Protein AF-A0A816B4R9-F1 (afdb_monomer_lite)

Structure (mmCIF, N/CA/C/O backbone):
data_AF-A0A816B4R9-F1
#
_entry.id   AF-A0A816B4R9-F1
#
loop_
_atom_site.group_PDB
_atom_site.id
_atom_site.type_symbol
_atom_site.label_atom_id
_atom_site.label_alt_id
_atom_site.label_comp_id
_atom_site.label_asym_id
_atom_site.label_entity_id
_atom_site.label_seq_id
_atom_site.pdbx_PDB_ins_code
_atom_site.Cartn_x
_atom_site.Cartn_y
_atom_site.Cartn_z
_atom_site.occupancy
_atom_site.B_iso_or_equiv
_atom_site.auth_seq_id
_atom_site.auth_comp_id
_atom_site.auth_asym_id
_atom_site.auth_atom_id
_atom_site.pdbx_PDB_model_num
ATOM 1 N N . GLY A 1 1 ? 0.026 -7.033 10.409 1.00 81.50 1 GLY A N 1
ATOM 2 C CA . GLY A 1 1 ? 0.040 -5.572 10.627 1.00 81.50 1 GLY A CA 1
ATOM 3 C C . GLY A 1 1 ? -1.366 -5.023 10.472 1.00 81.50 1 GLY A C 1
ATOM 4 O O . GLY A 1 1 ? -2.286 -5.813 10.323 1.00 81.50 1 GLY A O 1
ATOM 5 N N . ALA A 1 2 ? -1.535 -3.699 10.502 1.00 86.38 2 ALA A N 1
ATOM 6 C 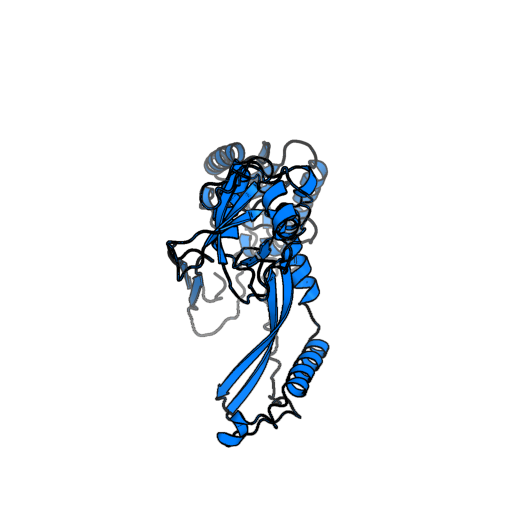CA . ALA A 1 2 ? -2.850 -3.045 10.394 1.00 86.38 2 ALA A CA 1
ATOM 7 C C . ALA A 1 2 ? -3.419 -2.995 8.956 1.00 86.38 2 ALA A C 1
ATOM 9 O O . ALA A 1 2 ? -4.541 -2.543 8.746 1.00 86.38 2 ALA A O 1
ATOM 10 N N . ILE A 1 3 ? -2.644 -3.460 7.971 1.00 91.06 3 ILE A N 1
ATOM 11 C CA . ILE A 1 3 ? -3.010 -3.507 6.553 1.00 91.06 3 ILE A CA 1
ATOM 12 C C . ILE A 1 3 ? -2.969 -4.945 6.023 1.00 91.06 3 ILE A C 1
ATOM 14 O O . ILE A 1 3 ? -2.155 -5.758 6.474 1.00 91.06 3 ILE A O 1
ATOM 18 N N . GLY A 1 4 ? -3.832 -5.252 5.057 1.00 90.19 4 GLY A N 1
ATOM 19 C CA . GLY A 1 4 ? -3.816 -6.470 4.245 1.00 90.19 4 GLY A CA 1
ATOM 20 C C . GLY A 1 4 ? -3.691 -6.156 2.762 1.00 90.19 4 GLY A C 1
ATOM 21 O O . GLY A 1 4 ? -4.056 -5.071 2.325 1.00 90.19 4 GLY A O 1
ATOM 22 N N . LEU A 1 5 ? -3.183 -7.109 1.985 1.00 91.31 5 LEU A N 1
ATOM 23 C CA . LEU A 1 5 ? -3.114 -7.000 0.531 1.00 91.31 5 LEU A CA 1
ATOM 24 C C . LEU A 1 5 ? -4.342 -7.683 -0.075 1.00 91.31 5 LEU A C 1
ATOM 26 O O . LEU A 1 5 ? -4.504 -8.892 0.089 1.00 91.31 5 LEU A O 1
ATOM 30 N N . ALA A 1 6 ? -5.178 -6.929 -0.781 1.00 90.56 6 ALA A N 1
ATOM 31 C CA . ALA A 1 6 ? -6.292 -7.478 -1.540 1.00 90.56 6 ALA A CA 1
ATOM 32 C C . ALA A 1 6 ? -5.913 -7.594 -3.019 1.00 90.56 6 ALA A C 1
ATOM 34 O O . ALA A 1 6 ? -5.219 -6.735 -3.570 1.00 90.56 6 ALA A O 1
ATOM 35 N N . SER A 1 7 ? -6.386 -8.657 -3.667 1.00 89.38 7 SER A N 1
ATOM 36 C CA . SER A 1 7 ? -6.303 -8.799 -5.117 1.00 89.38 7 SER A CA 1
ATOM 37 C C . SER A 1 7 ? -7.608 -8.368 -5.766 1.00 89.38 7 SER A C 1
ATOM 39 O O . SER A 1 7 ? -8.671 -8.852 -5.386 1.00 89.38 7 SER A O 1
ATOM 41 N N . GLY A 1 8 ? -7.504 -7.526 -6.782 1.00 90.38 8 GLY A N 1
ATOM 42 C CA . GLY A 1 8 ? -8.590 -7.178 -7.681 1.00 90.38 8 GLY A CA 1
ATOM 43 C C . GLY A 1 8 ? -8.160 -7.360 -9.130 1.00 90.38 8 GLY A C 1
ATOM 44 O O . GLY A 1 8 ? -7.203 -8.075 -9.444 1.00 90.38 8 GLY A O 1
ATOM 45 N N . PHE A 1 9 ? -8.867 -6.683 -10.022 1.00 91.50 9 PHE A N 1
ATOM 46 C CA . PHE A 1 9 ? -8.488 -6.580 -11.419 1.00 91.50 9 PHE A CA 1
ATOM 47 C C . PHE A 1 9 ? -8.757 -5.168 -11.923 1.00 91.50 9 PHE A C 1
ATOM 49 O O . PHE A 1 9 ? -9.607 -4.435 -11.417 1.00 91.50 9 PHE A O 1
ATOM 56 N N . TYR A 1 10 ? -7.973 -4.790 -12.913 1.00 92.12 10 TYR A N 1
ATOM 57 C CA . TYR A 1 10 ? -8.149 -3.618 -13.736 1.00 92.12 10 TYR A CA 1
ATOM 58 C C . TYR A 1 10 ? -8.872 -4.038 -15.013 1.00 92.12 10 TYR A C 1
ATOM 60 O O . TYR A 1 10 ? -8.559 -5.089 -15.573 1.00 92.12 10 TYR A O 1
ATOM 68 N N . GLN A 1 11 ? -9.812 -3.215 -15.469 1.00 92.94 11 GLN A N 1
ATOM 69 C CA . GLN A 1 11 ? -10.507 -3.401 -16.737 1.00 92.94 11 GLN A CA 1
ATOM 70 C C . GLN A 1 11 ? -10.568 -2.075 -17.494 1.00 92.94 11 GLN A C 1
ATOM 72 O O . GLN A 1 11 ? -10.871 -1.033 -16.909 1.00 92.94 11 GLN A O 1
ATOM 77 N N . ILE A 1 12 ? -10.297 -2.113 -18.796 1.00 94.44 12 ILE A N 1
ATOM 78 C CA . ILE A 1 12 ? -10.465 -0.970 -19.695 1.00 94.44 12 ILE A CA 1
ATOM 79 C C . ILE A 1 12 ? -10.794 -1.449 -21.106 1.00 94.44 12 ILE A C 1
ATOM 81 O O . ILE A 1 12 ? -10.275 -2.464 -21.565 1.00 94.44 12 ILE A O 1
ATOM 85 N N . ILE A 1 13 ? -11.634 -0.697 -21.811 1.00 92.25 13 ILE A N 1
ATOM 86 C CA . ILE A 1 13 ? -11.899 -0.919 -23.232 1.00 92.25 13 ILE A CA 1
ATOM 87 C C . ILE A 1 13 ? -10.963 -0.022 -24.042 1.00 92.25 13 ILE A C 1
ATOM 89 O O . ILE A 1 13 ? -10.924 1.191 -23.836 1.00 92.25 13 ILE A O 1
ATOM 93 N N . VAL A 1 14 ? -10.215 -0.617 -24.968 1.00 93.75 14 VAL A N 1
ATOM 94 C CA . VAL A 1 14 ? -9.258 0.080 -25.832 1.00 93.75 14 VAL A CA 1
ATOM 95 C C . VAL A 1 14 ? -9.583 -0.215 -27.288 1.00 93.75 14 VAL A C 1
ATOM 97 O O . VAL A 1 14 ? -9.694 -1.375 -27.691 1.00 93.75 14 VAL A O 1
ATOM 100 N N . LEU A 1 15 ? -9.699 0.836 -28.097 1.00 93.75 15 LEU A N 1
ATOM 101 C CA . LEU A 1 15 ? -9.749 0.706 -29.548 1.00 93.75 15 LEU A CA 1
ATOM 102 C C . LEU A 1 15 ? -8.324 0.527 -30.083 1.00 93.75 15 LEU A C 1
ATOM 104 O O . LEU A 1 15 ? -7.475 1.400 -29.912 1.00 93.75 15 LEU A O 1
ATOM 108 N N . CYS A 1 16 ? -8.063 -0.600 -30.734 1.00 89.19 16 CYS A N 1
ATOM 109 C CA . CYS A 1 16 ? -6.784 -0.903 -31.366 1.00 89.19 16 CYS A CA 1
ATOM 110 C C . CYS A 1 16 ? -6.960 -1.125 -32.875 1.00 89.19 16 CYS A C 1
ATOM 112 O O . CYS A 1 16 ? -8.078 -1.192 -33.383 1.00 89.19 16 CYS A O 1
ATOM 114 N N . GLY A 1 17 ? -5.854 -1.307 -33.606 1.00 87.88 17 GLY A N 1
ATOM 115 C CA . GLY A 1 17 ? -5.888 -1.575 -35.052 1.00 87.88 17 GLY A CA 1
ATOM 116 C C . GLY A 1 17 ? -6.634 -2.857 -35.461 1.00 87.88 17 GLY A C 1
ATOM 117 O O . GLY A 1 17 ? -6.885 -3.053 -36.644 1.00 87.88 17 GLY A O 1
ATOM 118 N N . ARG A 1 18 ? -6.997 -3.724 -34.505 1.00 85.56 18 ARG A N 1
ATOM 119 C CA . ARG A 1 18 ? -7.823 -4.925 -34.716 1.00 85.56 18 ARG A CA 1
ATOM 120 C C . ARG A 1 18 ? -9.270 -4.777 -34.235 1.00 85.56 18 ARG A C 1
ATOM 122 O O . ARG A 1 18 ? -10.016 -5.747 -34.281 1.00 85.56 18 ARG A O 1
ATOM 129 N N . GLY A 1 19 ? -9.660 -3.586 -33.788 1.00 89.88 19 GLY A N 1
ATOM 130 C CA . GLY A 1 19 ? -10.989 -3.295 -33.257 1.00 89.88 19 GLY A CA 1
ATOM 131 C C . GLY A 1 19 ? -10.991 -3.007 -31.757 1.00 89.88 19 GLY A C 1
ATOM 132 O O . GLY A 1 19 ? -9.957 -2.712 -31.153 1.00 89.88 19 GLY A O 1
ATOM 133 N N . LEU A 1 20 ? -12.182 -3.045 -31.165 1.00 92.56 20 LEU A N 1
ATOM 134 C CA . LEU A 1 20 ? -12.386 -2.851 -29.731 1.00 92.56 20 LEU A CA 1
ATOM 135 C C . LEU A 1 20 ? -11.876 -4.067 -28.956 1.00 92.56 20 LEU A C 1
ATOM 137 O O . LEU A 1 20 ? -12.182 -5.205 -29.296 1.00 92.56 20 LEU A O 1
ATOM 141 N N . THR A 1 21 ? -11.104 -3.816 -27.906 1.00 93.81 21 THR A N 1
ATOM 142 C CA . THR A 1 21 ? -10.515 -4.851 -27.052 1.00 93.81 21 THR A CA 1
ATOM 143 C C . THR A 1 21 ? -10.798 -4.546 -25.594 1.00 93.81 21 THR A C 1
ATOM 145 O O . THR A 1 21 ? -10.718 -3.392 -25.175 1.00 93.81 21 THR A O 1
ATOM 148 N N . LEU A 1 22 ? -11.121 -5.578 -24.818 1.00 93.69 22 LEU A N 1
ATOM 149 C CA . LEU A 1 22 ? -11.227 -5.489 -23.368 1.00 93.69 22 LEU A CA 1
ATOM 150 C C . LEU A 1 22 ? -9.882 -5.909 -22.768 1.00 93.69 22 LEU A C 1
ATOM 152 O O . LEU A 1 22 ? -9.493 -7.071 -22.846 1.00 93.69 22 LEU A O 1
ATOM 156 N N . ASN A 1 23 ? -9.153 -4.954 -22.201 1.00 94.19 23 ASN A N 1
ATOM 157 C CA . ASN A 1 23 ? -7.899 -5.210 -21.509 1.00 94.19 23 ASN A CA 1
ATOM 158 C C . ASN A 1 23 ? -8.190 -5.454 -20.028 1.00 94.19 23 ASN A C 1
ATOM 160 O O . ASN A 1 23 ? -8.726 -4.580 -19.342 1.00 94.19 23 ASN A O 1
ATOM 164 N N . ILE A 1 24 ? -7.828 -6.647 -19.560 1.00 93.62 24 ILE A N 1
ATOM 165 C CA . ILE A 1 24 ? -7.976 -7.076 -18.175 1.00 93.62 24 ILE A CA 1
ATOM 166 C C . ILE A 1 24 ? -6.594 -7.396 -17.630 1.00 93.62 24 ILE A C 1
ATOM 168 O O . ILE A 1 24 ? -5.827 -8.140 -18.240 1.00 93.62 24 ILE A O 1
ATOM 172 N N . ASN A 1 25 ? -6.295 -6.874 -16.446 1.00 91.06 25 ASN A N 1
ATOM 173 C CA . ASN A 1 25 ? -5.082 -7.227 -15.726 1.00 91.06 25 ASN A CA 1
ATOM 174 C C . ASN A 1 25 ? -5.380 -7.432 -14.244 1.00 91.06 25 ASN A C 1
ATOM 176 O O . ASN A 1 25 ? -6.289 -6.817 -13.696 1.00 91.06 25 ASN A O 1
ATOM 180 N N . LYS A 1 26 ? -4.593 -8.262 -13.566 1.00 87.81 26 LYS A N 1
ATOM 181 C CA . LYS A 1 26 ? -4.681 -8.389 -12.115 1.00 87.81 26 LYS A CA 1
ATOM 182 C C . LYS A 1 26 ? -4.110 -7.138 -11.452 1.00 87.81 26 LYS A C 1
ATOM 184 O O . LYS A 1 26 ? -3.064 -6.633 -11.853 1.00 87.81 26 LYS A O 1
ATOM 189 N N . SER A 1 27 ? -4.781 -6.659 -10.415 1.00 88.69 27 SER A N 1
ATOM 190 C CA . SER A 1 27 ? -4.318 -5.540 -9.599 1.00 88.69 27 SER A CA 1
ATOM 191 C C . SER A 1 27 ? -4.234 -5.959 -8.137 1.00 88.69 27 SER A C 1
ATOM 193 O O . SER A 1 27 ? -4.904 -6.890 -7.689 1.00 88.69 27 SER A O 1
ATOM 195 N N . PHE A 1 28 ? -3.375 -5.281 -7.387 1.00 89.56 28 PHE A N 1
ATOM 196 C CA . PHE A 1 28 ? -3.242 -5.489 -5.954 1.00 89.56 28 PHE A CA 1
ATOM 197 C C . PHE A 1 28 ? -3.228 -4.137 -5.268 1.00 89.56 28 PHE A C 1
ATOM 199 O O . PHE A 1 28 ? -2.537 -3.220 -5.711 1.00 89.56 28 PHE A O 1
ATOM 206 N N . VAL A 1 29 ? -3.997 -4.021 -4.194 1.00 90.25 29 VAL A N 1
ATOM 207 C CA . VAL A 1 29 ? -4.105 -2.799 -3.401 1.00 90.25 29 VAL A CA 1
ATOM 208 C C . VAL A 1 29 ? -4.076 -3.197 -1.933 1.00 90.25 29 VAL A C 1
ATOM 210 O O . VAL A 1 29 ? -4.644 -4.217 -1.540 1.00 90.25 29 VAL A O 1
ATOM 213 N N . SER A 1 30 ? -3.377 -2.414 -1.120 1.00 91.56 30 SER A N 1
ATOM 214 C CA . SER A 1 30 ? -3.378 -2.604 0.327 1.00 91.56 30 SER A CA 1
ATOM 215 C C . SER A 1 30 ? -4.606 -1.932 0.930 1.00 91.56 30 SER A C 1
ATOM 217 O O . SER A 1 30 ? -4.880 -0.781 0.610 1.00 91.56 30 SER A O 1
ATOM 219 N N . PHE A 1 31 ? -5.310 -2.619 1.821 1.00 93.75 31 PHE A N 1
ATOM 220 C CA . PHE A 1 31 ? -6.476 -2.120 2.550 1.00 93.75 31 PHE A CA 1
ATOM 221 C C . PHE A 1 31 ? -6.223 -2.172 4.053 1.00 93.75 31 PHE A C 1
ATOM 223 O O . PHE A 1 31 ? -5.463 -3.021 4.528 1.00 93.75 31 PHE A O 1
ATOM 230 N N . TYR A 1 32 ? -6.853 -1.276 4.808 1.00 94.00 32 TYR A N 1
ATOM 231 C CA . TYR A 1 32 ? -6.874 -1.378 6.263 1.00 94.00 32 TYR A CA 1
ATOM 232 C C . TYR A 1 32 ? -7.713 -2.584 6.692 1.00 94.00 32 TYR A C 1
ATOM 234 O O . TYR A 1 32 ? -8.739 -2.892 6.091 1.00 94.00 32 TYR A O 1
ATOM 242 N N . GLN A 1 33 ? -7.240 -3.297 7.711 1.00 93.06 33 GLN A N 1
ATOM 243 C CA . GLN A 1 33 ? -7.971 -4.424 8.286 1.00 93.06 33 GLN A CA 1
ATOM 244 C C . GLN A 1 33 ? -9.153 -3.917 9.118 1.00 93.06 33 GLN A C 1
ATOM 246 O O . GLN A 1 33 ? -8.988 -2.963 9.883 1.00 93.06 33 GLN A O 1
ATOM 251 N N . ASN A 1 34 ? -10.302 -4.591 9.015 1.00 93.69 34 ASN A N 1
ATOM 252 C CA . ASN A 1 34 ? -11.459 -4.357 9.880 1.00 93.69 34 ASN A CA 1
ATOM 253 C C . ASN A 1 34 ? -11.161 -4.929 11.276 1.00 93.69 34 ASN A C 1
ATOM 255 O O . ASN A 1 34 ? -11.472 -6.072 11.603 1.00 93.69 34 ASN A O 1
ATOM 259 N N . TYR A 1 35 ? -10.432 -4.153 12.070 1.00 95.56 35 TYR A N 1
ATOM 260 C CA . TYR A 1 35 ? -10.110 -4.461 13.457 1.00 95.56 35 TYR A CA 1
ATOM 261 C C . TYR A 1 35 ? -10.768 -3.441 14.372 1.00 95.56 35 TYR A C 1
ATOM 263 O O . TYR A 1 35 ? -10.949 -2.276 13.997 1.00 95.56 35 TYR A O 1
ATOM 271 N N . ASN A 1 36 ? -11.042 -3.852 15.615 1.00 95.81 36 ASN A N 1
ATOM 272 C CA . ASN A 1 36 ? -11.386 -2.876 16.639 1.00 95.81 36 ASN A CA 1
ATOM 273 C C . ASN A 1 36 ? -10.228 -1.876 16.808 1.00 95.81 36 ASN A C 1
ATOM 275 O O . ASN A 1 36 ? -9.060 -2.192 16.550 1.00 95.81 36 ASN A O 1
ATOM 279 N N . LEU A 1 37 ? -10.536 -0.655 17.230 1.00 97.06 37 LEU A N 1
ATOM 280 C CA . LEU A 1 37 ? -9.574 0.442 17.228 1.00 97.06 37 LEU A CA 1
ATOM 281 C C . LEU A 1 37 ? -8.350 0.133 18.102 1.00 97.06 37 LEU A C 1
ATOM 283 O O . LEU A 1 37 ? -7.227 0.497 17.757 1.00 97.06 37 LEU A O 1
ATOM 287 N N . VAL A 1 38 ? -8.531 -0.611 19.195 1.00 96.75 38 VAL A N 1
ATOM 288 C CA . VAL A 1 38 ? -7.432 -1.027 20.077 1.00 96.75 38 VAL A CA 1
ATOM 289 C C . VAL A 1 38 ? -6.461 -1.979 19.362 1.00 96.75 38 VAL A C 1
ATOM 291 O O . VAL A 1 38 ? -5.249 -1.757 19.383 1.00 96.75 38 VAL A O 1
ATOM 294 N N . GLN A 1 39 ? -6.976 -3.014 18.694 1.00 96.00 39 GLN A N 1
ATOM 295 C CA . GLN A 1 39 ? -6.206 -3.985 17.910 1.00 96.00 39 GLN A CA 1
ATOM 296 C C . GLN A 1 39 ? -5.543 -3.326 16.702 1.00 96.00 39 GLN A C 1
ATOM 298 O O . GLN A 1 39 ? -4.367 -3.579 16.430 1.00 96.00 39 GLN A O 1
ATOM 303 N N . PHE A 1 40 ? -6.276 -2.454 16.007 1.00 96.12 40 PHE A N 1
ATOM 304 C CA . PHE A 1 40 ? -5.757 -1.674 14.893 1.00 96.12 40 PHE A CA 1
ATOM 305 C C . PHE A 1 40 ? -4.541 -0.853 15.328 1.00 96.12 40 PHE A C 1
ATOM 307 O O . PHE A 1 40 ? -3.475 -0.960 14.722 1.00 96.12 40 PHE A O 1
ATOM 314 N N . LEU A 1 41 ? -4.662 -0.100 16.427 1.00 95.62 41 LEU A N 1
ATOM 315 C CA . LEU A 1 41 ? -3.573 0.720 16.952 1.00 95.62 41 LEU A CA 1
ATOM 316 C C . LEU A 1 41 ? -2.407 -0.122 17.478 1.00 95.62 41 LEU A C 1
ATOM 318 O O . LEU A 1 41 ? -1.258 0.244 17.241 1.00 95.62 41 LEU A O 1
ATOM 322 N N . SER A 1 42 ? -2.669 -1.277 18.098 1.00 95.12 42 SER A N 1
ATOM 323 C CA . SER A 1 42 ? -1.606 -2.222 18.471 1.00 95.12 42 SER A CA 1
ATOM 324 C C . SER A 1 42 ? -0.802 -2.684 17.252 1.00 95.12 42 SER A C 1
ATOM 326 O O . SER A 1 42 ? 0.430 -2.670 17.254 1.00 95.12 42 SER A O 1
ATOM 328 N N . CYS A 1 43 ? -1.501 -3.044 16.173 1.00 92.62 43 CYS A N 1
ATOM 329 C CA . CYS A 1 43 ? -0.883 -3.480 14.926 1.00 92.62 43 CYS A CA 1
ATOM 330 C C . CYS A 1 43 ? -0.158 -2.348 14.187 1.00 92.62 43 CYS A C 1
ATOM 332 O O . CYS A 1 43 ? 0.856 -2.608 13.542 1.00 92.62 43 CYS A O 1
ATOM 334 N N . TYR A 1 44 ? -0.690 -1.126 14.236 1.00 91.12 44 TYR A N 1
ATOM 335 C CA . TYR A 1 44 ? -0.122 0.043 13.565 1.00 91.12 44 TYR A CA 1
ATOM 336 C C . TYR A 1 44 ? 1.132 0.555 14.283 1.00 91.12 44 TYR A C 1
ATOM 338 O O . TYR A 1 44 ? 2.131 0.857 13.640 1.00 91.12 44 TYR A O 1
ATOM 346 N N . MET A 1 45 ? 1.106 0.607 15.618 1.00 90.69 45 MET A N 1
ATOM 347 C CA . MET A 1 45 ? 2.238 1.066 16.432 1.00 90.69 45 MET A CA 1
ATOM 348 C C . MET A 1 45 ? 3.303 -0.017 16.660 1.00 90.69 45 MET A C 1
ATOM 350 O O . MET A 1 45 ? 4.365 0.290 17.196 1.00 90.69 45 MET A O 1
ATOM 354 N N . GLY A 1 46 ? 3.019 -1.280 16.318 1.00 90.50 46 GLY A N 1
ATOM 355 C CA . GLY A 1 46 ? 3.929 -2.406 16.548 1.00 90.50 46 GLY A CA 1
ATOM 356 C C . GLY A 1 46 ? 4.157 -2.731 18.030 1.00 90.50 46 GLY A C 1
ATOM 357 O O . GLY A 1 46 ? 5.155 -3.359 18.372 1.00 90.50 46 GLY A O 1
ATOM 358 N N . ARG A 1 47 ? 3.254 -2.297 18.920 1.00 93.38 47 ARG A N 1
ATOM 359 C CA . ARG A 1 47 ? 3.315 -2.535 20.370 1.00 93.38 47 ARG A CA 1
ATOM 360 C C . ARG A 1 47 ? 1.929 -2.824 20.925 1.00 93.38 47 ARG A C 1
ATOM 362 O O . ARG A 1 47 ? 0.946 -2.301 20.418 1.00 93.38 47 ARG A O 1
ATOM 369 N N . ASP A 1 48 ? 1.853 -3.607 21.994 1.00 92.75 48 ASP A N 1
ATOM 370 C CA . ASP A 1 48 ? 0.587 -3.929 22.658 1.00 92.75 48 ASP A CA 1
ATOM 371 C C . ASP A 1 48 ? 0.011 -2.678 23.356 1.00 92.75 48 ASP A C 1
ATOM 373 O O . ASP A 1 48 ? 0.492 -2.265 24.418 1.00 92.75 48 ASP A O 1
ATOM 377 N N . THR A 1 49 ? -0.991 -2.043 22.739 1.00 91.94 49 THR A N 1
ATOM 378 C CA . THR A 1 49 ? -1.681 -0.870 23.303 1.00 91.94 49 THR A CA 1
ATOM 379 C C . THR A 1 49 ? -2.666 -1.261 24.395 1.00 91.94 49 THR A C 1
ATOM 381 O O . THR A 1 49 ? -2.968 -0.422 25.239 1.00 91.94 49 THR A O 1
ATOM 384 N N . GLN A 1 50 ? -3.112 -2.521 24.441 1.00 92.31 50 GLN A N 1
ATOM 385 C CA . GLN A 1 50 ? -4.025 -3.016 25.471 1.00 92.31 50 GLN A CA 1
ATOM 386 C C . GLN A 1 50 ? -3.364 -2.945 26.846 1.00 92.31 50 GLN A C 1
ATOM 388 O O . GLN A 1 50 ? -3.982 -2.487 27.804 1.00 92.31 50 GLN A O 1
ATOM 393 N N . LYS A 1 51 ? -2.087 -3.336 26.939 1.00 90.19 51 LYS A N 1
ATOM 394 C CA . LYS A 1 51 ? -1.317 -3.294 28.195 1.00 90.19 51 LYS A CA 1
ATOM 395 C C . LYS A 1 51 ? -0.676 -1.939 28.467 1.00 90.19 51 LYS A C 1
ATOM 397 O O . LYS A 1 51 ? -0.729 -1.452 29.590 1.00 90.19 51 LYS A O 1
ATOM 402 N N . ASN A 1 52 ? -0.067 -1.333 27.449 1.00 89.62 52 ASN A N 1
ATOM 403 C CA . ASN A 1 52 ? 0.811 -0.173 27.643 1.00 89.62 52 ASN A CA 1
ATOM 404 C C . ASN A 1 52 ? 0.098 1.179 27.506 1.00 89.62 52 ASN A C 1
ATOM 406 O O . ASN A 1 52 ? 0.704 2.219 27.763 1.00 89.62 52 ASN A O 1
ATOM 410 N N . GLY A 1 53 ? -1.154 1.190 27.044 1.00 91.62 53 GLY A N 1
ATOM 411 C CA . GLY A 1 53 ? -1.872 2.417 26.727 1.00 91.62 53 GLY A CA 1
ATOM 412 C C . GLY A 1 53 ? -1.223 3.240 25.607 1.00 91.62 53 GLY A C 1
ATOM 413 O O . GLY A 1 53 ? -0.292 2.811 24.910 1.00 91.62 53 GLY A O 1
ATOM 414 N N . ILE A 1 54 ? -1.744 4.453 25.425 1.00 94.31 54 ILE A N 1
ATOM 415 C CA . ILE A 1 54 ? -1.337 5.387 24.371 1.00 94.31 54 ILE A CA 1
ATOM 416 C C . ILE A 1 54 ? -1.035 6.735 25.026 1.00 94.31 54 ILE A C 1
ATOM 418 O O . ILE A 1 54 ? -1.909 7.306 25.676 1.00 94.31 54 ILE A O 1
ATOM 422 N N . SER A 1 55 ? 0.192 7.238 24.867 1.00 93.69 55 SER A N 1
ATOM 423 C CA . SER A 1 55 ? 0.595 8.530 25.436 1.00 93.69 55 SER A CA 1
ATOM 424 C C . SER A 1 55 ? -0.142 9.688 24.754 1.00 93.69 55 SER A C 1
ATOM 426 O O . SER A 1 55 ? -0.488 9.586 23.579 1.00 93.69 55 SER A O 1
ATOM 428 N N . SER A 1 56 ? -0.337 10.818 25.439 1.00 92.06 56 SER A N 1
ATOM 429 C CA . SER A 1 56 ? -1.022 11.984 24.849 1.00 92.06 56 SER A CA 1
ATOM 430 C C . SER A 1 56 ? -0.325 12.510 23.586 1.00 92.06 56 SER A C 1
ATOM 432 O O . SER A 1 56 ? -0.985 12.966 22.654 1.00 92.06 56 SER A O 1
ATOM 434 N N . LYS A 1 57 ? 1.010 12.399 23.519 1.00 93.25 57 LYS A N 1
ATOM 435 C CA . LYS A 1 57 ? 1.794 12.748 22.325 1.00 93.25 57 LYS A CA 1
ATOM 436 C C . LYS A 1 57 ? 1.489 11.803 21.160 1.00 93.25 57 LYS A C 1
ATOM 438 O O . LYS A 1 57 ? 1.261 12.267 20.046 1.00 93.25 57 LYS A O 1
ATOM 443 N N . ASP A 1 58 ? 1.460 10.495 21.416 1.00 94.94 58 ASP A N 1
ATOM 444 C CA . ASP A 1 58 ? 1.141 9.498 20.389 1.00 94.94 58 ASP A CA 1
ATOM 445 C C . ASP A 1 58 ? -0.302 9.647 19.902 1.00 94.94 58 ASP A C 1
ATOM 447 O O . ASP A 1 58 ? -0.549 9.555 18.706 1.00 94.94 58 ASP A O 1
ATOM 451 N N . GLN A 1 59 ? -1.247 9.925 20.805 1.00 95.56 59 GLN A N 1
ATOM 452 C CA . GLN A 1 59 ? -2.652 10.165 20.466 1.00 95.56 59 GLN A CA 1
ATOM 453 C C . GLN A 1 59 ? -2.795 11.296 19.438 1.00 95.56 59 GLN A C 1
ATOM 455 O O . GLN A 1 59 ? -3.410 11.095 18.392 1.00 95.56 59 GLN A O 1
ATOM 460 N N . ALA A 1 60 ? -2.173 12.455 19.690 1.00 94.31 60 ALA A N 1
ATOM 461 C CA . ALA A 1 60 ? -2.195 13.584 18.758 1.00 94.31 60 ALA A CA 1
ATOM 462 C C . ALA A 1 60 ? -1.599 13.214 17.387 1.00 94.31 60 ALA A C 1
ATOM 464 O O . ALA A 1 60 ? -2.210 13.476 16.350 1.00 94.31 60 ALA A O 1
ATOM 465 N N . LEU A 1 61 ? -0.448 12.530 17.380 1.00 93.56 61 LEU A N 1
ATOM 466 C CA . LEU A 1 61 ? 0.212 12.086 16.149 1.00 93.56 61 LEU A CA 1
ATOM 467 C C . LEU A 1 61 ? -0.626 11.069 15.363 1.00 93.56 61 LEU A C 1
ATOM 469 O O . LEU A 1 61 ? -0.643 11.112 14.135 1.00 93.56 61 LEU A O 1
ATOM 473 N N . LEU A 1 62 ? -1.321 10.155 16.045 1.00 94.94 62 LEU A N 1
ATOM 474 C CA . LEU A 1 62 ? -2.197 9.168 15.414 1.00 94.94 62 LEU A CA 1
ATOM 475 C C . LEU A 1 62 ? -3.397 9.839 14.741 1.00 94.94 62 LEU A C 1
ATOM 477 O O . LEU A 1 62 ? -3.716 9.493 13.604 1.00 94.94 62 LEU A O 1
ATOM 481 N N . VAL A 1 63 ? -4.032 10.816 15.398 1.00 94.94 63 VAL A N 1
ATOM 482 C CA . VAL A 1 63 ? -5.123 11.588 14.780 1.00 94.94 63 VAL A CA 1
ATOM 483 C C . VAL A 1 63 ? -4.622 12.317 13.543 1.00 94.94 63 VAL A C 1
ATOM 485 O O . VAL A 1 63 ? -5.216 12.188 12.474 1.00 94.94 63 VAL A O 1
ATOM 488 N N . GLU A 1 64 ? -3.508 13.037 13.668 1.00 91.56 64 GLU A N 1
ATOM 489 C CA . GLU A 1 64 ? -2.982 13.863 12.588 1.00 91.56 64 GLU A CA 1
ATOM 490 C C . GLU A 1 64 ? -2.539 13.037 11.377 1.00 91.56 64 GLU A C 1
ATOM 492 O O . GLU A 1 64 ? -2.808 13.433 10.240 1.00 91.56 64 GLU A O 1
ATOM 497 N N . LYS A 1 65 ? -1.866 11.905 11.612 1.00 88.44 65 LYS A N 1
ATOM 498 C CA . LYS A 1 65 ? -1.273 11.099 10.543 1.00 88.44 65 LYS A CA 1
ATOM 499 C C . LYS A 1 65 ? -2.262 10.139 9.906 1.00 88.44 65 LYS A C 1
ATOM 501 O O . LYS A 1 65 ? -2.240 10.019 8.685 1.00 88.44 65 LYS A O 1
ATOM 506 N N . ILE A 1 66 ? -3.077 9.436 10.698 1.00 91.81 66 ILE A N 1
ATOM 507 C CA . ILE A 1 66 ? -3.875 8.305 10.202 1.00 91.81 66 ILE A CA 1
ATOM 508 C C . ILE A 1 66 ? -5.366 8.409 10.515 1.00 91.81 66 ILE A C 1
ATOM 510 O O . ILE A 1 66 ? -6.172 8.365 9.591 1.00 91.81 66 ILE A O 1
ATOM 514 N N . LEU A 1 67 ? -5.757 8.562 11.782 1.00 94.50 67 LEU A N 1
ATOM 515 C CA . LEU A 1 67 ? -7.146 8.312 12.189 1.00 94.50 67 LEU A CA 1
ATOM 516 C C . LEU A 1 67 ? -8.133 9.311 11.579 1.00 94.50 67 LEU A C 1
ATOM 518 O O . LEU A 1 67 ? -9.240 8.913 11.232 1.00 94.50 67 LEU A O 1
ATOM 522 N N . LYS A 1 68 ? -7.736 10.573 11.357 1.00 91.44 68 LYS A N 1
ATOM 523 C CA . LYS A 1 68 ? -8.614 11.567 10.711 1.00 91.44 68 LYS A CA 1
ATOM 524 C C . LYS A 1 68 ? -8.989 11.212 9.265 1.00 91.44 68 LYS A C 1
ATOM 526 O O . LYS A 1 68 ? -9.966 11.737 8.743 1.00 91.44 68 LYS A O 1
ATOM 531 N N . PHE A 1 69 ? -8.212 10.342 8.615 1.00 90.69 69 PHE A N 1
ATOM 532 C CA . PHE A 1 69 ? -8.434 9.913 7.234 1.00 90.69 69 PHE A CA 1
ATOM 533 C C . PHE A 1 69 ? -9.214 8.600 7.123 1.00 90.69 69 PHE A C 1
ATOM 535 O O . PHE A 1 69 ? -9.609 8.238 6.014 1.00 90.69 69 PHE A O 1
ATOM 542 N N . LEU A 1 70 ? -9.514 7.933 8.242 1.00 95.12 70 LEU A N 1
ATOM 543 C CA . LEU A 1 70 ? -10.271 6.679 8.278 1.00 95.12 70 LEU A CA 1
ATOM 544 C C . LEU A 1 70 ? -11.747 6.897 8.615 1.00 95.12 70 LEU A C 1
ATOM 546 O O . LEU A 1 70 ? -12.120 7.876 9.269 1.00 95.12 70 LEU A O 1
ATOM 550 N N . TRP A 1 71 ? -12.574 5.986 8.127 1.00 95.88 71 TRP A N 1
ATOM 551 C CA . TRP A 1 71 ? -13.953 5.771 8.531 1.00 95.88 71 TRP A CA 1
ATOM 552 C C . TRP A 1 71 ? -14.013 4.701 9.615 1.00 95.88 71 TRP A C 1
ATOM 554 O O . TRP A 1 71 ? -13.213 3.760 9.625 1.00 95.88 71 TRP A O 1
ATOM 564 N N . PHE A 1 72 ? -14.956 4.864 10.531 1.00 96.25 72 PHE A N 1
ATOM 565 C CA . PHE A 1 72 ? -15.153 3.980 11.667 1.00 96.25 72 PHE A CA 1
ATOM 566 C C . PHE A 1 72 ? -16.619 3.595 11.795 1.00 96.25 72 PHE A C 1
ATOM 568 O O . PHE A 1 72 ? -17.495 4.393 11.471 1.00 96.25 72 PHE A O 1
ATOM 575 N N . ILE A 1 73 ? -16.855 2.409 12.338 1.00 95.62 73 ILE A N 1
ATOM 576 C CA . ILE A 1 73 ? -18.178 1.888 12.685 1.00 95.62 73 ILE A CA 1
ATOM 577 C C . ILE A 1 73 ? -18.253 1.612 14.189 1.00 95.62 73 ILE A C 1
ATOM 579 O O . ILE A 1 73 ? -17.226 1.436 14.861 1.00 95.62 73 ILE A O 1
ATOM 583 N N . ILE A 1 74 ? -19.472 1.588 14.722 1.00 95.25 74 ILE A N 1
ATOM 584 C CA . ILE A 1 74 ? -19.748 1.320 16.135 1.00 95.25 74 ILE A CA 1
ATOM 585 C C . ILE A 1 74 ? -20.124 -0.155 16.287 1.00 95.25 74 ILE A C 1
ATOM 587 O O . ILE A 1 74 ? -21.050 -0.635 15.655 1.00 95.25 74 ILE A O 1
ATOM 591 N N . LEU A 1 75 ? -19.421 -0.886 17.152 1.00 93.69 75 LEU A N 1
ATOM 592 C CA . LEU A 1 75 ? -19.509 -2.352 17.194 1.00 93.69 75 LEU A CA 1
ATOM 593 C C . LEU A 1 75 ? -20.752 -2.916 17.896 1.00 93.69 75 LEU A C 1
ATOM 595 O O . LEU A 1 75 ? -21.045 -4.097 17.745 1.00 93.69 75 LEU A O 1
ATOM 599 N N . TYR A 1 76 ? -21.435 -2.118 18.717 1.00 90.81 76 TYR A N 1
ATOM 600 C CA . TYR A 1 76 ? -22.597 -2.570 19.497 1.00 90.81 76 TYR A CA 1
ATOM 601 C C . TYR A 1 76 ? -23.938 -2.091 18.928 1.00 90.81 76 TYR A C 1
ATOM 603 O O . TYR A 1 76 ? -24.985 -2.391 19.503 1.00 90.81 76 TYR A O 1
ATOM 611 N N . GLN A 1 77 ? -23.912 -1.312 17.845 1.00 86.19 77 GLN A N 1
ATOM 612 C CA . GLN A 1 77 ? -25.103 -0.859 17.136 1.00 86.19 77 GLN A CA 1
ATOM 613 C C . GLN A 1 77 ? -25.174 -1.588 15.797 1.00 86.19 77 GLN A C 1
ATOM 615 O O . GLN A 1 77 ? -24.160 -1.765 15.132 1.00 86.19 77 GLN A O 1
ATOM 620 N N . GLU A 1 78 ? -26.373 -2.018 15.415 1.00 76.94 78 GLU A N 1
ATOM 621 C CA . GLU A 1 78 ? -26.645 -2.535 14.073 1.00 76.94 78 GLU A CA 1
ATOM 622 C C . GLU A 1 78 ? -27.066 -1.364 13.178 1.00 76.94 78 GLU A C 1
ATOM 624 O O . GLU A 1 78 ? -28.223 -1.255 12.772 1.00 76.94 78 GLU A O 1
ATOM 629 N N . ASP A 1 79 ? -26.149 -0.423 12.950 1.00 79.38 79 ASP A N 1
ATOM 630 C CA . ASP A 1 79 ? -26.316 0.602 11.928 1.00 79.38 79 ASP A CA 1
ATOM 631 C C . ASP A 1 79 ? -25.141 0.602 10.945 1.00 79.38 79 ASP A C 1
ATOM 633 O O . ASP A 1 79 ? -23.983 0.424 11.312 1.00 79.38 79 ASP A O 1
ATOM 637 N N . ASP A 1 80 ? -25.442 0.815 9.664 1.00 80.31 80 ASP A N 1
ATOM 638 C CA . ASP A 1 80 ? -24.428 0.952 8.607 1.00 80.31 80 ASP A CA 1
ATOM 639 C C . ASP A 1 80 ? -23.841 2.380 8.585 1.00 80.31 80 ASP A C 1
ATOM 641 O O . ASP A 1 80 ? -23.418 2.905 7.550 1.00 80.31 80 ASP A O 1
ATOM 645 N N . CYS A 1 81 ? -23.870 3.065 9.732 1.00 90.19 81 CYS A N 1
ATOM 646 C CA . CYS A 1 81 ? -23.431 4.444 9.860 1.00 90.19 81 CYS A CA 1
ATOM 647 C C . CYS A 1 81 ? -21.903 4.510 9.950 1.00 90.19 81 CYS A C 1
ATOM 649 O O . CYS A 1 81 ? -21.276 3.935 10.840 1.00 90.19 81 CYS A O 1
ATOM 651 N N . GLN A 1 82 ? -21.297 5.299 9.063 1.00 93.75 82 GLN A N 1
ATOM 652 C CA . GLN A 1 82 ? -19.862 5.568 9.075 1.00 93.75 82 GLN A CA 1
ATOM 653 C C . GLN A 1 82 ? -19.556 6.889 9.785 1.00 93.75 82 GLN A C 1
ATOM 655 O O . GLN A 1 82 ? -20.147 7.936 9.508 1.00 93.75 82 GLN A O 1
ATOM 660 N N . TYR A 1 83 ? -18.556 6.865 10.657 1.00 95.19 83 TYR A N 1
ATOM 661 C CA . TYR A 1 83 ? -18.129 8.013 11.447 1.00 95.19 83 TYR A CA 1
ATOM 662 C C . TYR A 1 83 ? -16.674 8.384 11.174 1.00 95.19 83 TYR A C 1
ATOM 664 O O . TYR A 1 83 ? -15.857 7.565 10.751 1.00 95.19 83 TYR A O 1
ATOM 672 N N . ARG A 1 84 ? -16.325 9.637 11.467 1.00 95.69 84 ARG A N 1
ATOM 673 C CA . ARG A 1 84 ? -14.944 10.125 11.500 1.00 95.69 84 ARG A CA 1
ATOM 674 C C . ARG A 1 84 ? -14.485 10.304 12.938 1.00 95.69 84 ARG A C 1
ATOM 676 O O . ARG A 1 84 ? -15.260 10.730 13.790 1.00 95.69 84 ARG A O 1
ATOM 683 N N . LEU A 1 85 ? -13.211 10.017 13.197 1.00 96.00 85 LEU A N 1
ATOM 684 C CA . LEU A 1 85 ? -12.599 10.236 14.505 1.00 96.00 85 LEU A CA 1
ATOM 685 C C . LEU A 1 85 ? -12.058 11.663 14.605 1.00 96.00 85 LEU A C 1
ATOM 687 O O . LEU A 1 85 ? -11.264 12.100 13.772 1.00 96.00 85 LEU A O 1
ATOM 691 N N . LYS A 1 86 ? -12.488 12.379 15.643 1.00 94.00 86 LYS A N 1
ATOM 692 C CA . LYS A 1 86 ? -12.105 13.765 15.922 1.00 94.00 86 LYS A CA 1
ATOM 693 C C . LYS A 1 86 ? -10.952 13.859 16.911 1.00 94.00 86 LYS A C 1
ATOM 695 O O . LYS A 1 86 ? -9.975 14.550 16.642 1.00 94.00 86 LYS A O 1
ATOM 700 N N . SER A 1 87 ? -11.061 13.190 18.056 1.00 95.56 87 SER A N 1
ATOM 701 C CA . SER A 1 87 ? -10.074 13.309 19.132 1.00 95.56 87 SER A CA 1
ATOM 702 C C . SER A 1 87 ? -10.093 12.113 20.090 1.00 95.56 87 SER A C 1
ATOM 704 O O . SER A 1 87 ? -11.016 11.297 20.073 1.00 95.56 87 SER A O 1
ATOM 706 N N . PHE A 1 88 ? -9.058 12.017 20.925 1.00 97.31 88 PHE A N 1
ATOM 707 C CA . PHE A 1 88 ? -9.038 11.150 22.103 1.00 97.31 88 PHE A CA 1
ATOM 708 C C . PHE A 1 88 ? -9.486 11.944 23.337 1.00 97.31 88 PHE A C 1
ATOM 710 O O . PHE A 1 88 ? -9.168 13.125 23.469 1.00 97.31 88 PHE A O 1
ATOM 717 N N . GLY A 1 89 ? -10.196 11.283 24.249 1.00 95.50 89 GLY A N 1
ATOM 718 C CA . GLY A 1 89 ? -10.614 11.820 25.542 1.00 95.50 89 GLY A CA 1
ATOM 719 C C . GLY A 1 89 ? -9.851 11.206 26.719 1.00 95.50 89 GLY A C 1
ATOM 720 O O . GLY A 1 89 ? -8.811 10.567 26.562 1.00 95.50 89 GLY A O 1
ATOM 721 N N . CYS A 1 90 ? -10.385 11.391 27.927 1.00 95.56 90 CYS A N 1
ATOM 722 C CA . CYS A 1 90 ? -9.856 10.754 29.132 1.00 95.56 90 CYS A CA 1
ATOM 723 C C . CYS A 1 90 ? -10.105 9.227 29.136 1.00 95.56 90 CYS A C 1
ATOM 725 O O . CYS A 1 90 ? -10.925 8.729 28.358 1.00 95.56 90 CYS A O 1
ATOM 727 N N . PRO A 1 91 ? -9.405 8.461 29.994 1.00 96.81 91 PRO A N 1
ATOM 728 C CA . PRO A 1 91 ? -9.675 7.039 30.209 1.00 96.81 91 PRO A CA 1
ATOM 729 C C . PRO A 1 91 ? -11.161 6.724 30.433 1.00 96.81 91 PRO A C 1
ATOM 731 O O . PRO A 1 91 ? -11.868 7.488 31.090 1.00 96.81 91 PRO A O 1
ATOM 734 N N . ALA A 1 92 ? -11.644 5.587 29.930 1.00 96.31 92 ALA A N 1
ATOM 735 C CA . ALA A 1 92 ? -13.056 5.202 30.021 1.00 96.31 92 ALA A CA 1
ATOM 736 C C . ALA A 1 92 ? -13.566 5.067 31.473 1.00 96.31 92 ALA A C 1
ATOM 738 O O . ALA A 1 92 ? -14.720 5.378 31.760 1.00 96.31 92 ALA A O 1
ATOM 739 N N . ASN A 1 93 ? -12.710 4.680 32.421 1.00 96.38 93 ASN A N 1
ATOM 740 C CA . ASN A 1 93 ? -13.040 4.680 33.853 1.00 96.38 93 ASN A CA 1
ATOM 741 C C . ASN A 1 93 ? -13.160 6.081 34.479 1.00 96.38 93 ASN A C 1
ATOM 743 O O . ASN A 1 93 ? -13.701 6.207 35.575 1.00 96.38 93 ASN A O 1
ATOM 747 N N . GLN A 1 94 ? -12.670 7.123 33.808 1.00 96.44 94 GLN A N 1
ATOM 748 C CA . GLN A 1 94 ? -12.733 8.517 34.256 1.00 96.44 94 GLN A CA 1
ATOM 749 C C . GLN A 1 94 ? -13.750 9.342 33.465 1.00 96.44 94 GLN A C 1
ATOM 751 O O . GLN A 1 94 ? -14.266 10.332 33.985 1.00 96.44 94 GLN A O 1
ATOM 756 N N . HIS A 1 95 ? -14.041 8.958 32.221 1.00 96.06 95 HIS A N 1
ATOM 757 C CA . HIS A 1 95 ? -15.043 9.619 31.396 1.00 96.06 95 HIS A CA 1
ATOM 758 C C . HIS A 1 95 ? -16.437 9.421 31.989 1.00 96.06 95 HIS A C 1
ATOM 760 O O . HIS A 1 95 ? -16.798 8.297 32.330 1.00 96.06 95 HIS A O 1
ATOM 766 N N . LYS A 1 96 ? -17.217 10.501 32.101 1.00 94.44 96 LYS A N 1
ATOM 767 C CA . LYS A 1 96 ? -18.555 10.489 32.701 1.00 94.44 96 LYS A CA 1
ATOM 768 C C . LYS A 1 96 ? -19.603 10.979 31.705 1.00 94.44 96 LYS A C 1
ATOM 770 O O . LYS A 1 96 ? -19.461 12.072 31.163 1.00 94.44 96 LYS A O 1
ATOM 775 N N . TYR A 1 97 ? -20.671 10.206 31.529 1.00 92.00 97 TYR A N 1
ATOM 776 C CA . TYR A 1 97 ? -21.855 10.602 30.771 1.00 92.00 97 TYR A CA 1
ATOM 777 C C . TYR A 1 97 ? -22.886 11.236 31.703 1.00 92.00 97 TYR A C 1
ATOM 779 O O . TYR A 1 97 ? -23.210 10.683 32.754 1.00 92.00 97 TYR A O 1
ATOM 787 N N . ILE A 1 98 ? -23.425 12.386 31.298 1.00 87.62 98 ILE A N 1
ATOM 788 C CA . ILE A 1 98 ? -24.543 13.043 31.980 1.00 87.62 98 ILE A CA 1
ATOM 789 C C . ILE A 1 98 ? -25.807 12.720 31.187 1.00 87.62 98 ILE A C 1
ATOM 791 O O . ILE A 1 98 ? -25.939 13.125 30.034 1.00 87.62 98 ILE A O 1
ATOM 795 N N . ILE A 1 99 ? -26.729 11.977 31.794 1.00 81.94 99 ILE A N 1
ATOM 796 C CA . ILE A 1 99 ? -27.971 11.545 31.146 1.00 81.94 99 ILE A CA 1
ATOM 797 C C . ILE A 1 99 ? -29.126 12.252 31.842 1.00 81.94 99 ILE A C 1
ATOM 799 O O . ILE A 1 99 ? -29.428 11.934 32.986 1.00 81.94 99 ILE A O 1
ATOM 803 N N . ASN A 1 100 ? -29.765 13.202 31.156 1.00 75.19 100 ASN A N 1
ATOM 804 C CA . ASN A 1 100 ? -31.060 13.797 31.517 1.00 75.19 100 ASN A CA 1
ATOM 805 C C . ASN A 1 100 ? -31.270 14.100 33.021 1.00 75.19 100 ASN A C 1
ATOM 807 O O . ASN A 1 100 ? -32.328 13.802 33.564 1.00 75.19 100 ASN A O 1
ATOM 811 N N . GLY A 1 101 ? -30.276 14.692 33.694 1.00 70.06 101 GLY A N 1
ATOM 812 C CA . GLY A 1 101 ? -30.385 15.117 35.099 1.00 70.06 101 GLY A CA 1
ATOM 813 C C . GLY A 1 101 ? -30.053 14.054 36.154 1.00 70.06 101 GLY A C 1
ATOM 814 O O . GLY A 1 101 ? -30.112 14.363 37.341 1.00 70.06 101 GLY A O 1
ATOM 815 N N . ASN A 1 102 ? -29.669 12.841 35.750 1.00 76.12 102 ASN A N 1
ATOM 816 C CA . ASN A 1 102 ? -29.168 11.813 36.664 1.00 76.12 102 ASN A CA 1
ATOM 817 C C . ASN A 1 102 ? -27.709 12.066 37.069 1.00 76.12 102 ASN A C 1
ATOM 819 O O . ASN A 1 102 ? -26.981 12.821 36.413 1.00 76.12 102 ASN A O 1
ATOM 823 N N . GLU A 1 103 ? -27.269 11.390 38.136 1.00 83.12 103 GLU A N 1
ATOM 824 C CA . GLU A 1 103 ? -25.864 11.403 38.538 1.00 83.12 103 GLU A CA 1
ATOM 825 C C . GLU A 1 103 ? -24.952 10.930 37.389 1.00 83.12 103 GLU A C 1
ATOM 827 O O . GLU A 1 103 ? -25.302 9.991 36.666 1.00 83.12 103 GLU A O 1
ATOM 832 N N . PRO A 1 104 ? -23.780 11.563 37.194 1.00 88.69 104 PRO A N 1
ATOM 833 C CA . PRO A 1 104 ? -22.885 11.199 36.105 1.00 88.69 104 PRO A CA 1
ATOM 834 C C . PRO A 1 104 ? -22.371 9.759 36.248 1.00 88.69 104 PRO A C 1
ATOM 836 O O . PRO A 1 104 ? -21.690 9.433 37.224 1.00 88.69 104 PRO A O 1
ATOM 839 N N . LEU A 1 105 ? -22.620 8.921 35.241 1.00 92.00 105 LEU A N 1
ATOM 840 C CA . LEU A 1 105 ? -22.123 7.543 35.193 1.00 92.00 105 LEU A CA 1
ATOM 841 C C . LEU A 1 105 ? -20.795 7.485 34.444 1.00 92.00 105 LEU A C 1
ATOM 843 O O . LEU A 1 105 ? -20.654 8.097 33.386 1.00 92.00 105 LEU A O 1
ATOM 847 N N . THR A 1 106 ? -19.821 6.736 34.965 1.00 94.44 106 THR A N 1
ATOM 848 C CA . THR A 1 106 ? -18.578 6.469 34.223 1.00 94.44 106 THR A CA 1
ATOM 849 C C . THR A 1 106 ? -18.883 5.699 32.940 1.00 94.44 106 THR A C 1
ATOM 851 O O . THR A 1 106 ? -19.895 5.001 32.878 1.00 94.44 106 THR A O 1
ATOM 854 N N . ALA A 1 107 ? -18.019 5.764 31.923 1.00 95.56 107 ALA A N 1
ATOM 855 C CA . ALA A 1 107 ? -18.258 5.004 30.696 1.00 95.56 107 ALA A CA 1
ATOM 856 C C . ALA A 1 107 ? -18.357 3.497 30.970 1.00 95.56 107 ALA A C 1
ATOM 858 O O . ALA A 1 107 ? -19.215 2.830 30.404 1.00 95.56 107 ALA A O 1
ATOM 859 N N . VAL A 1 108 ? -17.551 2.983 31.904 1.00 95.75 108 VAL A N 1
ATOM 860 C CA . VAL A 1 108 ? -17.617 1.585 32.360 1.00 95.75 108 VAL A CA 1
ATOM 861 C C . VAL A 1 108 ? -19.019 1.223 32.850 1.00 95.75 108 VAL A C 1
ATOM 863 O O . VAL A 1 108 ? -19.606 0.266 32.352 1.00 95.75 108 VAL A O 1
ATOM 866 N N . ASN A 1 109 ? -19.573 2.006 33.780 1.00 95.25 109 ASN A N 1
ATOM 867 C CA . ASN A 1 109 ? -20.892 1.721 34.346 1.00 95.25 109 ASN A CA 1
ATOM 868 C C . ASN A 1 109 ? -21.992 1.958 33.311 1.00 95.25 109 ASN A C 1
ATOM 870 O O . ASN A 1 109 ? -22.880 1.135 33.157 1.00 95.25 109 ASN A O 1
ATOM 874 N N . TYR A 1 110 ? -21.895 3.037 32.535 1.00 95.38 110 TYR A N 1
ATOM 875 C CA . TYR A 1 110 ? -22.878 3.376 31.514 1.00 95.38 110 TYR A CA 1
ATOM 876 C C . TYR A 1 110 ? -23.065 2.259 30.478 1.00 95.38 110 TYR A C 1
ATOM 878 O O . TYR A 1 110 ? -24.201 1.877 30.192 1.00 95.38 110 TYR A O 1
ATOM 886 N N . PHE A 1 111 ? -21.971 1.716 29.930 1.00 95.62 111 PHE A N 1
ATOM 887 C CA . PHE A 1 111 ? -22.055 0.648 28.930 1.00 95.62 111 PHE A CA 1
ATOM 888 C C . PHE A 1 111 ? -22.466 -0.700 29.524 1.00 95.62 111 PHE A C 1
ATOM 890 O O . PHE A 1 111 ? -23.218 -1.444 28.887 1.00 95.62 111 PHE A O 1
ATOM 897 N N . ASN A 1 112 ? -22.043 -0.986 30.755 1.00 95.50 112 ASN A N 1
ATOM 898 C CA . ASN A 1 112 ? -22.469 -2.181 31.468 1.00 95.50 112 ASN A CA 1
ATOM 899 C C . ASN A 1 112 ? -23.969 -2.137 31.800 1.00 95.50 112 ASN A C 1
ATOM 901 O O . ASN A 1 112 ? -24.692 -3.080 31.505 1.00 95.50 112 ASN A O 1
ATOM 905 N N . ASP A 1 113 ? -24.468 -1.028 32.335 1.00 93.44 113 ASP A N 1
ATOM 906 C CA . ASP A 1 113 ? -25.859 -0.922 32.776 1.00 93.44 113 ASP A CA 1
ATOM 907 C C . ASP A 1 113 ? -26.825 -0.888 31.585 1.00 93.44 113 ASP A C 1
ATOM 909 O O . ASP A 1 113 ? -27.849 -1.574 31.584 1.00 93.44 113 ASP A O 1
ATOM 913 N N . ARG A 1 114 ? -26.494 -0.110 30.543 1.00 91.94 114 ARG A N 1
ATOM 914 C CA . ARG A 1 114 ? -27.401 0.140 29.414 1.00 91.94 114 ARG A CA 1
ATOM 915 C C . ARG A 1 114 ? -27.367 -0.941 28.335 1.00 91.94 114 ARG A C 1
ATOM 917 O O . ARG A 1 114 ? -28.411 -1.209 27.745 1.00 91.94 114 ARG A O 1
ATOM 924 N N . TRP A 1 115 ? -26.206 -1.541 28.069 1.00 93.81 115 TRP A N 1
ATOM 925 C CA . TRP A 1 115 ? -26.046 -2.548 27.009 1.00 93.81 115 TRP A CA 1
ATOM 926 C C . TRP A 1 115 ? -25.474 -3.883 27.494 1.00 93.81 115 TRP A C 1
ATOM 928 O O . TRP A 1 115 ? -25.291 -4.777 26.675 1.00 93.81 115 TRP A O 1
ATOM 938 N N . GLN A 1 116 ? -25.212 -4.055 28.797 1.00 96.12 116 GLN A N 1
ATOM 939 C CA . GLN A 1 116 ? -24.607 -5.279 29.350 1.00 96.12 116 GLN A CA 1
ATOM 940 C C . GLN A 1 116 ? -23.233 -5.587 28.733 1.00 96.12 116 GLN A C 1
ATOM 942 O O . GLN A 1 116 ? -22.859 -6.744 28.546 1.00 96.12 116 GLN A O 1
ATOM 947 N N . ILE A 1 117 ? -22.471 -4.532 28.415 1.00 96.00 117 ILE A N 1
ATOM 948 C CA . ILE A 1 117 ? -21.133 -4.636 27.826 1.00 96.00 117 ILE A CA 1
ATOM 949 C C . ILE A 1 117 ? -20.078 -4.313 28.893 1.00 96.00 117 ILE A C 1
ATOM 951 O O . ILE A 1 117 ? -19.836 -3.135 29.173 1.00 96.00 117 ILE A O 1
ATOM 955 N N . PRO A 1 118 ? -19.411 -5.325 29.478 1.00 96.31 118 PRO A N 1
ATOM 956 C CA . PRO A 1 118 ? -18.293 -5.094 30.379 1.00 96.31 118 PRO A CA 1
ATOM 957 C C . PRO A 1 118 ? -17.057 -4.664 29.581 1.00 96.31 118 PRO A C 1
ATOM 959 O O . PRO A 1 118 ? -16.534 -5.417 28.753 1.00 96.31 118 PRO A O 1
ATOM 962 N N . LEU A 1 119 ? -16.576 -3.450 29.850 1.00 96.19 119 LEU A N 1
ATOM 963 C CA . LEU A 1 119 ? -15.379 -2.906 29.211 1.00 96.19 119 LEU A CA 1
ATOM 964 C C . LEU A 1 119 ? -14.125 -3.684 29.640 1.00 96.19 119 LEU A C 1
ATOM 966 O O . LEU A 1 119 ? -13.856 -3.821 30.836 1.00 96.19 119 LEU A O 1
ATOM 970 N N . ARG A 1 120 ? -13.334 -4.181 28.680 1.00 96.31 120 ARG A N 1
ATOM 971 C CA . ARG A 1 120 ? -12.115 -4.966 28.961 1.00 96.31 120 ARG A CA 1
ATOM 972 C C . ARG A 1 120 ? -10.914 -4.077 29.231 1.00 96.31 120 ARG A C 1
ATOM 974 O O . ARG A 1 120 ? -9.996 -4.487 29.940 1.00 96.31 120 ARG A O 1
ATOM 981 N N . TYR A 1 121 ? -10.913 -2.868 28.672 1.00 96.12 121 TYR A N 1
ATOM 982 C CA . TYR A 1 121 ? -9.781 -1.948 28.752 1.00 96.12 121 TYR A CA 1
ATOM 983 C C . TYR A 1 121 ? -10.194 -0.577 29.314 1.00 96.12 121 TYR A C 1
ATOM 985 O O . TYR A 1 121 ? -10.069 0.443 28.634 1.00 96.12 121 TYR A O 1
ATOM 993 N N . PRO A 1 122 ? -10.676 -0.514 30.570 1.00 96.12 122 PRO A N 1
ATOM 994 C CA . PRO A 1 122 ? -11.236 0.706 31.153 1.00 96.12 122 PRO A CA 1
ATOM 995 C C . PRO A 1 122 ? -10.201 1.827 31.365 1.00 96.12 122 PRO A C 1
ATOM 997 O O . PRO A 1 122 ? -10.569 2.992 31.498 1.00 96.12 122 PRO A O 1
ATOM 1000 N N . HIS A 1 123 ? -8.907 1.498 31.398 1.00 95.69 123 HIS A N 1
ATOM 1001 C CA . HIS A 1 123 ? -7.795 2.452 31.476 1.00 95.69 123 HIS A CA 1
ATOM 1002 C C . HIS A 1 123 ? -7.480 3.133 30.139 1.00 95.69 123 HIS A C 1
ATOM 1004 O O . HIS A 1 123 ? -6.749 4.124 30.119 1.00 95.69 123 HIS A O 1
ATOM 1010 N N . LEU A 1 124 ? -7.991 2.609 29.023 1.00 97.19 124 LEU A N 1
ATOM 1011 C CA . LEU A 1 124 ? -7.779 3.190 27.705 1.00 97.19 124 LEU A CA 1
ATOM 1012 C C . LEU A 1 124 ? -8.700 4.397 27.469 1.00 97.19 124 LEU A C 1
ATOM 1014 O O . LEU A 1 124 ? -9.808 4.439 28.011 1.00 97.19 124 LEU A O 1
ATOM 1018 N N . PRO A 1 125 ? -8.256 5.392 26.675 1.00 96.88 125 PRO A N 1
ATOM 1019 C CA . PRO A 1 125 ? -9.048 6.584 26.400 1.00 96.88 125 PRO A CA 1
ATOM 1020 C C . PRO A 1 125 ? -10.349 6.256 25.660 1.00 96.88 125 PRO A C 1
ATOM 1022 O O . PRO A 1 125 ? -10.428 5.296 24.891 1.00 96.88 125 PRO A O 1
ATOM 1025 N N . VAL A 1 126 ? -11.360 7.096 25.862 1.00 97.81 126 VAL A N 1
ATOM 1026 C CA . VAL A 1 126 ? -12.493 7.200 24.932 1.00 97.81 126 VAL A CA 1
ATOM 1027 C C . VAL A 1 126 ? -12.075 7.969 23.675 1.00 97.81 126 VAL A C 1
ATOM 1029 O O . VAL A 1 126 ? -11.087 8.702 23.684 1.00 97.81 126 VAL A O 1
ATOM 1032 N N . VAL A 1 127 ? -12.827 7.826 22.592 1.00 97.88 127 VAL A N 1
ATOM 1033 C CA . VAL A 1 127 ? -12.650 8.567 21.340 1.00 97.88 127 VAL A CA 1
ATOM 1034 C C . VAL A 1 127 ? -13.921 9.318 20.991 1.00 97.88 127 VAL A C 1
ATOM 1036 O O . VAL A 1 127 ? -15.024 8.836 21.231 1.00 97.88 127 VAL A O 1
ATOM 1039 N N . GLU A 1 128 ? -13.759 10.515 20.443 1.00 96.56 128 GLU A N 1
ATOM 1040 C CA . GLU A 1 128 ? -14.856 11.334 19.946 1.00 96.56 128 GLU A CA 1
ATOM 1041 C C . GLU A 1 128 ? -15.045 11.064 18.451 1.00 96.56 128 GLU A C 1
ATOM 1043 O O . GLU A 1 128 ? -14.172 11.372 17.637 1.00 96.56 128 GLU A O 1
ATOM 1048 N N . LEU A 1 129 ? -16.188 10.485 18.098 1.00 95.94 129 LEU A N 1
ATOM 1049 C CA . LEU A 1 129 ? -16.630 10.263 16.728 1.00 95.94 129 LEU A CA 1
ATOM 1050 C C . LEU A 1 129 ? -17.651 11.326 16.321 1.00 95.94 129 LEU A C 1
ATOM 1052 O O . LEU A 1 129 ? -18.398 11.827 17.156 1.00 95.94 129 LEU A O 1
ATOM 1056 N N . TYR A 1 130 ? -17.723 11.658 15.039 1.00 94.25 130 TYR A N 1
ATOM 1057 C CA . TYR A 1 130 ? -18.772 12.516 14.490 1.00 94.25 130 TYR A CA 1
ATOM 1058 C C . TYR A 1 130 ? -19.180 12.031 13.104 1.00 94.25 130 TYR A C 1
ATOM 1060 O O . TYR A 1 130 ? -18.388 11.414 12.385 1.00 94.25 130 TYR A O 1
ATOM 1068 N N . HIS A 1 131 ? -20.426 12.305 12.736 1.00 92.31 131 HIS A N 1
ATOM 1069 C CA . HIS A 1 131 ? -20.914 12.034 11.394 1.00 92.31 131 HIS A CA 1
ATOM 1070 C C . HIS A 1 131 ? -20.693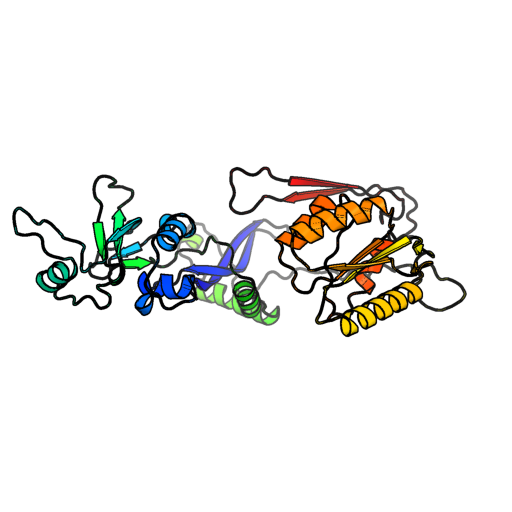 13.288 10.529 1.00 92.31 131 HIS A C 1
ATOM 1072 O O . HIS A 1 131 ? -21.141 14.361 10.926 1.00 92.31 131 HIS A O 1
ATOM 1078 N N . PRO A 1 132 ? -20.042 13.216 9.352 1.00 87.50 132 PRO A N 1
ATOM 1079 C CA . PRO A 1 132 ? -19.716 14.417 8.567 1.00 87.50 132 PRO A CA 1
ATOM 1080 C C . PRO A 1 132 ? -20.922 15.238 8.097 1.00 87.50 132 PRO A C 1
ATOM 1082 O O . PRO A 1 132 ? -20.791 16.436 7.859 1.00 87.50 132 PRO A O 1
ATOM 1085 N N . ASN A 1 133 ? -22.097 14.609 7.984 1.00 86.88 133 ASN A N 1
ATOM 1086 C CA . ASN A 1 133 ? -23.342 15.306 7.640 1.00 86.88 133 ASN A CA 1
ATOM 1087 C C . ASN A 1 133 ? -24.086 15.859 8.875 1.00 86.88 133 ASN A C 1
ATOM 1089 O O . ASN A 1 133 ? -25.113 16.508 8.713 1.00 86.88 133 ASN A O 1
ATOM 1093 N N . ASP A 1 134 ? -23.592 15.605 10.094 1.00 85.69 134 ASP A N 1
ATOM 1094 C CA . ASP A 1 134 ? -24.142 16.118 11.357 1.00 85.69 134 ASP A CA 1
ATOM 1095 C C . ASP A 1 134 ? -23.003 16.564 12.292 1.00 85.69 134 ASP A C 1
ATOM 1097 O O . ASP A 1 134 ? -22.643 15.900 13.266 1.00 85.69 134 ASP A O 1
ATOM 1101 N N . ASN A 1 135 ? -22.413 17.721 11.981 1.00 71.31 135 ASN A N 1
ATOM 1102 C CA . ASN A 1 135 ? -21.290 18.277 12.744 1.00 71.31 135 ASN A CA 1
ATOM 1103 C C . ASN A 1 135 ? -21.671 18.763 14.155 1.00 71.31 135 ASN A C 1
ATOM 1105 O O . ASN A 1 135 ? -20.778 19.066 14.947 1.00 71.31 135 ASN A O 1
ATOM 1109 N N . ASN A 1 136 ? -22.965 18.851 14.480 1.00 77.25 136 ASN A N 1
ATOM 1110 C CA . ASN A 1 136 ? -23.422 19.307 15.794 1.00 77.25 136 ASN A CA 1
ATOM 1111 C C . ASN A 1 136 ? -23.459 18.178 16.828 1.00 77.25 136 ASN A C 1
ATOM 1113 O O . ASN A 1 136 ? -23.555 18.455 18.026 1.00 77.25 136 ASN A O 1
ATOM 1117 N N . ARG A 1 137 ? -23.374 16.917 16.390 1.00 84.31 137 ARG A N 1
ATOM 1118 C CA . ARG A 1 137 ? -23.457 15.754 17.265 1.00 84.31 137 ARG A CA 1
ATOM 1119 C C . ARG A 1 137 ? -22.170 14.943 17.212 1.00 84.31 137 ARG A C 1
ATOM 1121 O O . ARG A 1 137 ? -21.813 14.373 16.183 1.00 84.31 137 ARG A O 1
ATOM 1128 N N . SER A 1 138 ? -21.495 14.854 18.353 1.00 90.31 138 SER A N 1
ATOM 1129 C CA . SER A 1 138 ? -20.394 13.919 18.547 1.00 90.31 138 SER A CA 1
ATOM 1130 C C . SER A 1 138 ? -20.772 12.795 19.508 1.00 90.31 138 SER A C 1
ATOM 1132 O O . SER A 1 138 ? -21.609 12.944 20.400 1.00 90.31 138 SER A O 1
ATOM 1134 N N . TYR A 1 139 ? -20.161 11.640 19.282 1.00 92.12 139 TYR A N 1
ATOM 1135 C CA . TYR A 1 139 ? -20.342 10.419 20.045 1.00 92.12 139 TYR A CA 1
ATOM 1136 C C . TYR A 1 139 ? -19.015 10.091 20.706 1.00 92.12 139 TYR A C 1
ATOM 1138 O O . TYR A 1 139 ? -18.052 9.708 20.045 1.00 92.12 139 TYR A O 1
ATOM 1146 N N . THR A 1 140 ? -18.940 10.261 22.019 1.00 96.31 140 THR A N 1
ATOM 1147 C CA . THR A 1 140 ? -17.774 9.817 22.778 1.00 96.31 140 THR A CA 1
ATOM 1148 C C . THR A 1 140 ? -17.959 8.353 23.145 1.00 96.31 140 THR A C 1
ATOM 1150 O O . THR A 1 140 ? -18.954 8.030 23.786 1.00 96.31 140 THR A O 1
ATOM 1153 N N . LEU A 1 141 ? -17.041 7.471 22.745 1.00 96.88 141 LEU A N 1
ATOM 1154 C CA . LEU A 1 141 ? -17.139 6.019 22.942 1.00 96.88 141 LEU A CA 1
ATOM 1155 C C . LEU A 1 141 ? -15.801 5.423 23.413 1.00 96.88 141 LEU A C 1
ATOM 1157 O O . LEU A 1 141 ? -14.749 5.879 22.969 1.00 96.88 141 LEU A O 1
ATOM 1161 N N . PRO A 1 142 ? -15.791 4.386 24.268 1.00 97.56 142 PRO A N 1
ATOM 1162 C CA . PRO A 1 142 ? -14.592 3.593 24.536 1.00 97.56 142 PRO A CA 1
ATOM 1163 C C . PRO A 1 142 ? -13.997 3.032 23.240 1.00 97.56 142 PRO A C 1
ATOM 1165 O O . PRO A 1 142 ? -14.729 2.507 22.402 1.00 97.56 142 PRO A O 1
ATOM 1168 N N . MET A 1 143 ? -12.668 3.086 23.083 1.00 96.56 143 MET A N 1
ATOM 1169 C CA . MET A 1 143 ? -12.001 2.608 21.860 1.00 96.56 143 MET A CA 1
ATOM 1170 C C . MET A 1 143 ? -12.344 1.162 21.486 1.00 96.56 143 MET A C 1
ATOM 1172 O O . MET A 1 143 ? -12.358 0.821 20.310 1.00 96.56 143 MET A O 1
ATOM 1176 N N . GLU A 1 144 ? -12.586 0.289 22.464 1.00 96.31 144 GLU A N 1
ATOM 1177 C CA . GLU A 1 144 ? -12.885 -1.121 22.191 1.00 96.31 144 GLU A CA 1
ATOM 1178 C C . GLU A 1 144 ? -14.256 -1.355 21.544 1.00 96.31 144 GLU A C 1
ATOM 1180 O O . GLU A 1 144 ? -14.490 -2.444 21.030 1.00 96.31 144 GLU A O 1
ATOM 1185 N N . LEU A 1 145 ? -15.125 -0.338 21.539 1.00 96.81 145 LEU A N 1
ATOM 1186 C CA . LEU A 1 145 ? -16.456 -0.362 20.924 1.00 96.81 145 LEU A CA 1
ATOM 1187 C C . LEU A 1 145 ? -16.486 0.285 19.532 1.00 96.81 145 LEU A C 1
ATOM 1189 O O . LEU A 1 145 ? -17.558 0.452 18.953 1.00 96.81 145 LEU A O 1
ATOM 1193 N N . VAL A 1 146 ? -15.322 0.658 19.001 1.00 97.12 146 VAL A N 1
ATOM 1194 C CA . VAL A 1 146 ? -15.155 1.298 17.693 1.00 97.12 146 VAL A CA 1
ATOM 1195 C C . VAL A 1 146 ? -14.263 0.411 16.832 1.00 97.12 146 VAL A C 1
ATOM 1197 O O . VAL A 1 146 ? -13.257 -0.104 17.324 1.00 97.12 146 VAL A O 1
ATOM 1200 N N . ALA A 1 147 ? -14.585 0.251 15.552 1.00 96.81 147 ALA A N 1
ATOM 1201 C CA . ALA A 1 147 ? -13.740 -0.454 14.588 1.00 96.81 147 ALA A CA 1
ATOM 1202 C C . ALA A 1 147 ? -13.454 0.391 13.353 1.00 96.81 147 ALA A C 1
ATOM 1204 O O . ALA A 1 147 ? -14.224 1.283 13.006 1.00 96.81 147 ALA A O 1
ATOM 1205 N N . VAL A 1 148 ? -12.318 0.117 12.710 1.00 96.38 148 VAL A N 1
ATOM 1206 C CA . VAL A 1 148 ? -12.013 0.673 11.389 1.00 96.38 148 VAL A CA 1
ATOM 1207 C C . VAL A 1 148 ? -12.939 0.011 10.383 1.00 96.38 148 VAL A C 1
ATOM 1209 O O . VAL A 1 148 ? -12.988 -1.215 10.317 1.00 96.38 148 VAL A O 1
ATOM 1212 N N . ASP A 1 149 ? -13.655 0.824 9.614 1.00 95.38 149 ASP A N 1
ATOM 1213 C CA . ASP A 1 149 ? -14.584 0.323 8.608 1.00 95.38 149 ASP A CA 1
ATOM 1214 C C . ASP A 1 149 ? -13.858 -0.459 7.497 1.00 95.38 149 ASP A C 1
ATOM 1216 O O . ASP A 1 149 ? -12.686 -0.200 7.193 1.00 95.38 149 ASP A O 1
ATOM 1220 N N . GLU A 1 150 ? -14.537 -1.431 6.896 1.00 92.38 150 GLU A N 1
ATOM 1221 C CA . GLU A 1 150 ? -13.947 -2.286 5.868 1.00 92.38 150 GLU A CA 1
ATOM 1222 C C . GLU A 1 150 ? -13.804 -1.594 4.502 1.00 92.38 150 GLU A C 1
ATOM 1224 O O . GLU A 1 150 ? -14.306 -0.502 4.257 1.00 92.38 150 GLU A O 1
ATOM 1229 N N . GLY A 1 151 ? -13.042 -2.206 3.588 1.00 90.50 151 GLY A N 1
ATOM 1230 C CA . GLY A 1 151 ? -12.927 -1.715 2.208 1.00 90.50 151 GLY A CA 1
ATOM 1231 C C . GLY A 1 151 ? -12.155 -0.400 2.034 1.00 90.50 151 GLY A C 1
ATOM 1232 O O . GLY A 1 151 ? -12.095 0.134 0.927 1.00 90.50 151 GLY A O 1
ATOM 1233 N N . GLN A 1 152 ? -11.507 0.112 3.082 1.00 93.75 152 GLN A N 1
ATOM 1234 C CA . GLN A 1 152 ? -10.736 1.354 3.011 1.00 93.75 152 GLN A CA 1
ATOM 1235 C C . GLN A 1 152 ? -9.305 1.118 2.498 1.00 93.75 152 GLN A C 1
ATOM 1237 O O . GLN A 1 152 ? -8.529 0.418 3.162 1.00 93.75 152 GLN A O 1
ATOM 1242 N N . PRO A 1 153 ? -8.906 1.685 1.342 1.00 91.19 153 PRO A N 1
ATOM 1243 C CA . PRO A 1 153 ? -7.554 1.515 0.824 1.00 91.19 153 PRO A CA 1
ATOM 1244 C C . PRO A 1 153 ? -6.534 2.234 1.715 1.00 91.19 153 PRO A C 1
ATOM 1246 O O . PRO A 1 153 ? -6.770 3.338 2.205 1.00 91.19 153 PRO A O 1
ATOM 1249 N N . ASN A 1 154 ? -5.361 1.629 1.889 1.00 89.31 154 ASN A N 1
ATOM 1250 C CA . ASN A 1 154 ? -4.237 2.263 2.558 1.00 89.31 154 ASN A CA 1
ATOM 1251 C C . ASN A 1 154 ? -3.646 3.352 1.661 1.00 89.31 154 ASN A C 1
ATOM 1253 O O . ASN A 1 154 ? -3.010 3.063 0.648 1.00 89.31 154 ASN A O 1
ATOM 1257 N N . LEU A 1 155 ? -3.830 4.602 2.076 1.00 81.50 155 LEU A N 1
ATOM 1258 C CA . LEU A 1 155 ? -3.317 5.780 1.377 1.00 81.50 155 LEU A CA 1
ATOM 1259 C C . LEU A 1 155 ? -1.943 6.223 1.892 1.00 81.50 155 LEU A C 1
ATOM 1261 O O . LEU A 1 155 ? -1.376 7.183 1.381 1.00 81.50 155 LEU A O 1
ATOM 1265 N N . GLN A 1 156 ? -1.403 5.555 2.911 1.00 81.06 156 GLN A N 1
ATOM 1266 C CA . GLN A 1 156 ? -0.095 5.885 3.461 1.00 81.06 156 GLN A CA 1
ATOM 1267 C C . GLN A 1 156 ? 1.022 5.065 2.823 1.00 81.06 156 GLN A C 1
ATOM 1269 O O . GLN A 1 156 ? 0.823 3.929 2.385 1.00 81.06 156 GLN A O 1
ATOM 1274 N N . ALA A 1 157 ? 2.230 5.630 2.843 1.00 80.50 157 ALA A N 1
ATOM 1275 C CA . ALA A 1 157 ? 3.436 4.888 2.518 1.00 80.50 157 ALA A CA 1
ATOM 1276 C C . ALA A 1 157 ? 3.566 3.664 3.441 1.00 80.50 157 ALA A C 1
ATOM 1278 O O . ALA A 1 157 ? 3.447 3.772 4.661 1.00 80.50 157 ALA A O 1
ATOM 1279 N N . ILE A 1 158 ? 3.794 2.501 2.837 1.00 84.25 158 ILE A N 1
ATOM 1280 C CA . ILE A 1 158 ? 4.057 1.250 3.552 1.00 84.25 158 ILE A CA 1
ATOM 1281 C C . ILE A 1 158 ? 5.537 1.159 3.932 1.00 84.25 158 ILE A C 1
ATOM 1283 O O . ILE A 1 158 ? 6.386 1.762 3.275 1.00 84.25 158 ILE A O 1
ATOM 1287 N N . THR A 1 159 ? 5.857 0.397 4.979 1.00 84.50 159 THR A N 1
ATOM 1288 C CA . THR A 1 159 ? 7.258 0.181 5.381 1.00 84.50 159 THR A CA 1
ATOM 1289 C C . THR A 1 159 ? 8.005 -0.670 4.353 1.00 84.50 159 THR A C 1
ATOM 1291 O O . THR A 1 159 ? 7.391 -1.380 3.553 1.00 84.50 159 THR A O 1
ATOM 1294 N N . THR A 1 160 ? 9.339 -0.651 4.389 1.00 83.88 160 THR A N 1
ATOM 1295 C CA . THR A 1 160 ? 10.175 -1.481 3.509 1.00 83.88 160 THR A CA 1
ATOM 1296 C C . THR A 1 160 ? 9.847 -2.969 3.650 1.00 83.88 160 THR A C 1
ATOM 1298 O O . THR A 1 160 ? 9.731 -3.666 2.645 1.00 83.88 160 THR A O 1
ATOM 1301 N N . GLU A 1 161 ? 9.622 -3.465 4.871 1.00 84.25 161 GLU A N 1
ATOM 1302 C CA . GLU A 1 161 ? 9.248 -4.866 5.101 1.00 84.25 161 GLU A CA 1
ATOM 1303 C C . GLU A 1 161 ? 7.881 -5.187 4.490 1.00 84.25 161 GLU A C 1
ATOM 1305 O O . GLU A 1 161 ? 7.723 -6.207 3.819 1.00 84.25 161 GLU A O 1
ATOM 1310 N N . GLN A 1 162 ? 6.900 -4.297 4.677 1.00 86.00 162 GLN A N 1
ATOM 1311 C CA . GLN A 1 162 ? 5.570 -4.436 4.079 1.00 86.00 162 GLN A CA 1
ATOM 1312 C C . GLN A 1 162 ? 5.637 -4.398 2.549 1.00 86.00 162 GLN A C 1
ATOM 1314 O O . GLN A 1 162 ? 4.928 -5.153 1.887 1.00 86.00 162 GLN A O 1
ATOM 1319 N N . HIS A 1 163 ? 6.503 -3.555 1.984 1.00 86.06 163 HIS A N 1
ATOM 1320 C CA . HIS A 1 163 ? 6.722 -3.457 0.545 1.00 86.06 163 HIS A CA 1
ATOM 1321 C C . HIS A 1 163 ? 7.349 -4.732 -0.027 1.00 86.06 163 HIS A C 1
ATOM 1323 O O . HIS A 1 163 ? 6.863 -5.255 -1.026 1.00 86.06 163 HIS A O 1
ATOM 1329 N N . ILE A 1 164 ? 8.375 -5.280 0.631 1.00 87.06 164 ILE A N 1
ATOM 1330 C CA . ILE A 1 164 ? 8.997 -6.554 0.242 1.00 87.06 164 ILE A CA 1
ATOM 1331 C C . ILE A 1 164 ? 7.969 -7.687 0.292 1.00 87.06 164 ILE A C 1
ATOM 1333 O O . ILE A 1 164 ? 7.888 -8.490 -0.636 1.00 87.06 164 ILE A O 1
ATOM 1337 N N . GLU A 1 165 ? 7.167 -7.749 1.352 1.00 88.50 165 GLU A N 1
ATOM 1338 C CA . GLU A 1 165 ? 6.118 -8.758 1.494 1.00 88.50 165 GLU A CA 1
ATOM 1339 C C . GLU A 1 165 ? 5.035 -8.614 0.415 1.00 88.50 165 GLU A C 1
ATOM 1341 O O . GLU A 1 165 ? 4.578 -9.613 -0.143 1.00 88.50 165 GLU A O 1
ATOM 1346 N N . ALA A 1 166 ? 4.656 -7.378 0.074 1.00 88.88 166 ALA A N 1
ATOM 1347 C CA . ALA A 1 166 ? 3.747 -7.108 -1.030 1.00 88.88 166 ALA A CA 1
ATOM 1348 C C . ALA A 1 166 ? 4.345 -7.589 -2.359 1.00 88.88 166 ALA A C 1
ATOM 1350 O O . ALA A 1 166 ? 3.696 -8.370 -3.045 1.00 88.88 166 ALA A O 1
ATOM 1351 N N . ILE A 1 167 ? 5.594 -7.225 -2.682 1.00 89.62 167 ILE A N 1
ATOM 1352 C CA . ILE A 1 167 ? 6.284 -7.686 -3.899 1.00 89.62 167 ILE A CA 1
ATOM 1353 C C . ILE A 1 167 ? 6.312 -9.211 -3.964 1.00 89.62 167 ILE A C 1
ATOM 1355 O O . ILE A 1 167 ? 5.964 -9.786 -4.989 1.00 89.62 167 ILE A O 1
ATOM 1359 N N . ARG A 1 168 ? 6.686 -9.893 -2.878 1.00 89.38 168 ARG A N 1
ATOM 1360 C CA . ARG A 1 168 ? 6.731 -11.364 -2.851 1.00 89.38 168 ARG A CA 1
ATOM 1361 C C . ARG A 1 168 ? 5.374 -11.997 -3.156 1.00 89.38 168 ARG A C 1
ATOM 1363 O O . ARG A 1 168 ? 5.330 -13.055 -3.774 1.00 89.38 168 ARG A O 1
ATOM 1370 N N . LYS A 1 169 ? 4.279 -11.357 -2.735 1.00 86.81 169 LYS A N 1
ATOM 1371 C CA . LYS A 1 169 ? 2.907 -11.822 -2.988 1.00 86.81 169 LYS A CA 1
ATOM 1372 C C . LYS A 1 169 ? 2.383 -11.457 -4.376 1.00 86.81 169 LYS A C 1
ATOM 1374 O O . LYS A 1 169 ? 1.521 -12.169 -4.888 1.00 86.81 169 LYS A O 1
ATOM 1379 N N . THR A 1 170 ? 2.861 -10.366 -4.973 1.00 89.19 170 THR A N 1
ATOM 1380 C CA . THR A 1 170 ? 2.394 -9.885 -6.283 1.00 89.19 170 THR A CA 1
ATOM 1381 C C . THR A 1 170 ? 3.262 -10.340 -7.452 1.00 89.19 170 THR A C 1
ATOM 1383 O O . THR A 1 170 ? 2.771 -10.375 -8.580 1.00 89.19 170 THR A O 1
ATOM 1386 N N . LEU A 1 171 ? 4.520 -10.719 -7.211 1.00 88.56 171 LEU A N 1
ATOM 1387 C CA . LEU A 1 171 ? 5.437 -11.216 -8.232 1.00 88.56 171 LEU A CA 1
ATOM 1388 C C . LEU A 1 171 ? 5.026 -12.628 -8.663 1.00 88.56 171 LEU A C 1
ATOM 1390 O O . LEU A 1 171 ? 5.245 -13.614 -7.959 1.00 88.56 171 LEU A O 1
ATOM 1394 N N . VAL A 1 172 ? 4.426 -12.722 -9.846 1.00 86.69 172 VAL A N 1
ATOM 1395 C CA . VAL A 1 172 ? 3.876 -13.964 -10.390 1.00 86.69 172 VAL A CA 1
ATOM 1396 C C . VAL A 1 172 ? 4.442 -14.202 -11.795 1.00 86.69 172 VAL A C 1
ATOM 1398 O O . VAL A 1 172 ? 4.581 -13.273 -12.586 1.00 86.69 172 VAL A O 1
ATOM 1401 N N . HIS A 1 173 ? 4.799 -15.455 -12.099 1.00 92.50 173 HIS A N 1
ATOM 1402 C CA . HIS A 1 173 ? 5.294 -15.857 -13.423 1.00 92.50 173 HIS A CA 1
ATOM 1403 C C . HIS A 1 173 ? 4.225 -15.615 -14.509 1.00 92.50 173 HIS A C 1
ATOM 1405 O O . HIS A 1 173 ? 3.050 -15.867 -14.222 1.00 92.50 173 HIS A O 1
ATOM 1411 N N . PRO A 1 174 ? 4.586 -15.209 -15.746 1.00 92.38 174 PRO A N 1
ATOM 1412 C CA . PRO A 1 174 ? 3.624 -14.921 -16.815 1.00 92.38 174 PRO A CA 1
ATOM 1413 C C . PRO A 1 174 ? 2.550 -15.999 -17.034 1.00 92.38 174 PRO A C 1
ATOM 1415 O O . PRO A 1 174 ? 1.375 -15.659 -17.140 1.00 92.38 174 PRO A O 1
ATOM 1418 N N . ASP A 1 175 ? 2.908 -17.286 -16.990 1.00 93.25 175 ASP A N 1
ATOM 1419 C CA . ASP A 1 175 ? 1.937 -18.386 -17.161 1.00 93.25 175 ASP A CA 1
ATOM 1420 C C . ASP A 1 175 ? 0.869 -18.406 -16.060 1.00 93.25 175 ASP A C 1
ATOM 1422 O O . ASP A 1 175 ? -0.318 -18.609 -16.309 1.00 93.25 175 ASP A O 1
ATOM 1426 N N . LYS A 1 176 ? 1.277 -18.141 -14.814 1.00 91.56 176 LYS A N 1
ATOM 1427 C CA . LYS A 1 176 ? 0.350 -18.042 -13.681 1.00 91.56 176 LYS A CA 1
ATOM 1428 C C . LYS A 1 176 ? -0.491 -16.770 -13.776 1.00 91.56 176 LYS A C 1
ATOM 1430 O O . LYS A 1 176 ? -1.670 -16.812 -13.437 1.00 91.56 176 LYS A O 1
ATOM 1435 N N . CYS A 1 177 ? 0.082 -15.661 -14.251 1.00 90.06 177 CYS A N 1
ATOM 1436 C CA . CYS A 1 177 ? -0.671 -14.437 -14.525 1.00 90.06 177 CYS A CA 1
ATOM 1437 C C . CYS A 1 177 ? -1.768 -14.681 -15.567 1.00 90.06 177 CYS A C 1
ATOM 1439 O O . CYS A 1 177 ? -2.900 -14.260 -15.347 1.00 90.06 177 CYS A O 1
ATOM 1441 N N . HIS A 1 178 ? -1.467 -15.409 -16.646 1.00 91.62 178 HIS A N 1
ATOM 1442 C CA . HIS A 1 178 ? -2.446 -15.774 -17.670 1.00 91.62 178 HIS A CA 1
ATOM 1443 C C . HIS A 1 178 ? -3.627 -16.559 -17.077 1.00 91.62 178 HIS A C 1
ATOM 1445 O O . HIS A 1 178 ? -4.773 -16.152 -17.250 1.00 91.62 178 HIS A O 1
ATOM 1451 N N . ILE A 1 179 ? -3.355 -17.605 -16.287 1.00 92.00 179 ILE A N 1
ATOM 1452 C CA . ILE A 1 179 ? -4.397 -18.393 -15.600 1.00 92.00 179 ILE A CA 1
ATOM 1453 C C . ILE A 1 179 ? -5.233 -17.514 -14.658 1.00 92.00 179 ILE A C 1
ATOM 1455 O O . ILE A 1 179 ? -6.453 -17.646 -14.591 1.00 92.00 179 ILE A O 1
ATOM 1459 N N . MET A 1 180 ? -4.594 -16.599 -13.922 1.00 90.31 180 MET A N 1
ATOM 1460 C CA . MET A 1 180 ? -5.306 -15.682 -13.027 1.00 90.31 180 MET A CA 1
ATOM 1461 C C . MET A 1 180 ? -6.225 -14.720 -13.785 1.00 90.31 180 MET A C 1
ATOM 1463 O O . MET A 1 180 ? -7.322 -14.453 -13.304 1.00 90.31 180 MET A O 1
ATOM 1467 N N . ILE A 1 181 ? -5.796 -14.201 -14.939 1.00 92.69 181 ILE A N 1
ATOM 1468 C CA . ILE A 1 181 ? -6.629 -13.329 -15.779 1.00 92.69 181 ILE A CA 1
ATOM 1469 C C . ILE A 1 181 ? -7.798 -14.125 -16.360 1.00 92.69 181 ILE A C 1
ATOM 1471 O O . ILE A 1 181 ? -8.928 -13.650 -16.295 1.00 92.69 181 ILE A O 1
ATOM 1475 N N . GLN A 1 182 ? -7.557 -15.346 -16.848 1.00 92.50 182 GLN A N 1
ATOM 1476 C CA . GLN A 1 182 ? -8.626 -16.202 -17.366 1.00 92.50 182 GLN A CA 1
ATOM 1477 C C . GLN A 1 182 ? -9.686 -16.476 -16.295 1.00 92.50 182 GLN A C 1
ATOM 1479 O O . GLN A 1 182 ? -10.872 -16.291 -16.532 1.00 92.50 182 GLN A O 1
ATOM 1484 N N . ARG A 1 183 ? -9.258 -16.774 -15.064 1.00 92.50 183 ARG A N 1
ATOM 1485 C CA . ARG A 1 183 ? -10.175 -16.944 -13.935 1.00 92.50 183 ARG A CA 1
ATOM 1486 C C . ARG A 1 183 ? -11.040 -15.702 -13.677 1.00 92.50 183 ARG A C 1
ATOM 1488 O O . ARG A 1 183 ? -12.213 -15.848 -13.356 1.00 92.50 183 ARG A O 1
ATOM 1495 N N . VAL A 1 184 ? -10.489 -14.492 -13.811 1.00 92.69 184 VAL A N 1
ATOM 1496 C CA . VAL A 1 184 ? -11.276 -13.249 -13.681 1.00 92.69 184 VAL A CA 1
ATOM 1497 C C . VAL A 1 184 ? -12.342 -13.165 -14.772 1.00 92.69 184 VAL A C 1
ATOM 1499 O O . VAL A 1 184 ? -13.473 -12.786 -14.479 1.00 92.69 184 VAL A O 1
ATOM 1502 N N . VAL A 1 185 ? -12.000 -13.523 -16.010 1.00 93.31 185 VAL A N 1
ATOM 1503 C CA . VAL A 1 185 ? -12.947 -13.566 -17.133 1.00 93.31 185 VAL A CA 1
ATOM 1504 C C . VAL A 1 185 ? -14.072 -14.568 -16.855 1.00 93.31 185 VAL A C 1
ATOM 1506 O O . VAL A 1 185 ? -15.244 -14.205 -16.964 1.00 93.31 185 VAL A O 1
ATOM 1509 N N . ASP A 1 186 ? -13.722 -15.774 -16.403 1.00 92.50 186 ASP A N 1
ATOM 1510 C CA . ASP A 1 186 ? -14.671 -16.848 -16.091 1.00 92.50 186 ASP A CA 1
ATOM 1511 C C . ASP A 1 186 ? -15.611 -16.477 -14.928 1.00 92.50 186 ASP A C 1
ATOM 1513 O O . ASP A 1 186 ? -16.814 -16.744 -14.972 1.00 92.50 186 ASP A O 1
ATOM 1517 N N . GLU A 1 187 ? -15.077 -15.840 -13.879 1.00 91.94 187 GLU A N 1
ATOM 1518 C CA . GLU A 1 187 ? -15.853 -15.369 -12.724 1.00 91.94 187 GLU A CA 1
ATOM 1519 C C . GLU A 1 187 ? -16.790 -14.214 -13.099 1.00 91.94 187 GLU A C 1
ATOM 1521 O O . GLU A 1 187 ? -17.904 -14.126 -12.578 1.00 91.94 187 GLU A O 1
ATOM 1526 N N . ARG A 1 188 ? -16.357 -13.323 -14.000 1.00 91.00 188 ARG A N 1
ATOM 1527 C CA . ARG A 1 188 ? -17.134 -12.145 -14.405 1.00 91.00 188 ARG A CA 1
ATOM 1528 C C . ARG A 1 188 ? -18.189 -12.439 -15.456 1.00 91.00 188 ARG A C 1
ATOM 1530 O O . ARG A 1 188 ? -19.168 -11.701 -15.498 1.00 91.00 188 ARG A O 1
ATOM 1537 N N . ARG A 1 189 ? -18.013 -13.495 -16.259 1.00 92.94 189 ARG A N 1
ATOM 1538 C CA . ARG A 1 189 ? -18.954 -13.903 -17.316 1.00 92.94 189 ARG A CA 1
ATOM 1539 C C . ARG A 1 189 ? -19.367 -12.724 -18.199 1.00 92.94 189 ARG A C 1
ATOM 1541 O O . ARG A 1 189 ? -20.551 -12.429 -18.345 1.00 92.94 189 ARG A O 1
ATOM 1548 N N . PHE A 1 190 ? -18.379 -12.015 -18.752 1.00 92.38 190 PHE A N 1
ATOM 1549 C CA . PHE A 1 190 ? -18.616 -10.827 -19.585 1.00 92.38 190 PHE A CA 1
ATOM 1550 C C . PHE A 1 190 ? -19.523 -11.114 -20.795 1.00 92.38 190 PHE A C 1
ATOM 1552 O O . PHE A 1 190 ? -20.243 -10.238 -21.256 1.00 92.38 190 PHE A O 1
ATOM 1559 N N . ASP A 1 191 ? -19.527 -12.346 -21.289 1.00 91.31 191 ASP A N 1
ATOM 1560 C CA . ASP A 1 191 ? -20.413 -12.844 -22.343 1.00 91.31 191 ASP A CA 1
ATOM 1561 C C . ASP A 1 191 ? -21.898 -12.944 -21.918 1.00 91.31 191 ASP A C 1
ATOM 1563 O O . ASP A 1 191 ? -22.800 -12.857 -22.755 1.00 91.31 191 ASP A O 1
ATOM 1567 N N . HIS A 1 192 ? -22.168 -13.049 -20.615 1.00 93.31 192 HIS A N 1
ATOM 1568 C CA . HIS A 1 192 ? -23.508 -13.122 -20.023 1.00 93.31 192 HIS A CA 1
ATOM 1569 C C . HIS A 1 192 ? -23.908 -11.847 -19.260 1.00 93.31 192 HIS A C 1
ATOM 1571 O O . HIS A 1 192 ? -24.919 -11.839 -18.552 1.00 93.31 192 HIS A O 1
ATOM 1577 N N . ASP A 1 193 ? -23.134 -10.765 -19.374 1.00 93.56 193 ASP A N 1
ATOM 1578 C CA . ASP A 1 193 ? -23.422 -9.521 -18.665 1.00 93.56 193 ASP A CA 1
ATOM 1579 C C . ASP A 1 193 ? -24.670 -8.825 -19.244 1.00 93.56 193 ASP A C 1
ATOM 1581 O O . ASP A 1 193 ? -24.718 -8.418 -20.409 1.00 93.56 193 ASP A O 1
ATOM 1585 N N . SER A 1 194 ? -25.698 -8.665 -18.402 1.00 94.62 194 SER A N 1
ATOM 1586 C CA . SER A 1 194 ? -26.995 -8.102 -18.806 1.00 94.62 194 SER A CA 1
ATOM 1587 C C . SER A 1 194 ? -26.928 -6.649 -19.289 1.00 94.62 194 SER A C 1
ATOM 1589 O O . SER A 1 194 ? -27.787 -6.222 -20.065 1.00 94.62 194 SER A O 1
ATOM 1591 N N . TYR A 1 195 ? -25.935 -5.873 -18.844 1.00 94.19 195 TYR A N 1
ATOM 1592 C CA . TYR A 1 195 ? -25.726 -4.516 -19.330 1.00 94.19 195 TYR A CA 1
ATOM 1593 C C . TYR A 1 195 ? -25.076 -4.559 -20.708 1.00 94.19 195 TYR A C 1
ATOM 1595 O O . TYR A 1 195 ? -25.598 -3.929 -21.624 1.00 94.19 195 TYR A O 1
ATOM 1603 N N . LEU A 1 196 ? -24.010 -5.344 -20.893 1.00 92.75 196 LEU A N 1
ATOM 1604 C CA . LEU A 1 196 ? -23.337 -5.465 -22.194 1.00 92.75 196 LEU A CA 1
ATOM 1605 C C . LEU A 1 196 ? -24.293 -5.946 -23.292 1.00 92.75 196 LEU A C 1
ATOM 1607 O O . LEU A 1 196 ? -24.331 -5.354 -24.373 1.00 92.75 196 LEU A O 1
ATOM 1611 N N . GLN A 1 197 ? -25.147 -6.926 -22.987 1.00 93.19 197 GLN A N 1
ATOM 1612 C CA . GLN A 1 197 ? -26.156 -7.429 -23.923 1.00 93.19 197 GLN A CA 1
ATOM 1613 C C . GLN A 1 197 ? -27.159 -6.350 -24.359 1.00 93.19 197 GLN A C 1
ATOM 1615 O O . GLN A 1 197 ? -27.502 -6.276 -25.538 1.00 93.19 197 GLN A O 1
ATOM 1620 N N . LYS A 1 198 ? -27.589 -5.459 -23.452 1.00 95.50 198 LYS A N 1
ATOM 1621 C CA . LYS A 1 198 ? -28.478 -4.329 -23.796 1.00 95.50 198 LYS A CA 1
ATOM 1622 C C . LYS A 1 198 ? -27.828 -3.334 -24.754 1.00 95.50 198 LYS A C 1
ATOM 1624 O O . LYS A 1 198 ? -28.531 -2.714 -25.545 1.00 95.50 198 LYS A O 1
ATOM 1629 N N . PHE A 1 199 ? -26.507 -3.190 -24.688 1.00 93.81 199 PHE A N 1
ATOM 1630 C CA . PHE A 1 199 ? -25.737 -2.358 -25.613 1.00 93.81 199 PHE A CA 1
ATOM 1631 C C . PHE A 1 199 ? -25.309 -3.107 -26.885 1.00 93.81 199 PHE A C 1
ATOM 1633 O O . PHE A 1 199 ? -24.622 -2.525 -27.722 1.00 93.81 199 PHE A O 1
ATOM 1640 N N . GLY A 1 200 ? -25.702 -4.377 -27.053 1.00 93.06 200 GLY A N 1
ATOM 1641 C CA . GLY A 1 200 ? -25.297 -5.201 -28.194 1.00 93.06 200 GLY A CA 1
ATOM 1642 C C . GLY A 1 200 ? -23.798 -5.514 -28.218 1.00 93.06 200 GLY A C 1
ATOM 1643 O O . GLY A 1 200 ? -23.242 -5.758 -29.285 1.00 93.06 200 GLY A O 1
ATOM 1644 N N . ILE A 1 201 ? -23.132 -5.470 -27.060 1.00 91.88 201 ILE A N 1
ATOM 1645 C CA . ILE A 1 201 ? -21.702 -5.751 -26.920 1.00 91.88 201 ILE A CA 1
ATOM 1646 C C . ILE A 1 201 ? -21.525 -7.219 -26.541 1.00 91.88 201 ILE A C 1
ATOM 1648 O O . ILE A 1 201 ? -22.080 -7.687 -25.549 1.00 91.88 201 ILE A O 1
ATOM 1652 N N . THR A 1 202 ? -20.696 -7.925 -27.303 1.00 90.81 202 THR A N 1
ATOM 1653 C CA . THR A 1 202 ? -20.265 -9.296 -27.012 1.00 90.81 202 THR A CA 1
ATOM 1654 C C . THR A 1 202 ? -18.760 -9.323 -26.796 1.00 90.81 202 THR A C 1
ATOM 1656 O O . THR A 1 202 ? -18.011 -8.759 -27.596 1.00 90.81 202 THR A O 1
ATOM 1659 N N . VAL A 1 203 ? -18.313 -9.988 -25.733 1.00 92.50 203 VAL A N 1
ATOM 1660 C CA . VAL A 1 203 ? -16.892 -10.146 -25.403 1.00 92.50 203 VAL A CA 1
ATOM 1661 C C . VAL A 1 203 ? -16.474 -11.579 -25.713 1.00 92.50 203 VAL A C 1
ATOM 1663 O O . VAL A 1 203 ? -17.120 -12.515 -25.249 1.00 92.50 203 VAL A O 1
ATOM 1666 N N . ASP A 1 204 ? -15.398 -11.757 -26.481 1.00 91.94 204 ASP A N 1
ATOM 1667 C CA . ASP A 1 204 ? -14.762 -13.069 -26.616 1.00 91.94 204 ASP A CA 1
ATOM 1668 C C . ASP A 1 204 ? -14.000 -13.390 -25.325 1.00 91.94 204 ASP A C 1
ATOM 1670 O O . ASP A 1 204 ? -13.041 -12.705 -24.964 1.00 91.94 204 ASP A O 1
ATOM 1674 N N . VAL A 1 205 ? -14.484 -14.397 -24.604 1.00 92.75 205 VAL A N 1
ATOM 1675 C CA . VAL A 1 205 ? -13.946 -14.845 -23.312 1.00 92.75 205 VAL A CA 1
ATOM 1676 C C . VAL A 1 205 ? -13.058 -16.084 -23.436 1.00 92.75 205 VAL A C 1
ATOM 1678 O O . VAL A 1 205 ? -12.387 -16.455 -22.474 1.00 92.75 205 VAL A O 1
ATOM 1681 N N . ASN A 1 206 ? -13.050 -16.728 -24.606 1.00 89.56 206 ASN A N 1
ATOM 1682 C CA . ASN A 1 206 ? -12.392 -18.018 -24.802 1.00 89.56 206 ASN A CA 1
ATOM 1683 C C . ASN A 1 206 ? -10.926 -17.860 -25.202 1.00 89.56 206 ASN A C 1
ATOM 1685 O O . ASN A 1 206 ? -10.096 -18.693 -24.838 1.00 89.56 206 ASN A O 1
ATOM 1689 N N . GLU A 1 207 ? -10.597 -16.806 -25.952 1.00 89.19 207 GLU A N 1
ATOM 1690 C CA . GLU A 1 207 ? -9.233 -16.561 -26.408 1.00 89.19 207 GLU A CA 1
ATOM 1691 C C . GLU A 1 207 ? -8.764 -15.128 -26.140 1.00 89.19 207 GLU A C 1
ATOM 1693 O O . GLU A 1 207 ? -9.432 -14.143 -26.448 1.00 89.19 207 GLU A O 1
ATOM 1698 N N . MET A 1 208 ? -7.535 -15.002 -25.633 1.00 91.94 208 MET A N 1
ATOM 1699 C CA . MET A 1 208 ? -6.833 -13.720 -25.631 1.00 91.94 208 MET A CA 1
ATOM 1700 C C . MET A 1 208 ? -6.390 -13.350 -27.052 1.00 91.94 208 MET A C 1
ATOM 1702 O O . MET A 1 208 ? -5.954 -14.199 -27.834 1.00 91.94 208 MET A O 1
ATOM 1706 N N . LEU A 1 209 ? -6.422 -12.053 -27.368 1.00 91.94 209 LEU A N 1
ATOM 1707 C CA . LEU A 1 209 ? -6.013 -11.544 -28.677 1.00 91.94 209 LEU A CA 1
ATOM 1708 C C . LEU A 1 209 ? -4.557 -11.928 -29.006 1.00 91.94 209 LEU A C 1
ATOM 1710 O O . LEU A 1 209 ? -3.612 -11.455 -28.375 1.00 91.94 209 LEU A O 1
ATOM 1714 N N . ARG A 1 210 ? -4.361 -12.734 -30.057 1.00 91.75 210 ARG A N 1
ATOM 1715 C CA . ARG A 1 210 ? -3.028 -13.176 -30.505 1.00 91.75 210 ARG A CA 1
ATOM 1716 C C . ARG A 1 210 ? -2.373 -12.148 -31.417 1.00 91.75 210 ARG A C 1
ATOM 1718 O O . ARG A 1 210 ? -2.818 -11.956 -32.548 1.00 91.75 210 ARG A O 1
ATOM 1725 N N . ILE A 1 211 ? -1.290 -11.518 -30.974 1.00 91.06 211 ILE A N 1
ATOM 1726 C CA . ILE A 1 211 ? -0.586 -10.475 -31.736 1.00 91.06 211 ILE A CA 1
ATOM 1727 C C . ILE A 1 211 ? 0.779 -11.008 -32.208 1.00 91.06 211 ILE A C 1
ATOM 1729 O O . ILE A 1 211 ? 1.537 -11.513 -31.381 1.00 91.06 211 ILE A O 1
ATOM 1733 N N . PRO A 1 212 ? 1.130 -10.905 -33.507 1.00 92.94 212 PRO A N 1
ATOM 1734 C CA . PRO A 1 212 ? 2.446 -11.310 -33.988 1.00 92.94 212 PRO A CA 1
ATOM 1735 C C . PRO A 1 212 ? 3.525 -10.356 -33.459 1.00 92.94 212 PRO A C 1
ATOM 1737 O O . PRO A 1 212 ? 3.552 -9.173 -33.800 1.00 92.94 212 PRO A O 1
ATOM 1740 N N . GLY A 1 213 ? 4.419 -10.879 -32.621 1.00 93.69 213 GLY A N 1
ATOM 1741 C CA . GLY A 1 213 ? 5.613 -10.174 -32.158 1.00 93.69 213 GLY A CA 1
ATOM 1742 C C . GLY A 1 213 ? 6.797 -10.344 -33.114 1.00 93.69 213 GLY A C 1
ATOM 1743 O O . GLY A 1 213 ? 6.823 -11.258 -33.938 1.00 93.69 213 GLY A O 1
ATOM 1744 N N . ARG A 1 214 ? 7.806 -9.476 -32.990 1.00 96.06 214 ARG A N 1
ATOM 1745 C CA . ARG A 1 214 ? 9.108 -9.631 -33.660 1.00 96.06 214 ARG A CA 1
ATOM 1746 C C . ARG A 1 214 ? 10.223 -9.521 -32.631 1.00 96.06 214 ARG A C 1
ATOM 1748 O O . ARG A 1 214 ? 10.206 -8.605 -31.814 1.00 96.06 214 ARG A O 1
ATOM 1755 N N . ILE A 1 215 ? 11.196 -10.424 -32.709 1.00 94.69 215 ILE A N 1
ATOM 1756 C CA . ILE A 1 215 ? 12.425 -10.351 -31.918 1.00 94.69 215 ILE A CA 1
ATOM 1757 C C . ILE A 1 215 ? 13.419 -9.524 -32.728 1.00 94.69 215 ILE A C 1
ATOM 1759 O O . ILE A 1 215 ? 13.838 -9.937 -33.809 1.00 94.69 215 ILE A O 1
ATOM 1763 N N . LEU A 1 216 ? 13.741 -8.327 -32.241 1.00 91.75 216 LEU A N 1
ATOM 1764 C CA . LEU A 1 216 ? 14.781 -7.503 -32.848 1.00 91.75 216 LEU A CA 1
ATOM 1765 C C . LEU A 1 216 ? 16.155 -8.038 -32.419 1.00 91.75 216 LEU A C 1
ATOM 1767 O O . LEU A 1 216 ? 16.302 -8.428 -31.258 1.00 91.75 216 LEU A O 1
ATOM 1771 N N . PRO A 1 217 ? 17.156 -8.067 -33.316 1.00 87.12 217 PRO A N 1
ATOM 1772 C CA . PRO A 1 217 ? 18.509 -8.437 -32.930 1.00 87.12 217 PRO A CA 1
ATOM 1773 C C . PRO A 1 217 ? 19.052 -7.430 -31.913 1.00 87.12 217 PRO A C 1
ATOM 1775 O O . PRO A 1 217 ? 18.855 -6.220 -32.061 1.00 87.12 217 PRO A O 1
ATOM 1778 N N . SER A 1 218 ? 19.739 -7.930 -30.886 1.00 78.88 218 SER A N 1
ATOM 1779 C CA . SER A 1 218 ? 20.440 -7.076 -29.929 1.00 78.88 218 SER A CA 1
ATOM 1780 C C . SER A 1 218 ? 21.487 -6.225 -30.656 1.00 78.88 218 SER A C 1
ATOM 1782 O O . SER A 1 218 ? 22.161 -6.740 -31.553 1.00 78.88 218 SER A O 1
ATOM 1784 N N . PRO A 1 219 ? 21.648 -4.941 -30.294 1.00 76.88 219 PRO A N 1
ATOM 1785 C CA . PRO A 1 219 ? 22.715 -4.130 -30.856 1.00 76.88 219 PRO A CA 1
ATOM 1786 C C . PRO A 1 219 ? 24.079 -4.692 -30.442 1.00 76.88 219 PRO A C 1
ATOM 1788 O O . PRO A 1 219 ? 24.246 -5.202 -29.333 1.00 76.88 219 PRO A O 1
ATOM 1791 N N . GLU A 1 220 ? 25.062 -4.567 -31.327 1.00 70.31 220 GLU A N 1
ATOM 1792 C CA . GLU A 1 220 ? 26.454 -4.842 -30.987 1.00 70.31 220 GLU A CA 1
ATOM 1793 C C . GLU A 1 220 ? 26.980 -3.715 -30.088 1.00 70.31 220 GLU A C 1
ATOM 1795 O O . GLU A 1 220 ? 26.943 -2.539 -30.461 1.00 70.31 220 GLU A O 1
ATOM 1800 N N . ILE A 1 221 ? 27.466 -4.070 -28.899 1.00 66.31 221 ILE A N 1
ATOM 1801 C CA . ILE A 1 221 ? 28.112 -3.122 -27.992 1.00 66.31 221 ILE A CA 1
ATOM 1802 C C . ILE A 1 221 ? 29.602 -3.114 -28.326 1.00 66.31 221 ILE A C 1
ATOM 1804 O O . ILE A 1 221 ? 30.289 -4.115 -28.144 1.00 66.31 221 ILE A O 1
ATOM 1808 N N . LYS A 1 222 ? 30.102 -1.980 -28.824 1.00 59.69 222 LYS A N 1
ATOM 1809 C CA . LYS A 1 222 ? 31.524 -1.801 -29.133 1.00 59.69 222 LYS A CA 1
ATOM 1810 C C . LYS A 1 222 ? 32.246 -1.143 -27.967 1.00 59.69 222 LYS A C 1
ATOM 1812 O O . LYS A 1 222 ? 31.999 0.026 -27.673 1.00 59.69 222 LYS A O 1
ATOM 1817 N N . TYR A 1 223 ? 33.173 -1.878 -27.365 1.00 56.28 223 TYR A N 1
ATOM 1818 C CA . TYR A 1 223 ? 34.147 -1.353 -26.410 1.00 56.28 223 TYR A CA 1
ATOM 1819 C C . TYR A 1 223 ? 35.428 -0.919 -27.141 1.00 56.28 223 TYR A C 1
ATOM 1821 O O . TYR A 1 223 ? 35.740 -1.426 -28.222 1.00 56.28 223 TYR A O 1
ATOM 1829 N N . LYS A 1 224 ? 36.184 0.036 -26.581 1.00 53.62 224 LYS A N 1
ATOM 1830 C CA . LYS A 1 224 ? 37.515 0.375 -27.109 1.00 53.62 224 LYS A CA 1
ATOM 1831 C C . LYS A 1 224 ? 38.499 -0.709 -26.657 1.00 53.62 224 LYS A C 1
ATOM 1833 O O . LYS A 1 224 ? 38.920 -0.727 -25.508 1.00 53.62 224 LYS A O 1
ATOM 1838 N N . LEU A 1 225 ? 38.882 -1.607 -27.559 1.00 49.38 225 LEU A N 1
ATOM 1839 C CA . LEU A 1 225 ? 39.950 -2.575 -27.299 1.00 49.38 225 LEU A CA 1
ATOM 1840 C C . LEU A 1 225 ? 41.282 -1.829 -27.113 1.00 49.38 225 LEU A C 1
ATOM 1842 O O . LEU A 1 225 ? 41.653 -1.012 -27.954 1.00 49.38 225 LEU A O 1
ATOM 1846 N N . SER A 1 226 ? 42.000 -2.109 -26.023 1.00 44.56 226 SER A N 1
ATOM 1847 C CA . SER A 1 226 ? 43.428 -1.788 -25.925 1.00 44.56 226 SER A CA 1
ATOM 1848 C C . SER A 1 226 ? 44.225 -3.050 -26.248 1.00 44.56 226 SER A C 1
ATOM 1850 O O . SER A 1 226 ? 43.882 -4.118 -25.742 1.00 44.56 226 SER A O 1
ATOM 1852 N N . ASP A 1 227 ? 45.289 -2.931 -27.043 1.00 47.38 227 ASP A N 1
ATOM 1853 C CA . ASP A 1 227 ? 46.082 -4.052 -27.586 1.00 47.38 227 ASP A CA 1
ATOM 1854 C C . ASP A 1 227 ? 46.751 -4.967 -26.539 1.00 47.38 227 ASP A C 1
ATOM 1856 O O . ASP A 1 227 ? 47.444 -5.917 -26.896 1.00 47.38 227 ASP A O 1
ATOM 1860 N N . ILE A 1 228 ? 46.575 -4.707 -25.241 1.00 49.41 228 ILE A N 1
ATOM 1861 C CA . ILE A 1 228 ? 47.333 -5.377 -24.182 1.00 49.41 228 ILE A CA 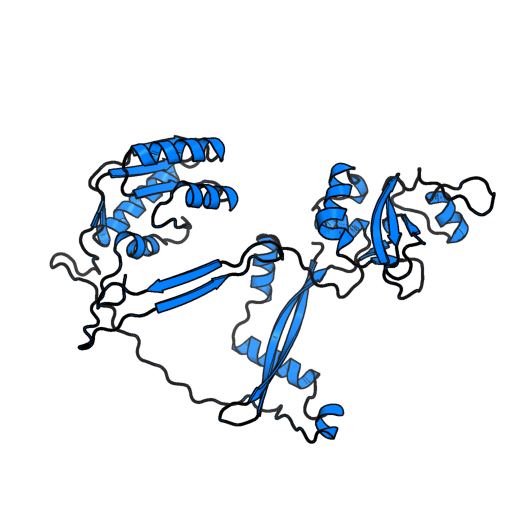1
ATOM 1862 C C . ILE A 1 228 ? 46.538 -6.489 -23.490 1.00 49.41 228 ILE A C 1
ATOM 1864 O O . ILE A 1 228 ? 47.166 -7.415 -22.998 1.00 49.41 228 ILE A O 1
ATOM 1868 N N . ASN A 1 229 ? 45.199 -6.491 -23.483 1.00 43.84 229 ASN A N 1
ATOM 1869 C CA . ASN A 1 229 ? 44.412 -7.596 -22.914 1.00 43.84 229 ASN A CA 1
ATOM 1870 C C . ASN A 1 229 ? 43.005 -7.640 -23.526 1.00 43.84 229 ASN A C 1
ATOM 1872 O O . ASN A 1 229 ? 42.361 -6.604 -23.653 1.00 43.84 229 ASN A O 1
ATOM 1876 N N . GLN A 1 230 ? 42.522 -8.843 -23.859 1.00 44.53 230 GLN A N 1
ATOM 1877 C CA . GLN A 1 230 ? 41.202 -9.158 -24.437 1.00 44.53 230 GLN A CA 1
ATOM 1878 C C . GLN A 1 230 ? 40.025 -8.881 -23.472 1.00 44.53 230 GLN A C 1
ATOM 1880 O O . GLN A 1 230 ? 39.180 -9.745 -23.238 1.00 44.53 230 GLN A O 1
ATOM 1885 N N . HIS A 1 231 ? 39.990 -7.712 -22.841 1.00 48.19 231 HIS A N 1
ATOM 1886 C CA . HIS A 1 231 ? 38.912 -7.269 -21.964 1.00 48.19 231 HIS A CA 1
ATOM 1887 C C . HIS A 1 231 ? 38.367 -5.927 -22.450 1.00 48.19 231 HIS A C 1
ATOM 1889 O O . HIS A 1 231 ? 39.102 -5.098 -22.989 1.00 48.19 231 HIS A O 1
ATOM 1895 N N . ASP A 1 232 ? 37.064 -5.748 -22.253 1.00 50.88 232 ASP A N 1
ATOM 1896 C CA . ASP A 1 232 ? 36.290 -4.560 -22.599 1.00 50.88 232 ASP A CA 1
ATOM 1897 C C . ASP A 1 232 ? 36.759 -3.360 -21.768 1.00 50.88 232 ASP A C 1
ATOM 1899 O O . ASP A 1 232 ? 36.253 -3.072 -20.681 1.00 50.88 232 ASP A O 1
ATOM 1903 N N . ILE A 1 233 ? 37.797 -2.686 -22.256 1.00 51.97 233 ILE A N 1
ATOM 1904 C CA . ILE A 1 233 ? 38.403 -1.546 -21.581 1.00 51.97 233 ILE A CA 1
ATOM 1905 C C . ILE A 1 233 ? 37.666 -0.286 -22.001 1.00 51.97 233 ILE A C 1
ATOM 1907 O O . ILE A 1 233 ? 37.352 -0.047 -23.169 1.00 51.97 233 ILE A O 1
ATOM 1911 N N . ILE A 1 234 ? 37.376 0.539 -21.009 1.00 53.91 234 ILE A N 1
ATOM 1912 C CA . ILE A 1 234 ? 36.887 1.875 -21.248 1.00 53.91 234 ILE A CA 1
ATOM 1913 C C . ILE A 1 234 ? 38.074 2.808 -21.093 1.00 53.91 234 ILE A C 1
ATOM 1915 O O . ILE A 1 234 ? 38.972 2.548 -20.299 1.00 53.91 234 ILE A O 1
ATOM 1919 N N . GLU A 1 235 ? 38.109 3.822 -21.954 1.00 55.09 235 GLU A N 1
ATOM 1920 C CA . GLU A 1 235 ? 39.142 4.852 -22.061 1.00 55.09 235 GLU A CA 1
ATOM 1921 C C . GLU A 1 235 ? 39.851 5.099 -20.724 1.00 55.09 235 GLU A C 1
ATOM 1923 O O . GLU A 1 235 ? 39.167 5.258 -19.721 1.00 55.09 235 GLU A O 1
ATOM 1928 N N . GLY A 1 236 ? 41.190 5.085 -20.716 1.00 57.19 236 GLY A N 1
ATOM 1929 C CA . GLY A 1 236 ? 42.029 5.075 -19.513 1.00 57.19 236 GLY A CA 1
ATOM 1930 C C . GLY A 1 236 ? 41.781 6.244 -18.554 1.00 57.19 236 GLY A C 1
ATOM 1931 O O . GLY A 1 236 ? 42.576 7.183 -18.525 1.00 57.19 236 GLY A O 1
ATOM 1932 N N . VAL A 1 237 ? 40.678 6.224 -17.798 1.00 64.12 237 VAL A N 1
ATOM 1933 C CA . VAL A 1 237 ? 40.291 7.305 -16.894 1.00 64.12 237 VAL A CA 1
ATOM 1934 C C . VAL A 1 237 ? 41.256 7.279 -15.729 1.00 64.12 237 VAL A C 1
ATOM 1936 O O . VAL A 1 237 ? 41.267 6.344 -14.929 1.00 64.12 237 VAL A O 1
ATOM 1939 N N . GLN A 1 238 ? 42.064 8.324 -15.637 1.00 70.56 238 GLN A N 1
ATOM 1940 C CA . GLN A 1 238 ? 42.962 8.517 -14.517 1.00 70.56 238 GLN A CA 1
ATOM 1941 C C . GLN A 1 238 ? 42.267 9.370 -13.469 1.00 70.56 238 GLN A C 1
ATOM 1943 O O . GLN A 1 238 ? 41.993 10.545 -13.699 1.00 70.56 238 GLN A O 1
ATOM 1948 N N . ILE A 1 239 ? 41.984 8.758 -12.324 1.00 74.38 239 ILE A N 1
ATOM 1949 C CA . ILE A 1 239 ? 41.486 9.446 -11.142 1.00 74.38 239 ILE A CA 1
ATOM 1950 C C . ILE A 1 239 ? 42.706 9.874 -10.338 1.00 74.38 239 ILE A C 1
ATOM 1952 O O . ILE A 1 239 ? 43.441 9.044 -9.794 1.00 74.38 239 ILE A O 1
ATOM 1956 N N . GLY A 1 240 ? 42.932 11.182 -10.291 1.00 76.25 240 GLY A N 1
ATOM 1957 C CA . GLY A 1 240 ? 44.016 11.797 -9.548 1.00 76.25 240 GLY A CA 1
ATOM 1958 C C . GLY A 1 240 ? 43.737 11.724 -8.058 1.00 76.25 240 GLY A C 1
ATOM 1959 O O . GLY A 1 240 ? 44.183 10.802 -7.379 1.00 76.25 240 GLY A O 1
ATOM 1960 N N . ARG A 1 241 ? 43.007 12.706 -7.527 1.00 78.69 241 ARG A N 1
ATOM 1961 C CA . ARG A 1 241 ? 42.756 12.836 -6.084 1.00 78.69 241 ARG A CA 1
ATOM 1962 C C . ARG A 1 241 ? 41.401 12.260 -5.697 1.00 78.69 241 ARG A C 1
ATOM 1964 O O . ARG A 1 241 ? 40.381 12.687 -6.228 1.00 78.69 241 ARG A O 1
ATOM 1971 N N . TRP A 1 242 ? 41.367 11.366 -4.714 1.00 80.00 242 TRP A N 1
ATOM 1972 C CA . TRP A 1 242 ? 40.116 10.781 -4.231 1.00 80.00 242 TRP A CA 1
ATOM 1973 C C . TRP A 1 242 ? 40.112 10.570 -2.716 1.00 80.00 242 TRP A C 1
ATOM 1975 O O . TRP A 1 242 ? 41.156 10.558 -2.060 1.00 80.00 242 TRP A O 1
ATOM 1985 N N . CYS A 1 243 ? 38.912 10.448 -2.156 1.00 78.00 243 CYS A N 1
ATOM 1986 C CA . CYS A 1 243 ? 38.695 10.253 -0.727 1.00 78.00 243 CYS A CA 1
ATOM 1987 C C . CYS A 1 243 ? 37.887 8.984 -0.470 1.00 78.00 243 CYS A C 1
ATOM 1989 O O . CYS A 1 243 ? 36.960 8.665 -1.219 1.00 78.00 243 CYS A O 1
ATOM 1991 N N . GLN A 1 244 ? 38.241 8.296 0.613 1.00 76.75 244 GLN A N 1
ATOM 1992 C CA . GLN A 1 244 ? 37.464 7.211 1.179 1.00 76.75 244 GLN A CA 1
ATOM 1993 C C . GLN A 1 244 ? 37.018 7.596 2.589 1.00 76.75 244 GLN A C 1
ATOM 1995 O O . GLN A 1 244 ? 37.848 7.820 3.473 1.00 76.75 244 GLN A O 1
ATOM 2000 N N . HIS A 1 245 ? 35.709 7.610 2.803 1.00 75.62 245 HIS A N 1
ATOM 2001 C CA . HIS A 1 245 ? 35.112 7.811 4.114 1.00 75.62 245 HIS A CA 1
ATOM 2002 C C . HIS A 1 245 ? 34.629 6.471 4.681 1.00 75.62 245 HIS A C 1
ATOM 2004 O O . HIS A 1 245 ? 33.937 5.714 3.989 1.00 75.62 245 HIS A O 1
ATOM 2010 N N . LYS A 1 246 ? 35.026 6.165 5.921 1.00 71.56 246 LYS A N 1
ATOM 2011 C CA . LYS A 1 246 ? 34.740 4.902 6.614 1.00 71.56 246 LYS A CA 1
ATOM 2012 C C . LYS A 1 246 ? 33.977 5.158 7.924 1.00 71.56 246 LYS A C 1
ATOM 2014 O O . LYS A 1 246 ? 34.266 6.157 8.584 1.00 71.56 246 LYS A O 1
ATOM 2019 N N . PRO A 1 247 ? 33.064 4.253 8.327 1.00 67.00 247 PRO A N 1
ATOM 2020 C CA . PRO A 1 247 ? 32.417 4.325 9.633 1.00 67.00 247 PRO A CA 1
ATOM 2021 C C . PRO A 1 247 ? 33.406 3.965 10.751 1.00 67.00 247 PRO A C 1
ATOM 2023 O O . PRO A 1 247 ? 34.314 3.157 10.539 1.00 67.00 247 PRO A O 1
ATOM 2026 N N . ASP A 1 248 ? 33.200 4.556 11.930 1.00 65.19 248 ASP A N 1
ATOM 2027 C CA . ASP A 1 248 ? 34.232 4.661 12.969 1.00 65.19 248 ASP A CA 1
ATOM 2028 C C . ASP A 1 248 ? 34.716 3.315 13.542 1.00 65.19 248 ASP A C 1
ATOM 2030 O O . ASP A 1 248 ? 35.908 3.213 13.792 1.00 65.19 248 ASP A O 1
ATOM 2034 N N . ASP A 1 249 ? 33.888 2.259 13.721 1.00 59.91 249 ASP A N 1
ATOM 2035 C CA . ASP A 1 249 ? 34.393 1.175 14.602 1.00 59.91 249 ASP A CA 1
ATOM 2036 C C . ASP A 1 249 ? 33.883 -0.283 14.520 1.00 59.91 249 ASP A C 1
ATOM 2038 O O . ASP A 1 249 ? 34.150 -1.060 15.433 1.00 59.91 249 ASP A O 1
ATOM 2042 N N . GLN A 1 250 ? 33.218 -0.765 13.459 1.00 55.84 250 GLN A N 1
ATOM 2043 C CA . GLN A 1 250 ? 32.863 -2.214 13.408 1.00 55.84 250 GLN A CA 1
ATOM 2044 C C . GLN A 1 250 ? 33.086 -2.944 12.077 1.00 55.84 250 GLN A C 1
ATOM 2046 O O . GLN A 1 250 ? 32.958 -4.167 12.022 1.00 55.84 250 GLN A O 1
ATOM 2051 N N . GLN A 1 251 ? 33.467 -2.250 11.001 1.00 56.72 251 GLN A N 1
ATOM 2052 C CA . GLN A 1 251 ? 33.568 -2.857 9.661 1.00 56.72 251 GLN A CA 1
ATOM 2053 C C . GLN A 1 251 ? 34.834 -2.462 8.886 1.00 56.72 251 GLN A C 1
ATOM 2055 O O . GLN A 1 251 ? 34.859 -2.526 7.655 1.00 56.72 251 GLN A O 1
ATOM 2060 N N . ILE A 1 252 ? 35.910 -2.088 9.585 1.00 60.34 252 ILE A N 1
ATOM 2061 C CA . ILE A 1 252 ? 37.170 -1.627 8.973 1.00 60.34 252 ILE A CA 1
ATOM 2062 C C . ILE A 1 252 ? 37.743 -2.677 8.002 1.00 60.34 252 ILE A C 1
ATOM 2064 O O . ILE A 1 252 ? 38.178 -2.325 6.904 1.00 60.34 252 ILE A O 1
ATOM 2068 N N . CYS A 1 253 ? 37.672 -3.969 8.350 1.00 59.53 253 CYS A N 1
ATOM 2069 C CA . CYS A 1 253 ? 38.131 -5.061 7.482 1.00 59.53 253 CYS A CA 1
ATOM 2070 C C . CYS A 1 253 ? 37.278 -5.202 6.210 1.00 59.53 253 CYS A C 1
ATOM 2072 O O . CYS A 1 253 ? 37.826 -5.167 5.113 1.00 59.53 253 CYS A O 1
ATOM 2074 N N . LEU A 1 254 ? 35.945 -5.263 6.340 1.00 63.38 254 LEU A N 1
ATOM 2075 C CA . LEU A 1 254 ? 35.022 -5.346 5.195 1.00 63.38 254 LEU A CA 1
ATOM 2076 C C . LEU A 1 254 ? 35.169 -4.142 4.258 1.00 63.38 254 LEU A C 1
ATOM 2078 O O . LEU A 1 254 ? 35.143 -4.278 3.039 1.00 63.38 254 LEU A O 1
ATOM 2082 N N . THR A 1 255 ? 35.376 -2.966 4.843 1.00 65.00 255 THR A N 1
ATOM 2083 C CA . THR A 1 255 ? 35.578 -1.711 4.124 1.00 65.00 255 THR A CA 1
ATOM 2084 C C . THR A 1 255 ? 36.886 -1.715 3.332 1.00 65.00 255 THR A C 1
ATOM 2086 O O . THR A 1 255 ? 36.908 -1.312 2.170 1.00 65.00 255 THR A O 1
ATOM 2089 N N . ARG A 1 256 ? 37.982 -2.199 3.929 1.00 68.75 256 ARG A N 1
ATOM 2090 C CA . ARG A 1 256 ? 39.272 -2.334 3.243 1.00 68.75 256 ARG A CA 1
ATOM 2091 C C . ARG A 1 256 ? 39.180 -3.327 2.085 1.00 68.75 256 ARG A C 1
ATOM 2093 O O . ARG A 1 256 ? 39.632 -3.014 0.984 1.00 68.75 256 ARG A O 1
ATOM 2100 N N . ASP A 1 257 ? 38.581 -4.486 2.329 1.00 70.38 257 ASP A N 1
ATOM 2101 C CA . ASP A 1 257 ? 38.463 -5.548 1.332 1.00 70.38 257 ASP A CA 1
ATOM 2102 C C . ASP A 1 257 ? 37.567 -5.094 0.161 1.00 70.38 257 ASP A C 1
ATOM 2104 O O . ASP A 1 257 ? 37.908 -5.296 -1.006 1.00 70.38 257 ASP A O 1
ATOM 2108 N N . PHE A 1 258 ? 36.479 -4.368 0.448 1.00 72.38 258 PHE A N 1
ATOM 2109 C CA . PHE A 1 258 ? 35.622 -3.742 -0.562 1.00 72.38 258 PHE A CA 1
ATOM 2110 C C . PHE A 1 258 ? 36.363 -2.699 -1.407 1.00 72.38 258 PHE A C 1
ATOM 2112 O O . PHE A 1 258 ? 36.272 -2.725 -2.634 1.00 72.38 258 PHE A O 1
ATOM 2119 N N . THR A 1 259 ? 37.135 -1.803 -0.787 1.00 73.50 259 THR A N 1
ATOM 2120 C CA . THR A 1 259 ? 37.907 -0.794 -1.527 1.00 73.50 259 THR A CA 1
ATOM 2121 C C . THR A 1 259 ? 38.961 -1.426 -2.416 1.00 73.50 259 THR A C 1
ATOM 2123 O O . THR A 1 259 ? 39.068 -1.054 -3.583 1.00 73.50 259 THR A O 1
ATOM 2126 N N . GLN A 1 260 ? 39.708 -2.409 -1.911 1.00 76.88 260 GLN A N 1
ATOM 2127 C CA . GLN A 1 260 ? 40.672 -3.143 -2.730 1.00 76.88 260 GLN A CA 1
ATOM 2128 C C . GLN A 1 260 ? 39.984 -3.811 -3.923 1.00 76.88 260 GLN A C 1
ATOM 2130 O O . GLN A 1 260 ? 40.486 -3.737 -5.045 1.00 76.88 260 GLN A O 1
ATOM 2135 N N . ARG A 1 261 ? 38.800 -4.393 -3.708 1.00 75.56 261 ARG A N 1
ATOM 2136 C CA . ARG A 1 261 ? 38.015 -5.022 -4.770 1.00 75.56 261 ARG A CA 1
ATOM 2137 C C . ARG A 1 261 ? 37.512 -4.017 -5.807 1.00 75.56 261 ARG A C 1
ATOM 2139 O O . ARG A 1 261 ? 37.635 -4.292 -6.998 1.00 75.56 261 ARG A O 1
ATOM 2146 N N . ILE A 1 262 ? 37.025 -2.843 -5.393 1.00 75.50 262 ILE A N 1
ATOM 2147 C CA . ILE A 1 262 ? 36.658 -1.756 -6.317 1.00 75.50 262 ILE A CA 1
ATOM 2148 C C . ILE A 1 262 ? 37.862 -1.349 -7.159 1.00 75.50 262 ILE A C 1
ATOM 2150 O O . ILE A 1 262 ? 37.745 -1.297 -8.379 1.00 75.50 262 ILE A O 1
ATOM 2154 N N . LEU A 1 263 ? 39.016 -1.094 -6.538 1.00 78.12 263 LEU A N 1
ATOM 2155 C CA . LEU A 1 263 ? 40.222 -0.678 -7.256 1.00 78.12 263 LEU A CA 1
ATOM 2156 C C . LEU A 1 263 ? 40.666 -1.739 -8.274 1.00 78.12 263 LEU A C 1
ATOM 2158 O O . LEU A 1 263 ? 41.026 -1.401 -9.400 1.00 78.12 263 LEU A O 1
ATOM 2162 N N . GLN A 1 264 ? 40.579 -3.023 -7.916 1.00 78.00 264 GLN A N 1
ATOM 2163 C CA . GLN A 1 264 ? 40.872 -4.134 -8.825 1.00 78.00 264 GLN A CA 1
ATOM 2164 C C . GLN A 1 264 ? 39.893 -4.203 -10.003 1.00 78.00 264 GLN A C 1
ATOM 2166 O O . GLN A 1 264 ? 40.326 -4.346 -11.145 1.00 78.00 264 GLN A O 1
ATOM 2171 N N . VAL A 1 265 ? 38.583 -4.108 -9.749 1.00 74.44 265 VAL A N 1
ATOM 2172 C CA . VAL A 1 265 ? 37.561 -4.141 -10.810 1.00 74.44 265 VAL A CA 1
ATOM 2173 C C . VAL A 1 265 ? 37.705 -2.931 -11.728 1.00 74.44 265 VAL A C 1
ATOM 2175 O O . VAL A 1 265 ? 37.682 -3.088 -12.944 1.00 74.44 265 VAL A O 1
ATOM 2178 N N . MET A 1 266 ? 37.914 -1.744 -11.167 1.00 73.56 266 MET A N 1
ATOM 2179 C CA . MET A 1 266 ? 38.107 -0.504 -11.918 1.00 73.56 266 MET A CA 1
ATOM 2180 C C . MET A 1 266 ? 39.339 -0.564 -12.817 1.00 73.56 266 MET A C 1
ATOM 2182 O O . MET A 1 266 ? 39.237 -0.283 -14.011 1.00 73.56 266 MET A O 1
ATOM 2186 N N . SER A 1 267 ? 40.463 -1.037 -12.276 1.00 74.75 267 SER A N 1
ATOM 2187 C CA . SER A 1 267 ? 41.709 -1.209 -13.025 1.00 74.75 267 SER A CA 1
ATOM 2188 C C . SER A 1 267 ? 41.542 -2.166 -14.211 1.00 74.75 267 SER A C 1
ATOM 2190 O O . SER A 1 267 ? 41.973 -1.854 -15.320 1.00 74.75 267 SER A O 1
ATOM 2192 N N . LYS A 1 268 ? 40.819 -3.283 -14.025 1.00 70.62 268 LYS A N 1
ATOM 2193 C CA . LYS A 1 268 ? 40.503 -4.229 -15.113 1.00 70.62 268 LYS A CA 1
ATOM 2194 C C . LYS A 1 268 ? 39.711 -3.604 -16.268 1.00 70.62 268 LYS A C 1
ATOM 2196 O O . LYS A 1 268 ? 39.813 -4.102 -17.382 1.00 70.62 268 LYS A O 1
ATOM 2201 N N . HIS A 1 269 ? 38.951 -2.539 -16.012 1.00 65.56 269 HIS A N 1
ATOM 2202 C CA . HIS A 1 269 ? 38.135 -1.846 -17.016 1.00 65.56 269 HIS A CA 1
ATOM 2203 C C . HIS A 1 269 ? 38.740 -0.506 -17.464 1.00 65.56 269 HIS A C 1
ATOM 2205 O O . HIS A 1 269 ? 38.050 0.288 -18.098 1.00 65.56 269 HIS A O 1
ATOM 2211 N N . GLY A 1 270 ? 40.017 -0.247 -17.151 1.00 66.12 270 GLY A N 1
ATOM 2212 C CA . GLY A 1 270 ? 40.745 0.941 -17.608 1.00 66.12 270 GLY A CA 1
ATOM 2213 C C . GLY A 1 270 ? 40.665 2.164 -16.695 1.00 66.12 270 GLY A C 1
ATOM 2214 O O . GLY A 1 270 ? 41.253 3.189 -17.017 1.00 66.12 270 GLY A O 1
ATOM 2215 N N . VAL A 1 271 ? 40.006 2.086 -15.538 1.00 72.50 271 VAL A N 1
ATOM 2216 C CA . VAL A 1 271 ? 39.968 3.188 -14.565 1.00 72.50 271 VAL A CA 1
ATOM 2217 C C . VAL A 1 271 ? 41.119 3.031 -13.569 1.00 72.50 271 VAL A C 1
ATOM 2219 O O . VAL A 1 271 ? 41.135 2.099 -12.764 1.00 72.50 271 VAL A O 1
ATOM 2222 N N . GLN A 1 272 ? 42.082 3.951 -13.599 1.00 73.81 272 GLN A N 1
ATOM 2223 C CA . GLN A 1 272 ? 43.272 3.923 -12.746 1.00 73.81 272 GLN A CA 1
ATOM 2224 C C . GLN A 1 272 ? 43.211 5.011 -11.676 1.00 73.81 272 GLN A C 1
ATOM 2226 O O . GLN A 1 272 ? 43.028 6.186 -11.980 1.00 73.81 272 GLN A O 1
ATOM 2231 N N . PHE A 1 273 ? 43.399 4.624 -10.416 1.00 78.19 273 PHE A N 1
ATOM 2232 C CA . PHE A 1 273 ? 43.533 5.556 -9.298 1.00 78.19 273 PHE A CA 1
ATOM 2233 C C . PHE A 1 273 ? 45.020 5.819 -9.050 1.00 78.19 273 PHE A C 1
ATOM 2235 O O . PHE A 1 273 ? 45.748 4.922 -8.630 1.00 78.19 273 PHE A O 1
ATOM 2242 N N . ASN A 1 274 ? 45.468 7.047 -9.306 1.00 76.44 27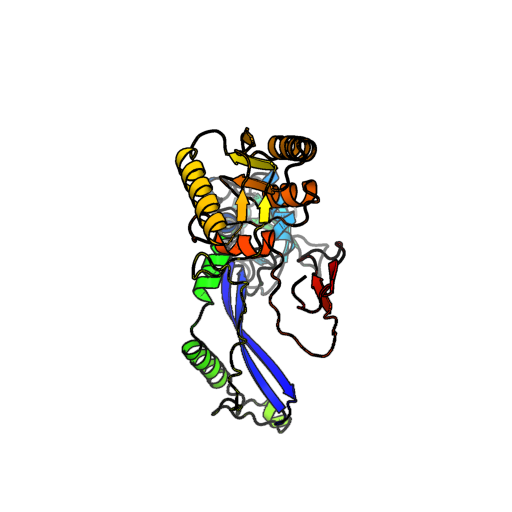4 ASN A N 1
ATOM 2243 C CA . ASN A 1 274 ? 46.889 7.413 -9.298 1.00 76.44 274 ASN A CA 1
ATOM 2244 C C . ASN A 1 274 ? 47.382 7.935 -7.936 1.00 76.44 274 ASN A C 1
ATOM 2246 O O . ASN A 1 274 ? 48.532 8.356 -7.813 1.00 76.44 274 ASN A O 1
ATOM 2250 N N . SER A 1 275 ? 46.532 7.927 -6.906 1.00 78.62 275 SER A N 1
ATOM 2251 C CA . SER A 1 275 ? 46.902 8.309 -5.540 1.00 78.62 275 SER A CA 1
ATOM 2252 C C . SER A 1 275 ? 46.320 7.355 -4.502 1.00 78.62 275 SER A C 1
ATOM 2254 O O . SER A 1 275 ? 45.320 6.677 -4.749 1.00 78.62 275 SER A O 1
ATOM 2256 N N . SER A 1 276 ? 46.939 7.312 -3.321 1.00 78.94 276 SER A N 1
ATOM 2257 C CA . SER A 1 276 ? 46.331 6.696 -2.139 1.00 78.94 276 SER A CA 1
ATOM 2258 C C . SER A 1 276 ? 45.109 7.508 -1.696 1.00 78.94 276 SER A C 1
ATOM 2260 O O . SER A 1 276 ? 45.159 8.742 -1.756 1.00 78.94 276 SER A O 1
ATOM 2262 N N . PRO A 1 277 ? 44.031 6.856 -1.226 1.00 81.75 277 PRO A N 1
ATOM 2263 C CA . PRO A 1 277 ? 42.853 7.575 -0.771 1.00 81.75 277 PRO A CA 1
ATOM 2264 C C . PRO A 1 277 ? 43.189 8.465 0.419 1.00 81.75 277 PRO A C 1
ATOM 2266 O O . PRO A 1 277 ? 43.919 8.072 1.329 1.00 81.75 277 PRO A O 1
ATOM 2269 N N . ILE A 1 278 ? 42.580 9.647 0.452 1.00 82.81 278 ILE A N 1
ATOM 2270 C CA . ILE A 1 278 ? 42.486 10.417 1.690 1.00 82.81 278 ILE A CA 1
ATOM 2271 C C . ILE A 1 278 ? 41.477 9.690 2.578 1.00 82.81 278 ILE A C 1
ATOM 2273 O O . ILE A 1 278 ? 40.283 9.700 2.278 1.00 82.81 278 ILE A O 1
ATOM 2277 N N . GLU A 1 279 ? 41.954 9.040 3.636 1.00 79.50 279 GLU A N 1
ATOM 2278 C CA . GLU A 1 279 ? 41.096 8.308 4.566 1.00 79.50 279 GLU A CA 1
ATOM 2279 C C . GLU A 1 279 ? 40.509 9.240 5.629 1.00 79.50 279 GLU A C 1
ATOM 2281 O O . GLU A 1 279 ? 41.221 10.042 6.241 1.00 79.50 279 GLU A O 1
ATOM 2286 N N . LYS A 1 280 ? 39.199 9.125 5.847 1.00 76.88 280 LYS A N 1
ATOM 2287 C CA . LYS A 1 280 ? 38.463 9.819 6.906 1.00 76.88 280 LYS A CA 1
ATOM 2288 C C . LYS A 1 280 ? 37.629 8.811 7.693 1.00 76.88 280 LYS A C 1
ATOM 2290 O O . LYS A 1 280 ? 37.045 7.906 7.098 1.00 76.88 280 LYS A O 1
ATOM 2295 N N . TYR A 1 281 ? 37.604 8.996 9.007 1.00 76.06 281 TYR A N 1
ATOM 2296 C CA . TYR A 1 281 ? 36.945 8.126 9.974 1.00 76.06 281 TYR A CA 1
ATOM 2297 C C . TYR A 1 281 ? 36.005 8.998 10.792 1.00 76.06 281 TYR A C 1
ATOM 2299 O O . TYR A 1 281 ? 36.472 9.880 11.511 1.00 76.06 281 TYR A O 1
ATOM 2307 N N . ASP A 1 282 ? 34.702 8.816 10.604 1.00 71.75 282 ASP A N 1
ATOM 2308 C CA . ASP A 1 282 ? 33.691 9.503 11.396 1.00 71.75 282 ASP A CA 1
ATOM 2309 C C . ASP A 1 282 ? 32.479 8.614 11.627 1.00 71.75 282 ASP A C 1
ATOM 2311 O O . ASP A 1 282 ? 32.141 7.727 10.837 1.00 71.75 282 ASP A O 1
ATOM 2315 N N . ALA A 1 283 ? 31.747 8.933 12.689 1.00 69.50 283 ALA A N 1
ATOM 2316 C CA . ALA A 1 283 ? 30.405 8.425 12.873 1.00 69.50 283 ALA A CA 1
ATOM 2317 C C . ALA A 1 283 ? 29.485 8.891 11.727 1.00 69.50 283 ALA A C 1
ATOM 2319 O O . ALA A 1 283 ? 29.426 10.081 11.396 1.00 69.50 283 ALA A O 1
ATOM 2320 N N . ALA A 1 284 ? 28.701 7.960 11.177 1.00 67.75 284 ALA A N 1
ATOM 2321 C CA . ALA A 1 284 ? 27.686 8.215 10.157 1.00 67.75 284 ALA A CA 1
ATOM 2322 C C . ALA A 1 284 ? 26.447 8.919 10.752 1.00 67.75 284 ALA A C 1
ATOM 2324 O O . ALA A 1 284 ? 25.337 8.395 10.757 1.00 67.75 284 ALA A O 1
ATOM 2325 N N . ILE A 1 285 ? 26.640 10.123 11.295 1.00 74.44 285 ILE A N 1
ATOM 2326 C CA . ILE A 1 285 ? 25.584 10.971 11.855 1.00 74.44 285 ILE A CA 1
ATOM 2327 C C . ILE A 1 285 ? 25.482 12.231 10.999 1.00 74.44 285 ILE A C 1
ATOM 2329 O O . ILE A 1 285 ? 26.489 12.810 10.588 1.00 74.44 285 ILE A O 1
ATOM 2333 N N . LEU A 1 286 ? 24.249 12.674 10.745 1.00 72.81 286 LEU A N 1
ATOM 2334 C CA . LEU A 1 286 ? 23.948 13.748 9.803 1.00 72.81 286 LEU A CA 1
ATOM 2335 C C . LEU A 1 286 ? 24.800 15.025 10.001 1.00 72.81 286 LEU A C 1
ATOM 2337 O O . LEU A 1 286 ? 25.403 15.456 9.022 1.00 72.81 286 LEU A O 1
ATOM 2341 N N . PRO A 1 287 ? 24.951 15.622 11.202 1.00 79.06 287 PRO A N 1
ATOM 2342 C CA . PRO A 1 287 ? 25.748 16.843 11.368 1.00 79.06 287 PRO A CA 1
ATOM 2343 C C . PRO A 1 287 ? 27.232 16.649 11.030 1.00 79.06 287 PRO A C 1
ATOM 2345 O O . PRO A 1 287 ? 27.835 17.508 10.384 1.00 79.06 287 PRO A O 1
ATOM 2348 N N . THR A 1 288 ? 27.801 15.504 11.412 1.00 78.56 288 THR A N 1
ATOM 2349 C CA . THR A 1 288 ? 29.197 15.141 11.135 1.00 78.56 288 THR A CA 1
ATOM 2350 C C . THR A 1 288 ? 29.419 14.952 9.638 1.00 78.56 288 THR A C 1
ATOM 2352 O O . THR A 1 288 ? 30.341 15.536 9.071 1.00 78.56 288 THR A O 1
ATOM 2355 N N . MET A 1 289 ? 28.505 14.244 8.968 1.00 74.12 289 MET A N 1
ATOM 2356 C CA . MET A 1 289 ? 28.522 14.068 7.514 1.00 74.12 289 MET A CA 1
ATOM 2357 C C . MET A 1 289 ? 28.404 15.402 6.771 1.00 74.12 289 MET A C 1
ATOM 2359 O O . MET A 1 289 ? 29.121 15.634 5.799 1.00 74.12 289 MET A O 1
ATOM 2363 N N . LEU A 1 290 ? 27.532 16.308 7.229 1.00 75.19 290 LEU A N 1
ATOM 2364 C CA . LEU A 1 290 ? 27.372 17.624 6.605 1.00 75.19 290 LEU A CA 1
ATOM 2365 C C . LEU A 1 290 ? 28.666 18.453 6.698 1.00 75.19 290 LEU A C 1
ATOM 2367 O O . LEU A 1 290 ? 29.087 19.065 5.711 1.00 75.19 290 LEU A O 1
ATOM 2371 N N . ALA A 1 291 ? 29.315 18.457 7.867 1.00 78.06 291 ALA A N 1
ATOM 2372 C CA . ALA A 1 291 ? 30.599 19.123 8.066 1.00 78.06 291 ALA A CA 1
ATOM 2373 C C . ALA A 1 291 ? 31.697 18.493 7.194 1.00 78.06 291 ALA A C 1
ATOM 2375 O O . ALA A 1 291 ? 32.422 19.210 6.496 1.00 78.06 291 ALA A O 1
ATOM 2376 N N . ARG A 1 292 ? 31.760 17.156 7.156 1.00 76.88 292 ARG A N 1
ATOM 2377 C CA . ARG A 1 292 ? 32.758 16.419 6.379 1.00 76.88 292 ARG A CA 1
ATOM 2378 C C . ARG A 1 292 ? 32.607 16.658 4.883 1.00 76.88 292 ARG A C 1
ATOM 2380 O O . ARG A 1 292 ? 33.595 16.957 4.225 1.00 76.88 292 ARG A O 1
ATOM 2387 N N . MET A 1 293 ? 31.392 16.633 4.340 1.00 73.75 293 MET A N 1
ATOM 2388 C CA . MET A 1 293 ? 31.163 16.911 2.916 1.00 73.75 293 MET A CA 1
ATOM 2389 C C . MET A 1 293 ? 31.641 18.310 2.506 1.00 73.75 293 MET A C 1
ATOM 2391 O O . MET A 1 293 ? 32.149 18.489 1.398 1.00 73.75 293 MET A O 1
ATOM 2395 N N . ASN A 1 294 ? 31.520 19.308 3.386 1.00 75.94 294 ASN A N 1
ATOM 2396 C CA . ASN A 1 294 ? 32.061 20.641 3.122 1.00 75.94 294 ASN A CA 1
ATOM 2397 C C . ASN A 1 294 ? 33.594 20.670 3.166 1.00 75.94 294 ASN A C 1
ATOM 2399 O O . ASN A 1 294 ? 34.204 21.328 2.327 1.00 75.94 294 ASN A O 1
ATOM 2403 N N . GLU A 1 295 ? 34.223 19.921 4.071 1.00 77.56 295 GLU A N 1
ATOM 2404 C CA . GLU A 1 295 ? 35.679 19.750 4.079 1.00 77.56 295 GLU A CA 1
ATOM 2405 C C . GLU A 1 295 ? 36.174 19.027 2.816 1.00 77.56 295 GLU A C 1
ATOM 2407 O O . GLU A 1 295 ? 37.113 19.485 2.168 1.00 77.56 295 GLU A O 1
ATOM 2412 N N . LEU A 1 296 ? 35.513 17.940 2.404 1.00 72.75 296 LEU A N 1
ATOM 2413 C CA . LEU A 1 296 ? 35.896 17.159 1.224 1.00 72.75 296 LEU A CA 1
ATOM 2414 C C . LEU A 1 296 ? 35.800 17.971 -0.075 1.00 72.75 296 LEU A C 1
ATOM 2416 O O . LEU A 1 296 ? 36.650 17.820 -0.955 1.00 72.75 296 LEU A O 1
ATOM 2420 N N . LYS A 1 297 ? 34.840 18.900 -0.179 1.00 69.88 297 LYS A N 1
ATOM 2421 C CA . LYS A 1 297 ? 34.793 19.870 -1.289 1.00 69.88 297 LYS A CA 1
ATOM 2422 C C . LYS A 1 297 ? 36.053 20.731 -1.366 1.00 69.88 297 LYS A C 1
ATOM 2424 O O . LYS A 1 297 ? 36.534 21.006 -2.464 1.00 69.88 297 LYS A O 1
ATOM 2429 N N . MET A 1 298 ? 36.603 21.142 -0.223 1.00 75.38 298 MET A N 1
ATOM 2430 C CA . MET A 1 298 ? 37.813 21.971 -0.176 1.00 75.38 298 MET A CA 1
ATOM 2431 C C . MET A 1 298 ? 39.062 21.205 -0.624 1.00 75.38 298 MET A C 1
ATOM 2433 O O . MET A 1 298 ? 40.011 21.812 -1.117 1.00 75.38 298 MET A O 1
ATOM 2437 N N . LEU A 1 299 ? 39.051 19.873 -0.520 1.00 74.25 299 LEU A N 1
ATOM 2438 C CA . LEU A 1 299 ? 40.174 19.021 -0.916 1.00 74.25 299 LEU A CA 1
ATOM 2439 C C . LEU A 1 299 ? 40.310 18.847 -2.438 1.00 74.25 299 LEU A C 1
ATOM 2441 O O . LEU A 1 299 ? 41.358 18.381 -2.890 1.00 74.25 299 LEU A O 1
ATOM 2445 N N . ARG A 1 300 ? 39.311 19.269 -3.232 1.00 73.25 300 ARG A N 1
ATOM 2446 C CA . ARG A 1 300 ? 39.259 19.092 -4.699 1.00 73.25 300 ARG A CA 1
ATOM 2447 C C . ARG A 1 300 ? 39.435 17.628 -5.126 1.00 73.25 300 ARG A C 1
ATOM 2449 O O . ARG A 1 300 ? 40.175 17.336 -6.061 1.00 73.25 300 ARG A O 1
ATOM 2456 N N . CYS A 1 301 ? 38.794 16.707 -4.411 1.00 72.81 301 CYS A N 1
ATOM 2457 C CA . CYS A 1 301 ? 38.728 15.310 -4.830 1.00 72.81 301 CYS A CA 1
ATOM 2458 C C . CYS A 1 301 ? 37.877 15.180 -6.102 1.00 72.81 301 CYS A C 1
ATOM 2460 O O . CYS A 1 301 ? 36.810 15.783 -6.204 1.00 72.81 301 CYS A O 1
ATOM 2462 N N . GLU A 1 302 ? 38.341 14.374 -7.050 1.00 72.25 302 GLU A N 1
ATOM 2463 C CA . GLU A 1 302 ? 37.617 14.007 -8.270 1.00 72.25 302 GLU A CA 1
ATOM 2464 C C . GLU A 1 302 ? 36.530 12.968 -7.973 1.00 72.25 302 GLU A C 1
ATOM 24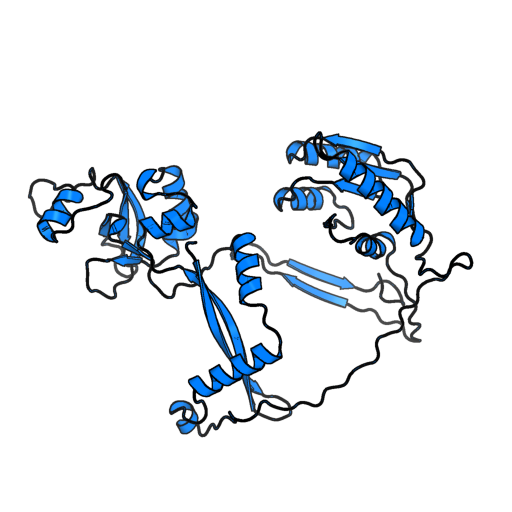66 O O . GLU A 1 302 ? 35.454 13.001 -8.568 1.00 72.25 302 GLU A O 1
ATOM 2471 N N . VAL A 1 303 ? 36.797 12.074 -7.012 1.00 75.06 303 VAL A N 1
ATOM 2472 C CA . VAL A 1 303 ? 35.874 11.027 -6.558 1.00 75.06 303 VAL A CA 1
ATOM 2473 C C . VAL A 1 303 ? 35.872 10.946 -5.030 1.00 75.06 303 VAL A C 1
ATOM 2475 O O . VAL A 1 303 ? 36.919 11.029 -4.383 1.00 75.06 303 VAL A O 1
ATOM 2478 N N . ILE A 1 304 ? 34.684 10.769 -4.451 1.00 75.12 304 ILE A N 1
ATOM 2479 C CA . ILE A 1 304 ? 34.479 10.486 -3.027 1.00 75.12 304 ILE A CA 1
ATOM 2480 C C . ILE A 1 304 ? 33.722 9.162 -2.932 1.00 75.12 304 ILE A C 1
ATOM 2482 O O . ILE A 1 304 ? 32.673 9.004 -3.558 1.00 75.12 304 ILE A O 1
ATOM 2486 N N . ILE A 1 305 ? 34.274 8.210 -2.181 1.00 75.38 305 ILE A N 1
ATOM 2487 C CA . ILE A 1 305 ? 33.643 6.923 -1.887 1.00 75.38 305 ILE A CA 1
ATOM 2488 C C . ILE A 1 305 ? 33.235 6.934 -0.416 1.00 75.38 305 ILE A C 1
ATOM 2490 O O . ILE A 1 305 ? 34.078 6.764 0.467 1.00 75.38 305 ILE A O 1
ATOM 2494 N N . ASP A 1 306 ? 31.939 7.117 -0.175 1.00 73.44 306 ASP A N 1
ATOM 2495 C CA . ASP A 1 306 ? 31.359 7.087 1.165 1.00 73.44 306 ASP A CA 1
ATOM 2496 C C . ASP A 1 306 ? 30.780 5.704 1.461 1.00 73.44 306 ASP A C 1
ATOM 2498 O O . ASP A 1 306 ? 29.867 5.235 0.775 1.00 73.44 306 ASP A O 1
ATOM 2502 N N . ILE A 1 307 ? 31.307 5.052 2.497 1.00 72.31 307 ILE A N 1
ATOM 2503 C CA . ILE A 1 307 ? 30.808 3.764 2.980 1.00 72.31 307 ILE A CA 1
ATOM 2504 C C . ILE A 1 307 ? 29.984 4.033 4.231 1.00 72.31 307 ILE A C 1
ATOM 2506 O O . ILE A 1 307 ? 30.492 4.552 5.221 1.00 72.31 307 ILE A O 1
ATOM 2510 N N . LEU A 1 308 ? 28.696 3.706 4.155 1.00 69.62 308 LEU A N 1
ATOM 2511 C CA . LEU A 1 308 ? 27.733 3.919 5.227 1.00 69.62 308 LEU A CA 1
ATOM 2512 C C . LEU A 1 308 ? 27.246 2.561 5.735 1.00 69.62 308 LEU A C 1
ATOM 2514 O O . LEU A 1 308 ? 26.877 1.684 4.955 1.00 69.62 308 LEU A O 1
ATOM 2518 N N . ASP A 1 309 ? 27.242 2.421 7.049 1.00 61.78 309 ASP A N 1
ATOM 2519 C CA . ASP A 1 309 ? 26.791 1.272 7.834 1.00 61.78 309 ASP A CA 1
ATOM 2520 C C . ASP A 1 309 ? 25.261 1.116 7.838 1.00 61.78 309 ASP A C 1
ATOM 2522 O O . ASP A 1 309 ? 24.751 -0.004 7.792 1.00 61.78 309 ASP A O 1
ATOM 2526 N N . GLN A 1 310 ? 24.513 2.224 7.823 1.00 59.94 310 GLN A N 1
ATOM 2527 C CA . GLN A 1 310 ? 23.056 2.220 7.666 1.00 59.94 310 GLN A CA 1
ATOM 2528 C C . GLN A 1 310 ? 22.614 3.333 6.720 1.00 59.94 310 GLN A C 1
ATOM 2530 O O . GLN A 1 310 ? 22.747 4.510 7.023 1.00 59.94 310 GLN A O 1
ATOM 2535 N N . VAL A 1 311 ? 22.043 2.995 5.562 1.00 57.44 311 VAL A N 1
ATOM 2536 C CA . VAL A 1 311 ? 21.543 4.020 4.633 1.00 57.44 311 VAL A CA 1
ATOM 2537 C C . VAL A 1 311 ? 20.071 4.308 4.907 1.00 57.44 311 VAL A C 1
ATOM 2539 O O . VAL A 1 311 ? 19.197 3.722 4.267 1.00 57.44 311 VAL A O 1
ATOM 2542 N N . GLY A 1 312 ? 19.804 5.242 5.818 1.00 62.28 312 GLY A N 1
ATOM 2543 C CA . GLY A 1 312 ? 18.530 5.960 5.829 1.00 62.28 312 GLY A CA 1
ATOM 2544 C C . GLY A 1 312 ? 18.441 6.918 4.633 1.00 62.28 312 GLY A C 1
ATOM 2545 O O . GLY A 1 312 ? 19.449 7.503 4.224 1.00 62.28 312 GLY A O 1
ATOM 2546 N N . ASP A 1 313 ? 17.242 7.102 4.076 1.00 65.25 313 ASP A N 1
ATOM 2547 C CA . ASP A 1 313 ? 17.020 8.010 2.939 1.00 65.25 313 ASP A CA 1
ATOM 2548 C C . ASP A 1 313 ? 17.429 9.455 3.262 1.00 65.25 313 ASP A C 1
ATOM 2550 O O . ASP A 1 313 ? 17.895 10.179 2.385 1.00 65.25 313 ASP A O 1
ATOM 2554 N N . GLU A 1 314 ? 17.331 9.872 4.527 1.00 70.38 314 GLU A N 1
ATOM 2555 C CA . GLU A 1 314 ? 17.743 11.203 4.985 1.00 70.38 314 GLU A CA 1
ATOM 2556 C C . GLU A 1 314 ? 19.240 11.463 4.786 1.00 70.38 314 GLU A C 1
ATOM 2558 O O . GLU A 1 314 ? 19.610 12.504 4.242 1.00 70.38 314 GLU A O 1
ATOM 2563 N N . MET A 1 315 ? 20.106 10.511 5.152 1.00 71.44 315 MET A N 1
ATOM 2564 C CA . MET A 1 315 ? 21.555 10.665 4.983 1.00 71.44 315 MET A CA 1
ATOM 2565 C C . MET A 1 315 ? 21.955 10.662 3.509 1.00 71.44 315 MET A C 1
ATOM 2567 O O . MET A 1 315 ? 22.729 11.515 3.079 1.00 71.44 315 MET A O 1
ATOM 2571 N N . TYR A 1 316 ? 21.377 9.762 2.709 1.00 72.19 316 TYR A N 1
ATOM 2572 C CA . TYR A 1 316 ? 21.611 9.741 1.264 1.00 72.19 316 TYR A CA 1
ATOM 2573 C C . TYR A 1 316 ? 21.165 11.053 0.598 1.00 72.19 316 TYR A C 1
ATOM 2575 O O . TYR A 1 316 ? 21.899 11.632 -0.207 1.00 72.19 316 TYR A O 1
ATOM 2583 N N . ASN A 1 317 ? 19.986 11.561 0.966 1.00 72.62 317 ASN A N 1
ATOM 2584 C CA . ASN A 1 317 ? 19.466 12.824 0.451 1.00 72.62 317 ASN A CA 1
ATOM 2585 C C . ASN A 1 317 ? 20.327 14.017 0.877 1.00 72.62 317 ASN A C 1
ATOM 2587 O O . ASN A 1 317 ? 20.580 14.896 0.056 1.00 72.62 317 ASN A O 1
ATOM 2591 N N . ALA A 1 318 ? 20.819 14.038 2.116 1.00 72.50 318 ALA A N 1
ATOM 2592 C CA . ALA A 1 318 ? 21.709 15.084 2.604 1.00 72.50 318 ALA A CA 1
ATOM 2593 C C . ALA A 1 318 ? 23.047 15.104 1.855 1.00 72.50 318 ALA A C 1
ATOM 2595 O O . ALA A 1 318 ? 23.476 16.169 1.404 1.00 72.50 318 ALA A O 1
ATOM 2596 N N . VAL A 1 319 ? 23.665 13.935 1.642 1.00 70.19 319 VAL A N 1
ATOM 2597 C CA . VAL A 1 319 ? 24.874 13.803 0.812 1.00 70.19 319 VAL A CA 1
ATOM 2598 C C . VAL A 1 319 ? 24.589 14.308 -0.601 1.00 70.19 319 VAL A C 1
ATOM 2600 O O . VAL A 1 319 ? 25.333 15.144 -1.108 1.00 70.19 319 VAL A O 1
ATOM 2603 N N . LYS A 1 320 ? 23.472 13.898 -1.215 1.00 71.38 320 LYS A N 1
ATOM 2604 C CA . LYS A 1 320 ? 23.080 14.327 -2.567 1.00 71.38 320 LYS A CA 1
ATOM 2605 C C . LYS A 1 320 ? 22.849 15.840 -2.680 1.00 71.38 320 LYS A C 1
ATOM 2607 O O . LYS A 1 320 ? 23.300 16.450 -3.648 1.00 71.38 320 LYS A O 1
ATOM 2612 N N . GLN A 1 321 ? 22.175 16.450 -1.704 1.00 70.19 321 GLN A N 1
ATOM 2613 C CA . GLN A 1 321 ? 21.909 17.892 -1.675 1.00 70.19 321 GLN A CA 1
ATOM 2614 C C . GLN A 1 321 ? 23.183 18.708 -1.462 1.00 70.19 321 GLN A C 1
ATOM 2616 O O . GLN A 1 321 ? 23.428 19.678 -2.181 1.00 70.19 321 GLN A O 1
ATOM 2621 N N . LEU A 1 322 ? 24.005 18.318 -0.485 1.00 64.31 322 LEU A N 1
ATOM 2622 C CA . LEU A 1 322 ? 25.238 19.034 -0.194 1.00 64.31 322 LEU A CA 1
ATOM 2623 C C . LEU A 1 322 ? 26.235 18.904 -1.318 1.00 64.31 322 LEU A C 1
ATOM 2625 O O . LEU A 1 322 ? 26.895 19.889 -1.638 1.00 64.31 322 LEU A O 1
ATOM 2629 N N . ALA A 1 323 ? 26.369 17.712 -1.884 1.00 58.28 323 ALA A N 1
ATOM 2630 C CA . ALA A 1 323 ? 27.387 17.419 -2.858 1.00 58.28 323 ALA A CA 1
ATOM 2631 C C . ALA A 1 323 ? 27.416 18.470 -3.978 1.00 58.28 323 ALA A C 1
ATOM 2633 O O . ALA A 1 323 ? 28.497 18.937 -4.320 1.00 58.28 323 ALA A O 1
ATOM 2634 N N . LYS A 1 324 ? 26.271 18.867 -4.564 1.00 53.81 324 LYS A N 1
ATOM 2635 C CA . LYS A 1 324 ? 26.263 19.502 -5.906 1.00 53.81 324 LYS A CA 1
ATOM 2636 C C . LYS A 1 324 ? 27.216 18.762 -6.885 1.00 53.81 324 LYS A C 1
ATOM 2638 O O . LYS A 1 324 ? 27.699 19.347 -7.849 1.00 53.81 324 LYS A O 1
ATOM 2643 N N . ILE A 1 325 ? 27.530 17.489 -6.601 1.00 52.44 325 ILE A N 1
ATOM 2644 C CA . ILE A 1 325 ? 28.418 16.619 -7.371 1.00 52.44 325 ILE A CA 1
ATOM 2645 C C . ILE A 1 325 ? 27.560 16.044 -8.482 1.00 52.44 325 ILE A C 1
ATOM 2647 O O . ILE A 1 325 ? 26.390 15.723 -8.270 1.00 52.44 325 ILE A O 1
ATOM 2651 N N . LYS A 1 326 ? 28.153 15.921 -9.670 1.00 49.50 326 LYS A N 1
ATOM 2652 C CA . LYS A 1 326 ? 27.462 15.489 -10.885 1.00 49.50 326 LYS A CA 1
ATOM 2653 C C . LYS A 1 326 ? 26.678 14.186 -10.693 1.00 49.50 326 LYS A C 1
ATOM 2655 O O . LYS A 1 326 ? 25.631 14.046 -11.315 1.00 49.50 326 LYS A O 1
ATOM 2660 N N . ILE A 1 327 ? 27.152 13.246 -9.861 1.00 53.59 327 ILE A N 1
ATOM 2661 C CA . ILE A 1 327 ? 26.500 11.945 -9.679 1.00 53.59 327 ILE A CA 1
ATOM 2662 C C . ILE A 1 327 ? 26.720 11.376 -8.264 1.00 53.59 327 ILE A C 1
ATOM 2664 O O . ILE A 1 327 ? 27.849 11.316 -7.789 1.00 53.59 327 ILE A O 1
ATOM 2668 N N . VAL A 1 328 ? 25.645 10.916 -7.610 1.00 54.47 328 VAL A N 1
ATOM 2669 C CA . VAL A 1 328 ? 25.677 10.169 -6.336 1.00 54.47 328 VAL A CA 1
ATOM 2670 C C . VAL A 1 328 ? 24.935 8.848 -6.536 1.00 54.47 328 VAL A C 1
ATOM 2672 O O . VAL A 1 328 ? 23.744 8.858 -6.859 1.00 54.47 328 VAL A O 1
ATOM 2675 N N . LYS A 1 329 ? 25.606 7.706 -6.341 1.00 61.34 329 LYS A N 1
ATOM 2676 C CA . LYS A 1 329 ? 25.033 6.368 -6.566 1.00 61.34 329 LYS A CA 1
ATOM 2677 C C . LYS A 1 329 ? 25.138 5.509 -5.308 1.00 61.34 329 LYS A C 1
ATOM 2679 O O . LYS A 1 329 ? 26.212 5.383 -4.734 1.00 61.34 329 LYS A O 1
ATOM 2684 N N . LYS A 1 330 ? 24.013 4.925 -4.887 1.00 60.09 330 LYS A N 1
ATOM 2685 C CA . LYS A 1 330 ? 23.956 3.945 -3.794 1.00 60.09 330 LYS A CA 1
ATOM 2686 C C . LYS A 1 330 ? 24.326 2.576 -4.364 1.00 60.09 330 LYS A C 1
ATOM 2688 O O . LYS A 1 330 ? 23.758 2.178 -5.377 1.00 60.09 330 LYS A O 1
ATOM 2693 N N . LEU A 1 331 ? 25.267 1.883 -3.733 1.00 58.62 331 LEU A N 1
ATOM 2694 C CA . LEU A 1 331 ? 25.690 0.538 -4.122 1.00 58.62 331 LEU A CA 1
ATOM 2695 C C . LEU A 1 331 ? 25.383 -0.445 -3.005 1.00 58.62 331 LEU A C 1
ATOM 2697 O O . LEU A 1 331 ? 25.495 -0.102 -1.828 1.00 58.62 331 LEU A O 1
ATOM 2701 N N . ASN A 1 332 ? 25.025 -1.669 -3.380 1.00 56.81 332 ASN A N 1
ATOM 2702 C CA . ASN A 1 332 ? 24.916 -2.763 -2.433 1.00 56.81 332 ASN A CA 1
ATOM 2703 C C . ASN A 1 332 ? 26.213 -3.579 -2.459 1.00 56.81 332 ASN A C 1
ATOM 2705 O O . ASN A 1 332 ? 26.561 -4.183 -3.471 1.00 56.81 332 ASN A O 1
ATOM 2709 N N . ILE A 1 333 ? 26.924 -3.587 -1.332 1.00 54.78 333 ILE A N 1
ATOM 2710 C CA . ILE A 1 333 ? 28.238 -4.230 -1.172 1.00 54.78 333 ILE A CA 1
ATOM 2711 C C . ILE A 1 333 ? 28.161 -5.752 -1.417 1.00 54.78 333 ILE A C 1
ATOM 2713 O O . ILE A 1 333 ? 29.155 -6.361 -1.802 1.00 54.78 333 ILE A O 1
ATOM 2717 N N . LEU A 1 334 ? 26.979 -6.363 -1.255 1.00 48.16 334 LEU A N 1
ATOM 2718 C CA . LEU A 1 334 ? 26.762 -7.809 -1.392 1.00 48.16 334 LEU A CA 1
ATOM 2719 C C . LEU A 1 334 ? 26.582 -8.308 -2.839 1.00 48.16 334 LEU A C 1
ATOM 2721 O O . LEU A 1 334 ? 26.606 -9.516 -3.050 1.00 48.16 334 LEU A O 1
ATOM 2725 N N . LEU A 1 335 ? 26.364 -7.425 -3.822 1.00 47.56 335 LEU A N 1
ATOM 2726 C CA . LEU A 1 335 ? 25.887 -7.810 -5.163 1.00 47.56 335 LEU A CA 1
ATOM 2727 C C . LEU A 1 335 ? 26.936 -7.738 -6.288 1.00 47.56 335 LEU A C 1
ATOM 2729 O O . LEU A 1 335 ? 26.575 -7.868 -7.450 1.00 47.56 335 LEU A O 1
ATOM 2733 N N . ASP A 1 336 ? 28.226 -7.550 -5.990 1.00 53.12 336 ASP A N 1
ATOM 2734 C CA . ASP A 1 336 ? 29.278 -7.394 -7.018 1.00 53.12 336 ASP A CA 1
ATOM 2735 C C . ASP A 1 336 ? 28.962 -6.301 -8.069 1.00 53.12 336 ASP A C 1
ATOM 2737 O O . ASP A 1 336 ? 29.478 -6.292 -9.187 1.00 53.12 336 ASP A O 1
ATOM 2741 N N . ASP A 1 337 ? 28.181 -5.291 -7.672 1.00 55.38 337 ASP A N 1
ATOM 2742 C CA . ASP A 1 337 ? 27.694 -4.183 -8.508 1.00 55.38 337 ASP A CA 1
ATOM 2743 C C . ASP A 1 337 ? 28.783 -3.166 -8.905 1.00 55.38 337 ASP A C 1
ATOM 2745 O O . ASP A 1 337 ? 28.490 -2.060 -9.365 1.00 55.38 337 ASP A O 1
ATOM 2749 N N . CYS A 1 338 ? 30.065 -3.510 -8.759 1.00 56.12 338 CYS A N 1
ATOM 2750 C CA . CYS A 1 338 ? 31.182 -2.625 -9.096 1.00 56.12 338 CYS A CA 1
ATOM 2751 C C . CYS A 1 338 ? 31.155 -2.213 -10.580 1.00 56.12 338 CYS A C 1
ATOM 2753 O O . CYS A 1 338 ? 31.518 -1.084 -10.914 1.00 56.12 338 CYS A O 1
ATOM 2755 N N . HIS A 1 339 ? 30.625 -3.072 -11.460 1.00 57.94 339 HIS A N 1
ATOM 2756 C CA . HIS A 1 339 ? 30.417 -2.751 -12.875 1.00 57.94 339 HIS A CA 1
ATOM 2757 C C . HIS A 1 339 ? 29.441 -1.586 -13.097 1.00 57.94 339 HIS A C 1
ATOM 2759 O O . HIS A 1 339 ? 29.525 -0.885 -14.099 1.00 57.94 339 HIS A O 1
ATOM 2765 N N . GLN A 1 340 ? 28.539 -1.306 -12.153 1.00 58.00 340 GLN A N 1
ATOM 2766 C CA . GLN A 1 340 ? 27.591 -0.201 -12.266 1.00 58.00 340 GLN A CA 1
ATOM 2767 C C . GLN A 1 340 ? 28.222 1.190 -12.091 1.00 58.00 340 GLN A C 1
ATOM 2769 O O . GLN A 1 340 ? 27.570 2.198 -12.396 1.00 58.00 340 GLN A O 1
ATOM 2774 N N . LEU A 1 341 ? 29.443 1.265 -11.555 1.00 57.88 341 LEU A N 1
ATOM 2775 C CA . LEU A 1 341 ? 30.210 2.506 -11.428 1.00 57.88 341 LEU A CA 1
ATOM 2776 C C . LEU A 1 341 ? 30.974 2.850 -12.708 1.00 57.88 341 LEU A C 1
ATOM 2778 O O . LEU A 1 341 ? 31.315 4.007 -12.934 1.00 57.88 341 LEU A O 1
ATOM 2782 N N . ILE A 1 342 ? 31.210 1.855 -13.556 1.00 57.22 342 ILE A N 1
ATOM 2783 C CA . ILE A 1 342 ? 31.973 2.001 -14.785 1.00 57.22 342 ILE A CA 1
ATOM 2784 C C . ILE A 1 342 ? 31.363 3.077 -15.708 1.00 57.22 342 ILE A C 1
ATOM 2786 O O . ILE A 1 342 ? 32.094 3.995 -16.079 1.00 57.22 342 ILE A O 1
ATOM 2790 N N . PRO A 1 343 ? 30.045 3.088 -16.014 1.00 54.12 343 PRO A N 1
ATOM 2791 C CA . PRO A 1 343 ? 29.431 4.147 -16.825 1.00 54.12 343 PRO A CA 1
ATOM 2792 C C . PRO A 1 343 ? 29.520 5.543 -16.193 1.00 54.12 343 PRO A C 1
ATOM 2794 O O . PRO A 1 343 ? 29.603 6.544 -16.900 1.00 54.12 343 PRO A O 1
ATOM 2797 N N . LEU A 1 344 ? 29.507 5.593 -14.855 1.00 56.72 344 LEU A N 1
ATOM 2798 C CA . LEU A 1 344 ? 29.558 6.813 -14.041 1.00 56.72 344 LEU A CA 1
ATOM 2799 C C . LEU A 1 344 ? 30.875 7.562 -14.232 1.00 56.72 344 LEU A C 1
ATOM 2801 O O . LEU A 1 344 ? 30.901 8.787 -14.293 1.00 56.72 344 LEU A O 1
ATOM 2805 N N . VAL A 1 345 ? 31.958 6.787 -14.280 1.00 53.78 345 VAL A N 1
ATOM 2806 C CA . VAL A 1 345 ? 33.331 7.276 -14.396 1.00 53.78 345 VAL A CA 1
ATOM 2807 C C . VAL A 1 345 ? 33.703 7.500 -15.860 1.00 53.78 345 VAL A C 1
ATOM 2809 O O . VAL A 1 345 ? 34.533 8.353 -16.154 1.00 53.78 345 VAL A O 1
ATOM 2812 N N . SER A 1 346 ? 33.068 6.777 -16.786 1.00 51.97 346 SER A N 1
ATOM 2813 C CA . SER A 1 346 ? 33.516 6.735 -18.175 1.00 51.97 346 SER A CA 1
ATOM 2814 C C . SER A 1 346 ? 32.694 7.486 -19.218 1.00 51.97 346 SER A C 1
ATOM 2816 O O . SER A 1 346 ? 33.227 7.728 -20.296 1.00 51.97 346 SER A O 1
ATOM 2818 N N . SER A 1 347 ? 31.444 7.890 -18.963 1.00 51.03 347 SER A N 1
ATOM 2819 C CA . SER A 1 347 ? 30.593 8.529 -19.990 1.00 51.03 347 SER 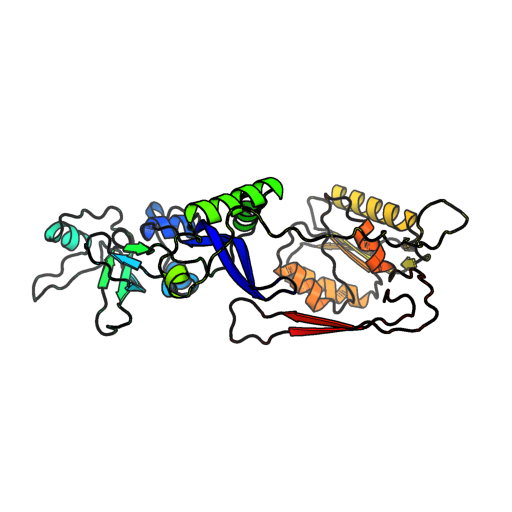A CA 1
ATOM 2820 C C . SER A 1 347 ? 30.624 7.745 -21.326 1.00 51.03 347 SER A C 1
ATOM 2822 O O . SER A 1 347 ? 31.250 8.158 -22.298 1.00 51.03 347 SER A O 1
ATOM 2824 N N . LEU A 1 348 ? 30.052 6.538 -21.305 1.00 45.19 348 LEU A N 1
ATOM 2825 C CA . LEU A 1 348 ? 30.219 5.439 -22.272 1.00 45.19 348 LEU A CA 1
ATOM 2826 C C . LEU A 1 348 ? 30.183 5.812 -23.771 1.00 45.19 348 LEU A C 1
ATOM 2828 O O . LEU A 1 348 ? 29.172 5.622 -24.428 1.00 45.19 348 LEU A O 1
ATOM 2832 N N . ASN A 1 349 ? 31.314 6.198 -24.360 1.00 44.84 349 ASN A N 1
ATOM 2833 C CA . ASN A 1 349 ? 31.479 6.291 -25.813 1.00 44.84 349 ASN A CA 1
ATOM 2834 C C . ASN A 1 349 ? 31.393 4.892 -26.467 1.00 44.84 349 ASN A C 1
ATOM 2836 O O . ASN A 1 349 ? 32.393 4.172 -26.489 1.00 44.84 349 ASN A O 1
ATOM 2840 N N . SER A 1 350 ? 30.252 4.520 -27.057 1.00 43.69 350 SER A N 1
ATOM 2841 C CA . SER A 1 350 ? 30.178 3.399 -28.011 1.00 43.69 350 SER A CA 1
ATOM 2842 C C . SER A 1 350 ? 29.850 3.917 -29.417 1.00 43.69 350 SER A C 1
ATOM 2844 O O . SER A 1 350 ? 28.788 4.516 -29.609 1.00 43.69 350 SER A O 1
ATOM 2846 N N . PRO A 1 351 ? 30.710 3.704 -30.426 1.00 43.94 351 PRO A N 1
ATOM 2847 C CA . PRO A 1 351 ? 30.444 4.160 -31.779 1.00 43.94 351 PRO A CA 1
ATOM 2848 C C . PRO A 1 351 ? 29.505 3.190 -32.502 1.00 43.94 351 PRO A C 1
ATOM 2850 O O . PRO A 1 351 ? 29.940 2.214 -33.110 1.00 43.94 351 PRO A O 1
ATOM 2853 N N . THR A 1 352 ? 28.213 3.503 -32.535 1.00 44.09 352 THR A N 1
ATOM 2854 C CA . THR A 1 352 ? 27.406 3.167 -33.715 1.00 44.09 352 THR A CA 1
ATOM 2855 C C . THR A 1 352 ? 27.493 4.353 -34.656 1.00 44.09 352 THR A C 1
ATOM 2857 O O . THR A 1 352 ? 26.728 5.306 -34.530 1.00 44.09 352 THR A O 1
ATOM 2860 N N . SER A 1 353 ? 28.468 4.328 -35.566 1.00 46.59 353 SER A N 1
ATOM 2861 C CA . SER A 1 353 ? 28.589 5.333 -36.620 1.00 46.59 353 SER A CA 1
ATOM 2862 C C . SER A 1 353 ? 27.336 5.291 -37.495 1.00 46.59 353 SER A C 1
ATOM 2864 O O . SER A 1 353 ? 27.197 4.425 -38.360 1.00 46.59 353 SER A O 1
ATOM 2866 N N . ARG A 1 354 ? 26.405 6.210 -37.249 1.00 53.12 354 ARG A N 1
ATOM 2867 C CA . ARG A 1 354 ? 25.391 6.586 -38.230 1.00 53.12 354 ARG A CA 1
ATOM 2868 C C . ARG A 1 354 ? 25.932 7.760 -39.036 1.00 53.12 354 ARG A C 1
ATOM 2870 O O . ARG A 1 354 ? 26.639 8.605 -38.498 1.00 53.12 354 ARG A O 1
ATOM 2877 N N . SER A 1 355 ? 25.627 7.772 -40.328 1.00 52.44 355 SER A N 1
ATOM 2878 C CA . SER A 1 355 ? 26.033 8.829 -41.260 1.00 52.44 355 SER A CA 1
ATOM 2879 C C . SER A 1 355 ? 25.390 10.184 -40.949 1.00 52.44 355 SER A C 1
ATOM 2881 O O . SER A 1 355 ? 25.936 11.210 -41.341 1.00 52.44 355 SER A O 1
ATOM 2883 N N . ASP A 1 356 ? 24.280 10.185 -40.206 1.00 61.53 356 ASP A N 1
ATOM 2884 C CA . ASP A 1 356 ? 23.502 11.378 -39.878 1.00 61.53 356 ASP A CA 1
ATOM 2885 C C . ASP A 1 356 ? 23.605 11.712 -38.380 1.00 61.53 356 ASP A C 1
ATOM 2887 O O . ASP A 1 356 ? 23.492 10.832 -37.518 1.00 61.53 356 ASP A O 1
ATOM 2891 N N . VAL A 1 357 ? 23.802 12.997 -38.064 1.00 64.25 357 VAL A N 1
ATOM 2892 C CA . VAL A 1 357 ? 23.879 13.510 -36.687 1.00 64.25 357 VAL A CA 1
ATOM 2893 C C . VAL A 1 357 ? 22.464 13.764 -36.164 1.00 64.25 357 VAL A C 1
ATOM 2895 O O . VAL A 1 357 ? 21.791 14.694 -36.603 1.00 64.25 357 VAL A O 1
ATOM 2898 N N . PHE A 1 358 ? 22.022 12.951 -35.207 1.00 72.12 358 PHE A N 1
ATOM 2899 C CA . PHE A 1 358 ? 20.758 13.132 -34.491 1.00 72.12 358 PHE A CA 1
ATOM 2900 C C . PHE A 1 358 ? 21.022 13.538 -33.042 1.00 72.12 358 PHE A C 1
ATOM 2902 O O . PHE A 1 358 ? 21.951 13.029 -32.424 1.00 72.12 358 PHE A O 1
ATOM 2909 N N . MET A 1 359 ? 20.172 14.410 -32.498 1.00 81.50 359 MET A N 1
ATOM 2910 C CA . MET A 1 359 ? 20.131 14.732 -31.072 1.00 81.50 359 MET A CA 1
ATOM 2911 C C . MET A 1 359 ? 18.887 14.082 -30.460 1.00 81.50 359 MET A C 1
ATOM 2913 O O . MET A 1 359 ? 17.777 14.278 -30.959 1.00 81.50 359 MET A O 1
ATOM 2917 N N . PHE A 1 360 ? 19.063 13.297 -29.400 1.00 80.44 360 PHE A N 1
ATOM 2918 C CA . PHE A 1 360 ? 17.971 12.633 -28.691 1.00 80.44 360 PHE A CA 1
ATOM 2919 C C . PHE A 1 360 ? 17.633 13.407 -27.431 1.00 80.44 360 PHE A C 1
ATOM 2921 O O . PHE A 1 360 ? 18.524 13.721 -26.651 1.00 80.44 360 PHE A O 1
ATOM 2928 N N . PHE A 1 361 ? 16.346 13.655 -27.202 1.00 86.44 361 PHE A N 1
ATOM 2929 C CA . PHE A 1 361 ? 15.864 14.268 -25.971 1.00 86.44 361 PHE A CA 1
ATOM 2930 C C . PHE A 1 361 ? 15.027 13.274 -25.172 1.00 86.44 361 PHE A C 1
ATOM 2932 O O . PHE A 1 361 ? 14.082 12.685 -25.697 1.00 86.44 361 PHE A O 1
ATOM 2939 N N . GLY A 1 362 ? 15.362 13.111 -23.896 1.00 85.50 362 GLY A N 1
ATOM 2940 C CA . GLY A 1 362 ? 14.527 12.436 -22.912 1.00 85.50 362 GLY A CA 1
ATOM 2941 C C . GLY A 1 362 ? 13.825 13.478 -22.054 1.00 85.50 362 GLY A C 1
ATOM 2942 O O . GLY A 1 362 ? 14.470 14.334 -21.452 1.00 85.50 362 GLY A O 1
ATOM 2943 N N . ILE A 1 363 ? 12.499 13.418 -21.997 1.00 90.62 363 ILE A N 1
ATOM 2944 C CA . ILE A 1 363 ? 11.690 14.324 -21.180 1.00 90.62 363 ILE A CA 1
ATOM 2945 C C . ILE A 1 363 ? 10.916 13.477 -20.182 1.00 90.62 363 ILE A C 1
ATOM 2947 O O . ILE A 1 363 ? 10.297 12.481 -20.554 1.00 90.62 363 ILE A O 1
ATOM 2951 N N . GLY A 1 364 ? 10.935 13.883 -18.919 1.00 88.31 364 GLY A N 1
ATOM 2952 C CA . GLY A 1 364 ? 10.125 13.262 -17.884 1.00 88.31 364 GLY A CA 1
ATOM 2953 C C . GLY A 1 364 ? 9.650 14.274 -16.857 1.00 88.31 364 GLY A C 1
ATOM 2954 O O . GLY A 1 364 ? 10.171 15.384 -16.744 1.00 88.31 364 GLY A O 1
ATOM 2955 N N . TYR A 1 365 ? 8.628 13.886 -16.106 1.00 89.56 365 TYR A N 1
ATOM 2956 C CA . TYR A 1 365 ? 8.117 14.659 -14.987 1.00 89.56 365 TYR A CA 1
ATOM 2957 C C . TYR A 1 365 ? 7.776 13.728 -13.828 1.00 89.56 365 TYR A C 1
ATOM 2959 O O . TYR A 1 365 ? 7.382 12.580 -14.029 1.00 89.56 365 TYR A O 1
ATOM 2967 N N . THR A 1 366 ? 7.920 14.239 -12.612 1.00 84.69 366 THR A N 1
ATOM 2968 C CA . THR A 1 366 ? 7.631 13.510 -11.380 1.00 84.69 366 THR A CA 1
ATOM 2969 C C . THR A 1 366 ? 6.778 14.384 -10.472 1.00 84.69 366 THR A C 1
ATOM 2971 O O . THR A 1 366 ? 7.167 15.498 -10.110 1.00 84.69 366 THR A O 1
ATOM 2974 N N . HIS A 1 367 ? 5.618 13.863 -10.077 1.00 79.56 367 HIS A N 1
ATOM 2975 C CA . HIS A 1 367 ? 4.800 14.442 -9.015 1.00 79.56 367 HIS A CA 1
ATOM 2976 C C . HIS A 1 367 ? 5.280 13.930 -7.655 1.00 79.56 367 HIS A C 1
ATOM 2978 O O . HIS A 1 367 ? 5.629 12.757 -7.512 1.00 79.56 367 HIS A O 1
ATOM 2984 N N . ILE A 1 368 ? 5.282 14.795 -6.641 1.00 73.75 368 ILE A N 1
ATOM 2985 C CA . ILE A 1 368 ? 5.586 14.373 -5.273 1.00 73.75 368 ILE A CA 1
ATOM 2986 C C . ILE A 1 368 ? 4.325 13.734 -4.691 1.00 73.75 368 ILE A C 1
ATOM 2988 O O . ILE A 1 368 ? 3.283 14.377 -4.582 1.00 73.75 368 ILE A O 1
ATOM 2992 N N . ALA A 1 369 ? 4.420 12.449 -4.350 1.00 61.78 369 ALA A N 1
ATOM 2993 C CA . ALA A 1 369 ? 3.288 11.680 -3.851 1.00 61.78 369 ALA A CA 1
ATOM 2994 C C . ALA A 1 369 ? 2.699 12.303 -2.569 1.00 61.78 369 ALA A C 1
ATOM 2996 O O . ALA A 1 369 ? 3.434 12.770 -1.699 1.00 61.78 369 ALA A O 1
ATOM 2997 N N . PHE A 1 370 ? 1.366 12.274 -2.460 1.00 56.66 370 PHE A N 1
ATOM 2998 C CA . PHE A 1 370 ? 0.596 12.655 -1.265 1.00 56.66 370 PHE A CA 1
ATOM 2999 C C . PHE A 1 370 ? 0.766 14.106 -0.774 1.00 56.66 370 PHE A C 1
ATOM 3001 O O . PHE A 1 370 ? 0.480 14.399 0.385 1.00 56.66 370 PHE A O 1
ATOM 3008 N N . SER A 1 371 ? 1.189 15.037 -1.636 1.00 53.62 371 SER A N 1
ATOM 3009 C CA . SER A 1 371 ? 1.210 16.468 -1.318 1.00 53.62 371 SER A CA 1
ATOM 3010 C C . SER A 1 371 ? 0.657 17.287 -2.481 1.00 53.62 371 SER A C 1
ATOM 3012 O O . SER A 1 371 ? 1.265 17.346 -3.545 1.00 53.62 371 SER A O 1
ATOM 3014 N N . SER A 1 372 ? -0.488 17.940 -2.269 1.00 56.56 372 SER A N 1
ATOM 3015 C CA . SER A 1 372 ? -1.075 18.894 -3.223 1.00 56.56 372 SER A CA 1
ATOM 3016 C C . SER A 1 372 ? -0.342 20.239 -3.258 1.00 56.56 372 SER A C 1
ATOM 3018 O O . SER A 1 372 ? -0.571 21.039 -4.157 1.00 56.56 372 SER A O 1
ATOM 3020 N N . GLU A 1 373 ? 0.525 20.501 -2.279 1.00 68.69 373 GLU A N 1
ATOM 3021 C CA . GLU A 1 373 ? 1.196 21.793 -2.090 1.00 68.69 373 GLU A CA 1
ATOM 3022 C C . GLU A 1 373 ? 2.613 21.829 -2.672 1.00 68.69 373 GLU A C 1
ATOM 3024 O O . GLU A 1 373 ? 3.207 22.897 -2.813 1.00 68.69 373 GLU A O 1
ATOM 3029 N N . ARG A 1 374 ? 3.187 20.668 -3.008 1.00 75.06 374 ARG A N 1
ATOM 3030 C CA . ARG A 1 374 ? 4.547 20.590 -3.545 1.00 75.06 374 ARG A CA 1
ATOM 3031 C C . ARG A 1 374 ? 4.542 20.635 -5.068 1.00 75.06 374 ARG A C 1
ATOM 3033 O O . ARG A 1 374 ? 3.796 19.917 -5.730 1.00 75.06 374 ARG A O 1
ATOM 3040 N N . ALA A 1 375 ? 5.428 21.460 -5.621 1.00 79.56 375 ALA A N 1
ATOM 3041 C CA . ALA A 1 375 ? 5.594 21.594 -7.060 1.00 79.56 375 ALA A CA 1
ATOM 3042 C C . ALA A 1 375 ? 6.026 20.268 -7.707 1.00 79.56 375 ALA A C 1
ATOM 3044 O O . ALA A 1 375 ? 6.805 19.493 -7.146 1.00 79.56 375 ALA A O 1
ATOM 3045 N N . SER A 1 376 ? 5.530 20.034 -8.919 1.00 85.19 376 SER A N 1
ATOM 3046 C CA . SER A 1 376 ? 5.974 18.918 -9.757 1.00 85.19 376 SER A CA 1
ATOM 3047 C C . SER A 1 376 ? 7.331 19.246 -10.372 1.00 85.19 376 SER A C 1
ATOM 3049 O O . SER A 1 376 ? 7.610 20.407 -10.672 1.00 85.19 376 SER A O 1
ATOM 3051 N N . ILE A 1 377 ? 8.176 18.236 -10.569 1.00 86.44 377 ILE A N 1
ATOM 3052 C CA . ILE A 1 377 ? 9.520 18.418 -11.123 1.00 86.44 377 ILE A CA 1
ATOM 3053 C C . ILE A 1 377 ? 9.529 17.880 -12.549 1.00 86.44 377 ILE A C 1
ATOM 3055 O O . ILE A 1 377 ? 9.307 16.690 -12.749 1.00 86.44 377 ILE A O 1
ATOM 3059 N N . ALA A 1 378 ? 9.810 18.741 -13.525 1.00 86.56 378 ALA A N 1
ATOM 3060 C CA . ALA A 1 378 ? 10.085 18.342 -14.902 1.00 86.56 378 ALA A CA 1
ATOM 3061 C C . ALA A 1 378 ? 11.600 18.313 -15.147 1.00 86.56 378 ALA A C 1
ATOM 3063 O O . ALA A 1 378 ? 12.336 19.142 -14.608 1.00 86.56 378 ALA A O 1
ATOM 3064 N N . PHE A 1 379 ? 12.065 17.373 -15.963 1.00 84.81 379 PHE A N 1
ATOM 3065 C CA . PHE A 1 379 ? 13.461 17.268 -16.372 1.00 84.81 379 PHE A CA 1
ATOM 3066 C C . PHE A 1 379 ? 13.567 16.979 -17.869 1.00 84.81 379 PHE A C 1
ATOM 3068 O O . PHE A 1 379 ? 12.730 16.289 -18.452 1.00 84.81 379 PHE A O 1
ATOM 3075 N N . ILE A 1 380 ? 14.620 17.520 -18.478 1.00 87.62 380 ILE A N 1
ATOM 3076 C CA . ILE A 1 380 ? 14.973 17.314 -19.881 1.00 87.62 380 ILE A CA 1
ATOM 3077 C C . ILE A 1 380 ? 16.447 16.913 -19.914 1.00 87.62 380 ILE A C 1
ATOM 3079 O O . ILE A 1 380 ? 17.291 17.625 -19.367 1.00 87.62 380 ILE A O 1
ATOM 3083 N N . CYS A 1 381 ? 16.752 15.782 -20.540 1.00 84.12 381 CYS A N 1
ATOM 3084 C CA . CYS A 1 381 ? 18.105 15.391 -20.922 1.00 84.12 381 CYS A CA 1
ATOM 3085 C C . CYS A 1 381 ? 18.220 15.392 -22.449 1.00 84.12 381 CYS A C 1
ATOM 3087 O O . CYS A 1 381 ? 17.243 15.121 -23.145 1.00 84.12 381 CYS A O 1
ATOM 3089 N N . GLY A 1 382 ? 19.397 15.729 -22.969 1.00 80.75 382 GLY A N 1
ATOM 3090 C CA . GLY A 1 382 ? 19.682 15.756 -24.401 1.00 80.75 382 GLY A CA 1
ATOM 3091 C C . GLY A 1 382 ? 21.030 15.106 -24.669 1.00 80.75 382 GLY A C 1
ATOM 3092 O O . GLY A 1 382 ? 21.954 15.347 -23.895 1.00 80.75 382 GLY A O 1
ATOM 3093 N N . SER A 1 383 ? 21.139 14.302 -25.728 1.00 81.12 383 SER A N 1
ATOM 3094 C CA . SER A 1 383 ? 22.430 13.752 -26.136 1.00 81.12 383 SER A CA 1
ATOM 3095 C C . SER A 1 383 ? 23.369 14.861 -26.610 1.00 81.12 383 SER A C 1
ATOM 3097 O O . SER A 1 383 ? 22.957 15.817 -27.270 1.00 81.12 383 SER A O 1
ATOM 3099 N N . THR A 1 384 ? 24.642 14.744 -26.252 1.00 77.31 384 THR A N 1
ATOM 3100 C CA . THR A 1 384 ? 25.661 15.782 -26.481 1.00 77.31 384 THR A CA 1
ATOM 3101 C C . THR A 1 384 ? 26.776 15.348 -27.428 1.00 77.31 384 THR A C 1
ATOM 3103 O O . THR A 1 384 ? 27.627 16.160 -27.791 1.00 77.31 384 THR A O 1
ATOM 3106 N N . ASP A 1 385 ? 26.763 14.092 -27.868 1.00 70.00 385 ASP A N 1
ATOM 3107 C CA . ASP A 1 385 ? 27.721 13.512 -28.799 1.00 70.00 385 ASP A CA 1
ATOM 3108 C C . ASP A 1 385 ? 27.025 12.716 -29.916 1.00 70.00 385 ASP A C 1
ATOM 3110 O O . ASP A 1 385 ? 25.857 12.339 -29.826 1.00 70.00 385 ASP A O 1
ATOM 3114 N N . SER A 1 386 ? 27.754 12.447 -31.001 1.00 66.44 386 SER A N 1
ATOM 3115 C CA . SER A 1 386 ? 27.250 11.667 -32.142 1.00 66.44 386 SER A CA 1
ATOM 3116 C C . SER A 1 386 ? 27.025 10.185 -31.818 1.00 66.44 386 SER A C 1
ATOM 3118 O O . SER A 1 386 ? 26.356 9.480 -32.575 1.00 66.44 386 SER A O 1
ATOM 3120 N N . THR A 1 387 ? 27.567 9.709 -30.697 1.00 65.31 387 THR A N 1
ATOM 3121 C CA . THR A 1 387 ? 27.374 8.355 -30.168 1.00 65.31 387 THR A CA 1
ATOM 3122 C C . THR A 1 387 ? 26.119 8.232 -29.304 1.00 65.31 387 THR A C 1
ATOM 3124 O O . THR A 1 387 ? 25.693 7.117 -29.018 1.00 65.31 387 THR A O 1
ATOM 3127 N N . ASN A 1 388 ? 25.480 9.356 -28.960 1.00 63.66 388 ASN A N 1
ATOM 3128 C CA . ASN A 1 388 ? 24.293 9.460 -28.110 1.00 63.66 388 ASN A CA 1
ATOM 3129 C C . ASN A 1 388 ? 24.459 8.831 -26.725 1.00 63.66 388 ASN A C 1
ATOM 3131 O O . ASN A 1 388 ? 23.513 8.298 -26.145 1.00 63.66 388 ASN A O 1
ATOM 3135 N N . SER A 1 389 ? 25.679 8.904 -26.210 1.00 63.31 389 SER A N 1
ATOM 3136 C CA . SER A 1 389 ? 26.090 8.319 -24.941 1.00 63.31 389 SER A CA 1
ATOM 3137 C C . SER A 1 389 ? 26.167 9.307 -23.787 1.00 63.31 389 SER A C 1
ATOM 3139 O O . SER A 1 389 ? 26.195 8.875 -22.631 1.00 63.31 389 SER A O 1
ATOM 3141 N N . LYS A 1 390 ? 26.242 10.607 -24.086 1.00 57.41 390 LYS A N 1
ATOM 3142 C CA . LYS A 1 390 ? 26.489 11.665 -23.099 1.00 57.41 390 LYS A CA 1
ATOM 3143 C C . LYS A 1 390 ? 25.349 12.644 -22.963 1.00 57.41 390 LYS A C 1
ATOM 3145 O O . LYS A 1 390 ? 24.928 13.177 -24.014 1.00 57.41 390 LYS A O 1
#

Foldseek 3Di:
DQKDKDKDKDWDWDQDPVGIDIDIFIDIFIFGDFDQQQVSVCVVVVHRCLPPPADPVRQVVCCVPPQQPFWKDFQQDPDPATWGWDGWAAFQQPDWDDDPPDDTDGNQCVCCVPPVDHDPRRRYTWIWIDHPVCPPDIDTGGSRRMTTDGPGTDQDDDDPVVVVVVCVVPDDDPVVRVVVRLVVLVVVVQQPDPVCVVVVHGHDSPDDDDDDDDDDDDDDFDADDDPPDPDRAFAQAEFEAEAEEDEADDCPPVSVVLVVLLQVVCVRRRYHYPDDHHYHYDHLDLVVLLVVLVVVVVVPGPYYHYDDPDDDVVSQVSSVVSNVPPDDDDDDSPPSCSVVCVCVRHLDDTDPDDVDQDKDKDKDKADDRPDPPDDIDIDIDIQDDSSSRD

Organism: NCBI:txid392030

InterPro domains:
  IPR003100 PAZ domain [PF02170] (100-164)
  IPR032472 Argonaute linker 2 domain [PF16488] (181-223)
  IPR036085 PAZ domain superfamily [SSF101690] (31-187)

Secondary structure (DSSP, 8-state):
--EEEEEEEEEEEEEETTEEEEEEEEEEEEEE---BHHHHHHHHHTS-HHHH---HHHHHHHHHHTGGG-EEEETTS-----EEEEEEEEETTT-EE--TTSPPEEHHHHHHHHH----S-TTSEEEEEEETTEEEEEEEEEGGGEEEPTT-B--SPPPHHHHHHHHHHH---HHHHHHHHHHHHHHHTGGG-HHHHHTT-----S---------PPPPP------TT-SS------EE-SEEEEEESSS-HHHHHHHHHHHHHHHHHTT-EE-S--EEEEE---HHHHHHHHHHHHHTT-SEEEE--SS--HHHHHHHHHHH--S------TTTTGGGGGHHHHH--------SS----EEEEEEPPTT-SSSPPEEEEEE--STTS--

pLDDT: mean 80.83, std 14.88, range [43.69, 97.88]

Sequence (390 aa):
GAIGLASGFYQIIVLCGRGLTLNINKSFVSFYQNYNLVQFLSCYMGRDTQKNGISSKDQALLVEKILKFLWFIILYQEDDCQYRLKSFGCPANQHKYIINGNEPLTAVNYFNDRWQIPLRYPHLPVVELYHPNDNNRSYTLPMELVAVDEGQPNLQAITTEQHIEAIRKTLVHPDKCHIMIQRVVDERRFDHDSYLQKFGITVDVNEMLRIPGRILPSPEIKYKLSDINQHDIIEGVQIGRWCQHKPDDQQICLTRDFTQRILQVMSKHGVQFNSSPIEKYDAAILPTMLARMNELKMLRCEVIIDILDQVGDEMYNAVKQLAKIKIVKKLNILLDDCHQLIPLVSSLNSPTSRSDVFMFFGIGYTHIAFSSERASIAFICGSTDSTNSK

Radius of gyration: 30.73 Å; chains: 1; bounding box: 78×40×80 Å